Protein AF-A0A2W4I3U9-F1 (afdb_monomer)

Mean predicted aligned error: 21.36 Å

Sequence (682 aa):
MAPQFELIDPRGQNYDLQPPVSNNGLVTQVFDGRQPLWERNTRTVGYETQPQYFQFDGSSRDSRLDKPNDYRNPQTFDNPYLHLQNAHAKASKYGAESAVRDYQSAIIAADRIDQRQVARDMQNNERAIEDNVARLLRSGRMGASREQIQAIKDERDELEREKQFLDNMRMAPTYARANAAFCFISKGNDQLFRVGENLLNEALQLNPEIEGNYYFKEHRDRAYNNHNRRMAEAQRRYPPGYQPLPAQSSNPYELQGTNDSQPPQRQPVIPQRPPERQNPQNPQRRPERPNPQIPKSPPEQPDLRKTPEKPNTQTPPEQPRTQRPPEQNPPAQRPPERPPANNPETPQPVKPFNTALLAPTGDLYSPAGPPGLGESAPGETFSSEKDGKGGWDIDWRELSSKKTDAQGNTVYSYKGEIDDSNGWVLGLDGDTNFTAEEVVSASGQLVRRVMTYDGSLTYKVKTDNGPREIKDVHKITTTLDETTKKFATEIECSDGAIYKAETDLTGKVTKFTEVQTKVNSEAPGVKQANVGNFSNSGDVYHVARPIGIGGAAPGWAGGDNDVLDYRKTQMTRSSNGNVTYKYEGEVEDSSGWTLGMNGDTNFEGQEILDGNNNLVSSFIKYGSAKDMKFVGVGGQPFSISNVVEVRTGREADGNFTSTVKDSKGTVWTIKFNADGTVTEVK

Secondary structure (DSSP, 8-state):
-PPP-----TT-------PPPPP--------------------------PPP-----TT---GGGGS-B-TT-TTT---HHHHHHHHHHHHHHH-HHHHHHHHHHHHHHHHTB-HHHHHHHHHHHHHHHHHHHHHHHHHHHHT--HHHHHHHHHHHHHHHHHHHHHHHHHHHHHHHHHHHHHHHHHHS-HHHHHHHHHHHHHHHHH-GGGGG-HHHHHHHHHHHHHHHHHHHHHHHHS-TT--PPP---------------PPPPP------------------------------------------------PPPPPPP-------------PPPPPPP----PPP-PPPP-GGGTS--SSEEBTTB-TTTSSS-TT--EEHHHH---S-SEEEEEEEEEEE-TTS-EEEEEEEEE-GGGSSEES-SS-EEEEEEEEE-TTS-EEEEEEEEEEEEEEEE--TTS-EEEEEEEEEEEEEETTTTEEEEEEEETTSEEEEEEEETTS-EEEEEEEEE--BS--TT----GGGGG--BTTEE-TTS-BTTBTS-TT--EEEETTEEEEEEEEEE-TTS-EEEEEEEEE--TTS-SSS--S-EEEEEEEEE-TTS-EEEEEEEEEEEEEEEEE-GGG-EEEEEEEEEEEEEE-TTS-EEEEEEETT--EEEEEE-TTS-EEEE-

Nearest PDB structures (foldseek):
  3caz-assembly1_A  TM=3.965E-01  e=1.238E+00  Galdieria sulphuraria

Solvent-accessible surface area (backbone atoms only — not comparable to full-atom values): 40421 Å² total; per-residue (Å²): 134,82,88,73,88,68,81,82,56,74,83,64,82,86,76,92,82,81,80,91,81,80,92,77,89,83,87,90,81,90,85,81,88,87,87,85,89,87,84,89,86,92,78,92,80,90,75,94,74,79,83,74,81,88,65,89,64,93,68,82,73,56,79,81,66,77,56,69,33,45,79,88,40,77,94,69,36,58,56,29,65,60,27,41,53,52,16,33,53,34,26,64,76,68,34,32,78,68,13,48,68,31,33,48,49,9,35,54,31,24,66,33,39,53,61,71,56,43,53,50,53,45,53,51,40,53,52,52,44,53,51,41,53,53,48,52,62,47,34,74,74,70,72,54,52,71,67,59,55,48,52,47,47,56,53,39,54,50,44,53,52,50,44,54,52,39,52,46,65,64,42,32,48,31,51,35,26,38,53,44,10,35,43,17,32,32,58,30,57,80,67,39,26,54,52,11,55,52,29,37,52,49,17,41,68,73,39,60,68,53,73,74,35,68,67,54,48,51,51,48,52,52,14,52,51,42,29,54,51,51,52,53,50,51,49,69,74,43,54,96,86,62,76,77,73,81,77,77,82,88,66,98,81,77,84,91,77,91,83,91,81,87,85,84,84,90,86,84,92,82,85,90,81,84,88,81,81,89,85,88,87,86,87,84,88,87,82,88,85,84,87,87,83,89,85,85,89,86,88,79,88,87,80,90,88,82,86,85,83,88,88,83,88,83,85,87,83,88,83,84,90,82,81,86,89,84,92,86,85,86,88,85,89,82,80,89,75,77,83,76,77,84,67,79,75,72,76,73,80,62,74,56,56,67,49,76,45,24,30,53,62,78,62,36,24,26,70,80,10,44,96,86,59,11,82,54,56,92,81,61,64,50,37,30,88,78,75,43,86,72,88,61,53,43,38,32,33,43,66,71,45,78,48,68,52,98,84,54,26,41,38,31,30,36,39,34,30,29,37,26,87,78,63,47,40,42,94,54,95,59,70,39,41,33,42,36,38,40,32,26,38,78,57,46,36,71,42,36,38,38,42,37,41,81,48,58,45,22,39,32,27,54,38,56,89,45,79,41,79,46,64,34,36,26,35,38,41,27,34,50,38,82,85,78,57,26,33,42,20,40,39,38,22,67,64,17,40,30,37,37,36,36,27,39,87,76,45,50,43,75,38,62,45,79,76,50,51,51,25,56,38,77,75,87,77,75,72,82,40,65,52,77,39,43,54,54,60,88,71,32,22,22,73,73,26,36,88,90,59,30,91,54,63,90,54,60,44,56,55,74,53,87,53,29,54,33,30,48,33,45,40,43,71,49,96,84,46,30,37,38,30,38,37,42,34,29,35,45,43,84,70,71,70,50,81,86,62,90,63,67,28,45,35,45,36,36,40,32,26,38,70,85,38,38,82,43,33,26,36,38,36,43,76,49,62,40,52,42,36,27,56,27,62,88,69,44,72,46,75,48,70,33,34,30,35,37,38,24,40,52,44,96,89,54,29,35,45,29,41,40,28,26,77,87,67,53,70,37,43,36,32,26,43,74,66,49,53,33,75,44,80,85

Foldseek 3Di:
DDDDDFQQDLVQDDDDDDDDDDDDDDDDDDDDDDDDDDDDDDDDDDDDDDDDDPDPPPPPPPVVLPAAQDPVDRVRHLALVVLLSVLSVCCSVPNNVRSVVSLVSSLSSLVSHPLVVLVVLLVVLVVLLVVLVVVLVVCVVVVNDPVVNVVSVVVNVSSVVVNSVSVCSNLSNLSSLLSQLLRQLQTNDPVSVVVSVVSNVVSCVSPVCVVVPPSSVVSNVNSNVNNVVVVVVVCVVADPPDDPDPPPPPDPDDDDDDDDDDDDDDDDDDDDDDDDDDDDDDDDDDDDDDDDDDDDDDDDDDDDDDDDDDDYDDDDDDDDDDDDDDDDDDDDDDDDDDDDDDDPPPPDLDAAQDLQLQAADQLAGQLQQDQPRSHDAPPDWDACVPVHVPRGQWRTKDFPDWDADPQRKIKTKIKTWGNCVVPSWPDDPDIKIKIKMWTAHPSNYTFKIKIFIPWFIWHWYAAPVGIDIDTQFGMKIWGQDPVVQWIWMWTAGPQQWIKIWTAHSSSHTPHIDGDWRQGQDPDPDPPQFLCVLQAADQQAGQLQQFQQRHPDGPQDWAADDLFWRTKGWTWTADPQQKIKIKIWGKTDPPNCSFPDDDDIWIKIKMWIAGNRRQTAKIKMFINWFGKGWYQAAPRDIDIDGQWGMKIKGQDPVRWMWMWTAHPVRDIWIWTGHSSSHTDDID

Structure (mmCIF, N/CA/C/O backbone):
data_AF-A0A2W4I3U9-F1
#
_entry.id   AF-A0A2W4I3U9-F1
#
loop_
_atom_site.group_PDB
_atom_site.id
_atom_site.type_symbol
_atom_site.label_atom_id
_atom_site.label_alt_id
_atom_site.label_comp_id
_atom_site.label_asym_id
_atom_site.label_entity_id
_atom_site.label_seq_id
_atom_site.pdbx_PDB_ins_code
_atom_site.Cartn_x
_atom_site.Cartn_y
_atom_site.Cartn_z
_atom_site.occupancy
_atom_site.B_iso_or_equiv
_atom_site.auth_seq_id
_atom_site.auth_comp_id
_atom_site.auth_asym_id
_atom_site.auth_atom_id
_atom_site.pdbx_PDB_model_num
ATOM 1 N N . MET A 1 1 ? -7.428 -14.650 -6.816 1.00 23.78 1 MET A N 1
ATOM 2 C CA . MET A 1 1 ? -6.035 -14.676 -7.300 1.00 23.78 1 MET A CA 1
ATOM 3 C C . MET A 1 1 ? -5.176 -14.608 -6.056 1.00 23.78 1 MET A C 1
ATOM 5 O O . MET A 1 1 ? -5.366 -13.675 -5.291 1.00 23.78 1 MET A O 1
ATOM 9 N N . ALA A 1 2 ? -4.402 -15.654 -5.775 1.00 22.17 2 ALA A N 1
ATOM 10 C CA . ALA A 1 2 ? -3.528 -15.690 -4.604 1.00 22.17 2 ALA A CA 1
ATOM 11 C C . ALA A 1 2 ? -2.330 -14.751 -4.842 1.00 22.17 2 ALA A C 1
ATOM 13 O O . ALA A 1 2 ? -1.833 -14.742 -5.973 1.00 22.17 2 ALA A O 1
ATOM 14 N N . PRO A 1 3 ? -1.884 -13.964 -3.849 1.00 25.31 3 PRO A N 1
ATOM 15 C CA . PRO A 1 3 ? -0.661 -13.184 -3.978 1.00 25.31 3 PRO A CA 1
ATOM 16 C C . PRO A 1 3 ? 0.521 -14.156 -4.092 1.00 25.31 3 PRO A C 1
ATOM 18 O O . PRO A 1 3 ? 0.760 -14.973 -3.204 1.00 25.31 3 PRO A O 1
ATOM 21 N N . GLN A 1 4 ? 1.213 -14.125 -5.229 1.00 31.31 4 GLN A N 1
ATOM 22 C CA . GLN A 1 4 ? 2.510 -14.775 -5.381 1.00 31.31 4 GLN A CA 1
ATOM 23 C C . GLN A 1 4 ? 3.553 -13.836 -4.776 1.00 31.31 4 GLN A C 1
ATOM 25 O O . GLN A 1 4 ? 3.583 -12.661 -5.127 1.00 31.31 4 GLN A O 1
ATOM 30 N N . PHE A 1 5 ? 4.386 -14.338 -3.864 1.00 37.41 5 PHE A N 1
ATOM 31 C CA . PHE A 1 5 ? 5.543 -13.589 -3.383 1.00 37.41 5 PHE A CA 1
ATOM 32 C C . PHE A 1 5 ? 6.507 -13.387 -4.556 1.00 37.41 5 PHE A C 1
ATOM 34 O O . PHE A 1 5 ? 7.097 -14.348 -5.059 1.00 37.41 5 PHE A O 1
ATOM 41 N N . GLU A 1 6 ? 6.602 -12.143 -5.021 1.00 39.59 6 GLU A N 1
ATOM 42 C CA . GLU A 1 6 ? 7.545 -11.715 -6.050 1.00 39.59 6 GLU A CA 1
ATOM 43 C C . GLU A 1 6 ? 8.984 -11.784 -5.512 1.00 39.59 6 GLU A C 1
ATOM 45 O O . GLU A 1 6 ? 9.240 -11.720 -4.305 1.00 39.59 6 GLU A O 1
ATOM 50 N N . LEU A 1 7 ? 9.944 -11.944 -6.425 1.00 47.44 7 LEU A N 1
ATOM 51 C CA . LEU A 1 7 ? 11.357 -11.706 -6.137 1.00 47.44 7 LEU A CA 1
ATOM 52 C C . LEU A 1 7 ? 11.487 -10.349 -5.443 1.00 47.44 7 LEU A C 1
ATOM 54 O O . LEU A 1 7 ? 10.920 -9.368 -5.915 1.00 47.44 7 LEU A O 1
ATOM 58 N N . ILE A 1 8 ? 12.204 -10.296 -4.319 1.00 48.53 8 ILE A N 1
ATOM 59 C CA . ILE A 1 8 ? 12.321 -9.062 -3.546 1.00 48.53 8 ILE A CA 1
ATOM 60 C C . ILE A 1 8 ? 13.029 -8.033 -4.431 1.00 48.53 8 ILE A C 1
ATOM 62 O O . ILE A 1 8 ? 14.215 -8.170 -4.745 1.00 48.53 8 ILE A O 1
ATOM 66 N N . ASP A 1 9 ? 12.280 -7.016 -4.856 1.00 36.59 9 ASP A N 1
ATOM 67 C CA . ASP A 1 9 ? 12.816 -5.864 -5.568 1.00 36.59 9 ASP A CA 1
ATOM 68 C C . ASP A 1 9 ? 13.947 -5.246 -4.715 1.00 36.59 9 ASP A C 1
ATOM 70 O O . ASP A 1 9 ? 13.743 -5.002 -3.518 1.00 36.59 9 ASP A O 1
ATOM 74 N N . PRO A 1 10 ? 15.137 -4.951 -5.281 1.00 34.09 10 PRO A N 1
ATOM 75 C CA . PRO A 1 10 ? 16.215 -4.232 -4.591 1.00 34.09 10 PRO A CA 1
ATOM 76 C C . PRO A 1 10 ? 15.829 -2.861 -3.993 1.00 34.09 10 PRO A C 1
ATOM 78 O O . PRO A 1 10 ? 16.694 -2.209 -3.399 1.00 34.09 10 PRO A O 1
ATOM 81 N N . ARG A 1 11 ? 14.576 -2.409 -4.140 1.00 33.06 11 ARG A N 1
ATOM 82 C CA . ARG A 1 11 ? 13.987 -1.240 -3.466 1.00 33.06 11 ARG A CA 1
ATOM 83 C C . ARG A 1 11 ? 13.390 -1.517 -2.074 1.00 33.06 11 ARG A C 1
ATOM 85 O O . ARG A 1 11 ? 12.989 -0.561 -1.424 1.00 33.06 11 ARG A O 1
ATOM 92 N N . GLY A 1 12 ? 13.403 -2.758 -1.578 1.00 33.19 12 GLY A N 1
ATOM 93 C CA . GLY A 1 12 ? 13.158 -3.058 -0.158 1.00 33.19 12 GLY A CA 1
ATOM 94 C C . GLY A 1 12 ? 11.723 -2.812 0.321 1.00 33.19 12 GLY A C 1
ATOM 95 O O . GLY A 1 12 ? 11.508 -2.032 1.242 1.00 33.19 12 GLY A O 1
ATOM 96 N N . GLN A 1 13 ? 10.747 -3.496 -0.279 1.00 29.77 13 GLN A N 1
ATOM 97 C CA . GLN A 1 13 ? 9.389 -3.571 0.271 1.00 29.77 13 GLN A CA 1
ATOM 98 C C . GLN A 1 13 ? 9.365 -4.562 1.453 1.00 29.77 13 GLN A C 1
ATOM 100 O O . GLN A 1 13 ? 9.780 -5.715 1.307 1.00 29.77 13 GLN A O 1
ATOM 105 N N . ASN A 1 14 ? 8.926 -4.098 2.629 1.00 27.72 14 ASN A N 1
ATOM 106 C CA . ASN A 1 14 ? 8.736 -4.922 3.826 1.00 27.72 14 ASN A CA 1
ATOM 107 C C . ASN A 1 14 ? 7.490 -5.801 3.650 1.00 27.72 14 ASN A C 1
ATOM 109 O O . ASN A 1 14 ? 6.411 -5.282 3.380 1.00 27.72 14 ASN A O 1
ATOM 113 N N . TYR A 1 15 ? 7.628 -7.110 3.855 1.00 31.69 15 TYR A N 1
ATOM 114 C CA . TYR A 1 15 ? 6.495 -8.024 3.996 1.00 31.69 15 TYR A CA 1
ATOM 115 C C . TYR A 1 15 ? 6.440 -8.519 5.442 1.00 31.69 15 TYR A C 1
ATOM 117 O O . TYR A 1 15 ? 7.380 -9.172 5.899 1.00 31.69 15 TYR A O 1
ATOM 125 N N . ASP A 1 16 ? 5.344 -8.223 6.142 1.00 29.22 16 ASP A N 1
ATOM 126 C CA . ASP A 1 16 ? 5.056 -8.779 7.465 1.00 29.22 16 ASP A CA 1
ATOM 127 C C . ASP A 1 16 ? 4.812 -10.287 7.369 1.00 29.22 16 ASP A C 1
ATOM 129 O O . ASP A 1 16 ? 3.911 -10.757 6.670 1.00 29.22 16 ASP A O 1
ATOM 133 N N . LEU A 1 17 ? 5.623 -11.057 8.094 1.00 31.09 17 LEU A N 1
ATOM 134 C CA . LEU A 1 17 ? 5.475 -12.500 8.248 1.00 31.09 17 LEU A CA 1
ATOM 135 C C . LEU A 1 17 ? 5.700 -12.872 9.717 1.00 31.09 17 LEU A C 1
ATOM 137 O O . LEU A 1 17 ? 6.832 -13.138 10.123 1.00 31.09 17 LEU A O 1
ATOM 141 N N . GLN A 1 18 ? 4.621 -12.950 10.500 1.00 29.28 18 GLN A N 1
ATOM 142 C CA . GLN A 1 18 ? 4.609 -13.727 11.741 1.00 29.28 18 GLN A CA 1
ATOM 143 C C . GLN A 1 18 ? 3.738 -14.988 11.579 1.00 29.28 18 GLN A C 1
ATOM 145 O O . GLN A 1 18 ? 2.628 -14.904 11.051 1.00 29.28 18 GLN A O 1
ATOM 150 N N . PRO A 1 19 ? 4.211 -16.166 12.027 1.00 29.61 19 PRO A N 1
ATOM 151 C CA . PRO A 1 19 ? 3.382 -17.363 12.171 1.00 29.61 19 PRO A CA 1
ATOM 152 C C . PRO A 1 19 ? 2.438 -17.256 13.390 1.00 29.61 19 PRO A C 1
ATOM 154 O O . PRO A 1 19 ? 2.757 -16.554 14.352 1.00 29.61 19 PRO A O 1
ATOM 157 N N . PRO A 1 20 ? 1.301 -17.979 13.407 1.00 28.05 20 PRO A N 1
ATOM 158 C CA . PRO A 1 20 ? 0.341 -17.926 14.510 1.00 28.05 20 PRO A CA 1
ATOM 159 C C . PRO A 1 20 ? 0.940 -18.498 15.806 1.00 28.05 20 PRO A C 1
ATOM 161 O O . PRO A 1 20 ? 1.328 -19.665 15.874 1.00 28.05 20 PRO A O 1
ATOM 164 N N . VAL A 1 21 ? 0.993 -17.684 16.866 1.00 30.98 21 VAL A N 1
ATOM 165 C CA . VAL A 1 21 ? 1.422 -18.117 18.204 1.00 30.98 21 VAL A CA 1
ATOM 166 C C . VAL A 1 21 ? 0.213 -18.617 18.996 1.00 30.98 21 VAL A C 1
ATOM 168 O O . VAL A 1 21 ? -0.710 -17.863 19.299 1.00 30.98 21 VAL A O 1
ATOM 171 N N . SER A 1 22 ? 0.224 -19.893 19.390 1.00 29.22 22 SER A N 1
ATOM 172 C CA . SER A 1 22 ? -0.689 -20.417 20.409 1.00 29.22 22 SER A CA 1
ATOM 173 C C . SER A 1 22 ? -0.161 -20.085 21.809 1.00 29.22 22 SER A C 1
ATOM 175 O O . SER A 1 22 ? 0.933 -20.516 22.177 1.00 29.22 22 SER A O 1
ATOM 177 N N . ASN A 1 23 ? -0.952 -19.356 22.598 1.00 28.12 23 ASN A N 1
ATOM 178 C CA . ASN A 1 23 ? -0.656 -18.995 23.986 1.00 28.12 23 ASN A CA 1
ATOM 179 C C . ASN A 1 23 ? -0.396 -20.222 24.878 1.00 28.12 23 ASN A C 1
ATOM 181 O O . ASN A 1 23 ? -1.313 -20.995 25.137 1.00 28.12 23 ASN A O 1
ATOM 185 N N . ASN A 1 24 ? 0.820 -20.340 25.421 1.00 27.64 24 ASN A N 1
ATOM 186 C CA . ASN A 1 24 ? 1.103 -21.016 26.692 1.00 27.64 24 ASN A CA 1
ATOM 187 C C . ASN A 1 24 ? 2.351 -20.382 27.327 1.00 27.64 24 ASN A C 1
ATOM 189 O O . ASN A 1 24 ? 3.422 -20.359 26.727 1.00 27.64 24 ASN A O 1
ATOM 193 N N . GLY A 1 25 ? 2.183 -19.813 28.523 1.00 28.67 25 GLY A N 1
ATOM 194 C CA . GLY A 1 25 ? 3.193 -18.987 29.189 1.00 28.67 25 GLY A CA 1
ATOM 195 C C . GLY A 1 25 ? 4.294 -19.755 29.921 1.00 28.67 25 GLY A C 1
ATOM 196 O O . GLY A 1 25 ? 4.135 -20.933 30.222 1.00 28.67 25 GLY A O 1
ATOM 197 N N . LEU A 1 26 ? 5.383 -19.044 30.247 1.00 24.14 26 LEU A N 1
ATOM 198 C CA . LEU A 1 26 ? 6.273 -19.228 31.413 1.00 24.14 26 LEU A CA 1
ATOM 199 C C . LEU A 1 26 ? 7.343 -18.108 31.406 1.00 24.14 26 LEU A C 1
ATOM 201 O O . LEU A 1 26 ? 7.967 -17.853 30.386 1.00 24.14 26 LEU A O 1
ATOM 205 N N . VAL A 1 27 ? 7.391 -17.294 32.467 1.00 23.45 27 VAL A N 1
ATOM 206 C CA . VAL A 1 27 ? 8.408 -17.254 33.549 1.00 23.45 27 VAL A CA 1
ATOM 207 C C . VAL A 1 27 ? 9.742 -16.595 33.177 1.00 23.45 27 VAL A C 1
ATOM 209 O O . VAL A 1 27 ? 10.597 -17.161 32.506 1.00 23.45 27 VAL A O 1
ATOM 212 N N . THR A 1 28 ? 9.920 -15.395 33.728 1.00 24.17 28 THR A N 1
ATOM 213 C CA . THR A 1 28 ? 11.101 -14.532 33.657 1.00 24.17 28 THR A CA 1
ATOM 214 C C . THR A 1 28 ? 12.179 -14.987 34.648 1.00 24.17 28 THR A C 1
ATOM 216 O O . THR A 1 28 ? 11.906 -15.128 35.842 1.00 24.17 28 THR A O 1
ATOM 219 N N . GLN A 1 29 ? 13.421 -15.155 34.185 1.00 23.83 29 GLN A N 1
ATOM 220 C CA . GLN A 1 29 ? 14.613 -15.162 35.042 1.00 23.83 29 GLN A CA 1
ATOM 221 C C . GLN A 1 29 ? 15.504 -13.968 34.695 1.00 23.83 29 GLN A C 1
ATOM 223 O O . GLN A 1 29 ? 15.853 -13.740 33.541 1.00 23.83 29 GLN A O 1
ATOM 228 N N . VAL A 1 30 ? 15.837 -13.211 35.737 1.00 24.05 30 VAL A N 1
ATOM 229 C CA . VAL A 1 30 ? 16.679 -12.013 35.744 1.00 24.05 30 VAL A CA 1
ATOM 230 C C . VAL A 1 30 ? 18.149 -12.433 35.785 1.00 24.05 30 VAL A C 1
ATOM 232 O O . VAL A 1 30 ? 18.510 -13.257 36.624 1.00 24.05 30 VAL A O 1
ATOM 235 N N . PHE A 1 31 ? 19.002 -11.832 34.950 1.00 22.77 31 PHE A N 1
ATOM 236 C CA . PHE A 1 31 ? 20.448 -11.815 35.181 1.00 22.77 31 PHE A CA 1
ATOM 237 C C . PHE A 1 31 ? 21.025 -10.414 34.984 1.00 22.77 31 PHE A C 1
ATOM 239 O O . PHE A 1 31 ? 20.658 -9.675 34.075 1.00 22.77 31 PHE A O 1
ATOM 246 N N . ASP A 1 32 ? 21.909 -10.085 35.915 1.00 23.88 32 ASP A N 1
ATOM 247 C CA . ASP A 1 32 ? 22.361 -8.763 36.310 1.00 23.88 32 ASP A CA 1
ATOM 248 C C . ASP A 1 32 ? 23.816 -8.542 35.853 1.00 23.88 32 ASP A C 1
ATOM 250 O O . ASP A 1 32 ? 24.658 -9.425 36.004 1.00 23.88 32 ASP A O 1
ATOM 254 N N . GLY A 1 33 ? 24.097 -7.349 35.325 1.00 24.08 33 GLY A N 1
ATOM 255 C CA . GLY A 1 33 ? 25.297 -6.570 35.641 1.00 24.08 33 GLY A CA 1
ATOM 256 C C . GLY A 1 33 ? 26.705 -6.982 35.158 1.00 24.08 33 GLY A C 1
ATOM 257 O O . GLY A 1 33 ? 27.325 -7.898 35.685 1.00 24.08 33 GLY A O 1
ATOM 258 N N . ARG A 1 34 ? 27.294 -6.031 34.406 1.00 25.09 34 ARG A N 1
ATOM 259 C CA . ARG A 1 34 ? 28.664 -5.451 34.528 1.00 25.09 34 ARG A CA 1
ATOM 260 C C . ARG A 1 34 ? 29.738 -5.850 33.498 1.00 25.09 34 ARG A C 1
ATOM 262 O O . ARG A 1 34 ? 30.209 -6.978 33.437 1.00 25.09 34 ARG A O 1
ATOM 269 N N . GLN A 1 35 ? 30.217 -4.822 32.787 1.00 29.19 35 GLN A N 1
ATOM 270 C CA . GLN A 1 35 ? 31.480 -4.770 32.033 1.00 29.19 35 GLN A CA 1
ATOM 271 C C . GLN A 1 35 ? 32.678 -4.386 32.926 1.00 29.19 35 GLN A C 1
ATOM 273 O O . GLN A 1 35 ? 32.485 -3.765 33.977 1.00 29.19 35 GLN A O 1
ATOM 278 N N . PRO A 1 36 ? 33.917 -4.619 32.445 1.00 29.66 36 PRO A N 1
ATOM 279 C CA . PRO A 1 36 ? 34.946 -3.583 32.569 1.00 29.66 36 PRO A CA 1
ATOM 280 C C . PRO A 1 36 ? 35.821 -3.353 31.314 1.00 29.66 36 PRO A C 1
ATOM 282 O O . PRO A 1 36 ? 36.154 -4.269 30.565 1.00 29.66 36 PRO A O 1
ATOM 285 N N . LEU A 1 37 ? 36.219 -2.082 31.169 1.00 27.95 37 LEU A N 1
ATOM 286 C CA . LEU A 1 37 ? 37.196 -1.476 30.250 1.00 27.95 37 LEU A CA 1
ATOM 287 C C . LEU A 1 37 ? 38.620 -2.034 30.385 1.00 27.95 37 LEU A C 1
ATOM 289 O O . LEU A 1 37 ? 39.071 -2.162 31.518 1.00 27.95 37 LEU A O 1
ATOM 293 N N . TRP A 1 38 ? 39.367 -2.152 29.273 1.00 24.36 38 TRP A N 1
ATOM 294 C CA . TRP A 1 38 ? 40.841 -2.050 29.254 1.00 24.36 38 TRP A CA 1
ATOM 295 C C . TRP A 1 38 ? 41.388 -1.365 27.983 1.00 24.36 38 TRP A C 1
ATOM 297 O O . TRP A 1 38 ? 40.842 -1.491 26.890 1.00 24.36 38 TRP A O 1
ATOM 307 N N . GLU A 1 39 ? 42.476 -0.616 28.185 1.00 25.14 39 GLU A N 1
ATOM 308 C CA . GLU A 1 39 ? 43.169 0.309 27.278 1.00 25.14 39 GLU A CA 1
ATOM 309 C C . GLU A 1 39 ? 44.317 -0.313 26.435 1.00 25.14 39 GLU A C 1
ATOM 311 O O . GLU A 1 39 ? 45.010 -1.216 26.894 1.00 25.14 39 GLU A O 1
ATOM 316 N N . ARG A 1 40 ? 44.594 0.342 25.283 1.00 26.89 40 ARG A N 1
ATOM 317 C CA . ARG A 1 40 ? 45.875 0.538 24.532 1.00 26.89 40 ARG A CA 1
ATOM 318 C C . ARG A 1 40 ? 46.635 -0.660 23.921 1.00 26.89 40 ARG A C 1
ATOM 320 O O . ARG A 1 40 ? 47.227 -1.455 24.637 1.00 26.89 40 ARG A O 1
ATOM 327 N N . ASN A 1 41 ? 46.898 -0.603 22.603 1.00 24.56 41 ASN A N 1
ATOM 328 C CA . ASN A 1 41 ? 48.192 -0.145 22.038 1.00 24.56 41 ASN A CA 1
ATOM 329 C C . ASN A 1 41 ? 48.238 -0.217 20.497 1.00 24.56 41 ASN A C 1
ATOM 331 O O . ASN A 1 41 ? 47.854 -1.209 19.887 1.00 24.56 41 ASN A O 1
ATOM 335 N N . THR A 1 42 ? 48.787 0.826 19.876 1.00 31.30 42 THR A N 1
ATOM 336 C CA . THR A 1 42 ? 49.036 0.956 18.433 1.00 31.30 42 THR A CA 1
ATOM 337 C C . THR A 1 42 ? 50.362 0.311 18.024 1.00 31.30 42 THR A C 1
ATOM 339 O O . THR A 1 42 ? 51.414 0.681 18.552 1.00 31.30 42 THR A O 1
ATOM 342 N N . ARG A 1 43 ? 50.345 -0.572 17.017 1.00 25.11 43 ARG A N 1
ATOM 343 C CA . ARG A 1 43 ? 51.546 -0.935 16.249 1.00 25.11 43 ARG A CA 1
ATOM 344 C C . ARG A 1 43 ? 51.197 -1.201 14.785 1.00 25.11 43 ARG A C 1
ATOM 346 O O . ARG A 1 43 ? 50.437 -2.108 14.473 1.00 25.11 43 ARG A O 1
ATOM 353 N N . THR A 1 44 ? 51.769 -0.385 13.910 1.00 33.19 44 THR A N 1
ATOM 354 C CA . THR A 1 44 ? 51.655 -0.455 12.451 1.00 33.19 44 THR A CA 1
ATOM 355 C C . THR A 1 44 ? 52.544 -1.570 11.908 1.00 33.19 44 THR A C 1
ATOM 357 O O . THR A 1 44 ? 53.751 -1.550 12.149 1.00 33.19 44 THR A O 1
ATOM 360 N N . VAL A 1 45 ? 51.979 -2.505 11.141 1.00 27.84 45 VAL A N 1
ATOM 361 C CA . VAL A 1 45 ? 52.736 -3.387 10.238 1.00 27.84 45 VAL A CA 1
ATOM 362 C C . VAL A 1 45 ? 51.923 -3.542 8.954 1.00 27.84 45 VAL A C 1
ATOM 364 O O . VAL A 1 45 ? 50.774 -3.968 9.000 1.00 27.84 45 VAL A O 1
ATOM 367 N N . GLY A 1 46 ? 52.498 -3.126 7.826 1.00 35.53 46 GLY A N 1
ATOM 368 C CA . GLY A 1 46 ? 51.884 -3.257 6.508 1.00 35.53 46 GLY A CA 1
ATOM 369 C C . GLY A 1 46 ? 52.100 -4.649 5.926 1.00 35.53 46 GLY A C 1
ATOM 370 O O . GLY A 1 46 ? 53.201 -5.184 6.033 1.00 35.53 46 GLY A O 1
ATOM 371 N N . TYR A 1 47 ? 51.065 -5.192 5.284 1.00 28.50 47 TYR A N 1
ATOM 372 C CA . TYR A 1 47 ? 51.167 -6.339 4.387 1.00 28.50 47 TYR A CA 1
ATOM 373 C C . TYR A 1 47 ? 50.172 -6.203 3.232 1.00 28.50 47 TYR A C 1
ATOM 375 O O . TYR A 1 47 ? 48.976 -6.007 3.443 1.00 28.50 47 TYR A O 1
ATOM 383 N N . GLU A 1 48 ? 50.693 -6.337 2.013 1.00 32.78 48 GLU A N 1
ATOM 384 C CA . GLU A 1 48 ? 49.929 -6.674 0.814 1.00 32.78 48 GLU A CA 1
ATOM 385 C C . GLU A 1 48 ? 49.280 -8.048 1.020 1.00 32.78 48 GLU A C 1
ATOM 387 O O . GLU A 1 48 ? 49.966 -9.066 1.124 1.00 32.78 48 GLU A O 1
ATOM 392 N N . THR A 1 49 ? 47.952 -8.086 1.086 1.00 33.22 49 THR A N 1
ATOM 393 C CA . THR A 1 49 ? 47.178 -9.327 1.044 1.00 33.22 49 THR A CA 1
ATOM 394 C C . THR A 1 49 ? 46.569 -9.470 -0.345 1.00 33.22 49 THR A C 1
ATOM 396 O O . THR A 1 49 ? 45.738 -8.675 -0.773 1.00 33.22 49 THR A O 1
ATOM 399 N N . GLN A 1 50 ? 47.002 -10.497 -1.080 1.00 27.80 50 GLN A N 1
ATOM 400 C CA . GLN A 1 50 ? 46.213 -11.016 -2.194 1.00 27.80 50 GLN A CA 1
ATOM 401 C C . GLN A 1 50 ? 44.902 -11.576 -1.617 1.00 27.80 50 GLN A C 1
ATOM 403 O O . GLN A 1 50 ? 44.970 -12.315 -0.629 1.00 27.80 50 GLN A O 1
ATOM 408 N N . PRO A 1 51 ? 43.725 -11.258 -2.185 1.00 35.81 51 PRO A N 1
ATOM 409 C CA . PRO A 1 51 ? 42.468 -11.773 -1.664 1.00 35.81 51 PRO A CA 1
ATOM 410 C C . PRO A 1 51 ? 42.463 -13.298 -1.783 1.00 35.81 51 PRO A C 1
ATOM 412 O O . PRO A 1 51 ? 42.629 -13.858 -2.870 1.00 35.81 51 PRO A O 1
ATOM 415 N N . GLN A 1 52 ? 42.313 -13.972 -0.640 1.00 34.94 52 GLN A N 1
ATOM 416 C CA . GLN A 1 52 ? 42.089 -15.409 -0.601 1.00 34.94 52 GLN A CA 1
ATOM 417 C C . GLN A 1 52 ? 40.832 -15.738 -1.410 1.00 34.94 52 GLN A C 1
ATOM 419 O O . GLN A 1 52 ? 39.829 -15.028 -1.357 1.00 34.94 52 GLN A O 1
ATOM 424 N 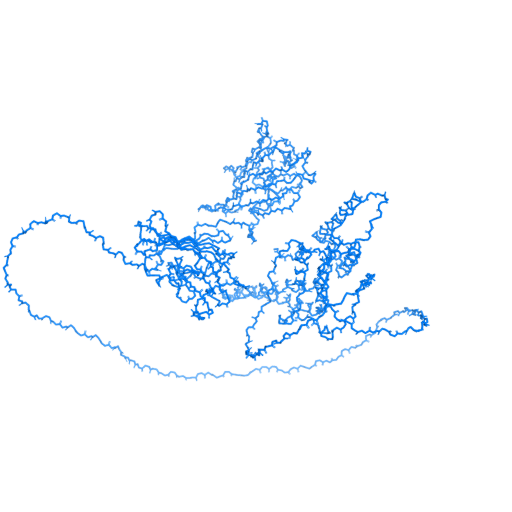N . TYR A 1 53 ? 40.921 -16.812 -2.190 1.00 34.62 53 TYR A N 1
ATOM 425 C CA . TYR A 1 53 ? 39.828 -17.364 -2.976 1.00 34.62 53 TYR A CA 1
ATOM 426 C C . TYR A 1 53 ? 38.537 -17.423 -2.142 1.00 34.62 53 TYR A C 1
ATOM 428 O O . TYR A 1 53 ? 38.489 -18.133 -1.141 1.00 34.62 53 TYR A O 1
ATOM 436 N N . PHE A 1 54 ? 37.486 -16.722 -2.581 1.00 48.12 54 PHE A N 1
ATOM 437 C CA . PHE A 1 54 ? 36.115 -16.945 -2.115 1.00 48.12 54 PHE A CA 1
ATOM 438 C C . PHE A 1 54 ? 35.675 -18.332 -2.592 1.00 48.12 54 PHE A C 1
ATOM 440 O O . PHE A 1 54 ? 35.035 -18.480 -3.633 1.00 48.12 54 PHE A O 1
ATOM 447 N N . GLN A 1 55 ? 36.079 -19.372 -1.874 1.00 47.00 55 GLN A N 1
ATOM 448 C CA . GLN A 1 55 ? 35.416 -20.658 -1.966 1.00 47.00 55 GLN A CA 1
ATOM 449 C C . GLN A 1 55 ? 34.194 -20.581 -1.057 1.00 47.00 55 GLN A C 1
ATOM 451 O O . GLN A 1 55 ? 34.314 -20.259 0.123 1.00 47.00 55 GLN A O 1
ATOM 456 N N . PHE A 1 56 ? 33.017 -20.874 -1.615 1.00 50.22 56 PHE A N 1
ATOM 457 C CA . PHE A 1 56 ? 31.879 -21.364 -0.841 1.00 50.22 56 PHE A CA 1
ATOM 458 C C . PHE A 1 56 ? 32.299 -22.713 -0.249 1.00 50.22 56 PHE A C 1
ATOM 460 O O . PHE A 1 56 ? 31.935 -23.779 -0.741 1.00 50.22 56 PHE A O 1
ATOM 467 N N . ASP A 1 57 ? 33.170 -22.681 0.755 1.00 44.50 57 ASP A N 1
ATOM 468 C CA . ASP A 1 57 ? 33.414 -23.850 1.564 1.00 44.50 57 ASP A CA 1
ATOM 469 C C . ASP A 1 57 ? 32.165 -23.981 2.442 1.00 44.50 57 ASP A C 1
ATOM 471 O O . ASP A 1 57 ? 31.873 -23.172 3.318 1.00 44.50 57 ASP A O 1
ATOM 475 N N . GLY A 1 58 ? 31.335 -24.976 2.141 1.00 47.22 58 GLY A N 1
ATOM 476 C CA . GLY A 1 58 ? 30.278 -25.418 3.049 1.00 47.22 58 GLY A CA 1
ATOM 477 C C . GLY A 1 58 ? 30.855 -26.148 4.270 1.00 47.22 58 GLY A C 1
ATOM 478 O O . GLY A 1 58 ? 30.225 -27.071 4.776 1.00 47.22 58 GLY A O 1
ATOM 479 N N . SER A 1 59 ? 32.088 -25.834 4.688 1.00 40.88 59 SER A N 1
ATOM 480 C CA . SER A 1 59 ? 32.875 -26.586 5.668 1.00 40.88 59 SER A CA 1
ATOM 481 C C . SER A 1 59 ? 33.194 -25.815 6.951 1.00 40.88 59 SER A C 1
ATOM 483 O O . SER A 1 59 ? 33.722 -26.419 7.887 1.00 40.88 59 SER A O 1
ATOM 485 N N . SER A 1 60 ? 32.754 -24.556 7.079 1.00 42.69 60 SER A N 1
ATOM 486 C CA . SER A 1 60 ? 32.574 -23.882 8.374 1.00 42.69 60 SER A CA 1
ATOM 487 C C . SER A 1 60 ? 31.457 -24.567 9.183 1.00 42.69 60 SER A C 1
ATOM 489 O O . SER A 1 60 ? 30.340 -24.066 9.323 1.00 42.69 60 SER A O 1
ATOM 491 N N . ARG A 1 61 ? 31.763 -25.755 9.711 1.00 43.12 61 ARG A N 1
ATOM 492 C CA . ARG A 1 61 ? 30.939 -26.519 10.650 1.00 43.12 61 ARG A CA 1
ATOM 493 C C . ARG A 1 61 ? 30.946 -25.836 12.016 1.00 43.12 61 ARG A C 1
ATOM 495 O O . ARG A 1 61 ? 31.655 -26.260 12.927 1.00 43.12 61 ARG A O 1
ATOM 502 N N . ASP A 1 62 ? 30.133 -24.800 12.177 1.00 53.50 62 ASP A N 1
ATOM 503 C CA . ASP A 1 62 ? 29.588 -24.514 13.501 1.00 53.50 62 ASP A CA 1
ATOM 504 C C . ASP A 1 62 ? 28.631 -25.669 13.831 1.00 53.50 62 ASP A C 1
ATOM 506 O O . ASP A 1 62 ? 27.618 -25.856 13.162 1.00 53.50 62 ASP A O 1
ATOM 510 N N . SER A 1 63 ? 28.964 -26.497 14.823 1.00 51.31 63 SER A N 1
ATOM 511 C CA . SER A 1 63 ? 28.183 -27.685 15.208 1.00 51.31 63 SER A CA 1
ATOM 512 C C . SER A 1 63 ? 26.760 -27.354 15.683 1.00 51.31 63 SER A C 1
ATOM 514 O O . SER A 1 63 ? 25.920 -28.241 15.833 1.00 51.31 63 SER A O 1
ATOM 516 N N . ARG A 1 64 ? 26.450 -26.066 15.890 1.00 54.88 64 ARG A N 1
ATOM 517 C CA . ARG A 1 64 ? 25.084 -25.570 16.113 1.00 54.88 64 ARG A CA 1
ATOM 518 C C . ARG A 1 64 ? 24.231 -25.550 14.836 1.00 54.88 64 ARG A C 1
ATOM 520 O O . ARG A 1 64 ? 23.005 -25.554 14.945 1.00 54.88 64 ARG A O 1
ATOM 527 N N . LEU A 1 65 ? 24.847 -25.573 13.651 1.00 58.88 65 LEU A N 1
ATOM 528 C CA . LEU A 1 65 ? 24.176 -25.583 12.343 1.00 58.88 65 LEU A CA 1
ATOM 529 C C . LEU A 1 65 ? 23.692 -26.978 11.909 1.00 58.88 65 LEU A C 1
ATOM 531 O O . LEU A 1 65 ? 22.924 -27.075 10.956 1.00 58.88 65 LEU A O 1
ATOM 535 N N . ASP A 1 66 ? 24.060 -28.046 12.625 1.00 67.81 66 ASP A N 1
ATOM 536 C CA . ASP A 1 66 ? 23.690 -29.428 12.269 1.00 67.81 66 ASP A CA 1
ATOM 537 C C . ASP A 1 66 ? 22.197 -29.749 12.489 1.00 67.81 66 ASP A C 1
ATOM 539 O O . ASP A 1 66 ? 21.705 -30.791 12.050 1.00 67.81 66 ASP A O 1
ATOM 543 N N . LYS A 1 67 ? 21.445 -28.875 13.173 1.00 79.00 67 LYS A N 1
ATOM 544 C CA . LYS A 1 67 ? 19.998 -29.057 13.356 1.00 79.00 67 LYS A CA 1
ATOM 545 C C . LYS A 1 67 ? 19.223 -28.527 12.141 1.00 79.00 67 LYS A C 1
ATOM 547 O O . LYS A 1 67 ? 19.555 -27.435 11.672 1.00 79.00 67 LYS A O 1
ATOM 552 N N . PRO A 1 68 ? 18.174 -29.230 11.670 1.00 86.06 68 PRO A N 1
ATOM 553 C CA . PRO A 1 68 ? 17.254 -28.688 10.673 1.00 86.06 68 PRO A CA 1
ATOM 554 C C . PRO A 1 68 ? 16.673 -27.349 11.134 1.00 86.06 68 PRO A C 1
ATOM 556 O O . PRO A 1 68 ? 16.417 -27.158 12.325 1.00 86.06 68 PRO A O 1
ATOM 559 N N . ASN A 1 69 ? 16.470 -26.436 10.191 1.00 91.25 69 ASN A N 1
ATOM 560 C CA . ASN A 1 69 ? 15.790 -25.172 10.428 1.00 91.25 69 ASN A CA 1
ATOM 561 C C . ASN A 1 69 ? 14.274 -25.430 10.488 1.00 91.25 69 ASN A C 1
ATOM 563 O O . ASN A 1 69 ? 13.628 -25.606 9.453 1.00 91.25 69 ASN A O 1
ATOM 567 N N . ASP A 1 70 ? 13.725 -25.550 11.700 1.00 91.31 70 ASP A N 1
ATOM 568 C CA . ASP A 1 70 ? 12.316 -25.902 11.912 1.00 91.31 70 ASP A CA 1
ATOM 569 C C . ASP A 1 70 ? 11.418 -24.665 11.805 1.00 91.31 70 ASP A C 1
ATOM 571 O O . ASP A 1 70 ? 11.228 -23.930 12.775 1.00 91.31 70 ASP A O 1
ATOM 575 N N . TYR A 1 71 ? 10.833 -24.465 10.623 1.00 91.81 71 TYR A N 1
ATOM 576 C CA . TYR A 1 71 ? 9.898 -23.372 10.336 1.00 91.81 71 TYR A CA 1
ATOM 577 C C . TYR A 1 71 ? 8.618 -23.397 11.178 1.00 91.81 71 TYR A C 1
ATOM 579 O O . TYR A 1 71 ? 7.891 -22.409 11.207 1.00 91.81 71 TYR A O 1
ATOM 587 N N . ARG A 1 72 ? 8.328 -24.503 11.873 1.00 90.94 72 ARG A N 1
ATOM 588 C CA . ARG A 1 72 ? 7.147 -24.622 12.741 1.00 90.94 72 ARG A CA 1
ATOM 589 C C . ARG A 1 72 ? 7.390 -24.076 14.141 1.00 90.94 72 ARG A C 1
ATOM 591 O O . ARG A 1 72 ? 6.436 -23.944 14.900 1.00 90.94 72 ARG A O 1
ATOM 598 N N . ASN A 1 73 ? 8.643 -23.800 14.510 1.00 91.00 73 ASN A N 1
ATOM 599 C CA . ASN A 1 73 ? 8.977 -23.218 15.803 1.00 91.00 73 ASN A CA 1
ATOM 600 C C . ASN A 1 73 ? 9.496 -21.783 15.623 1.00 91.00 73 ASN A C 1
ATOM 602 O O . ASN A 1 73 ? 10.692 -21.601 15.378 1.00 91.00 73 ASN A O 1
ATOM 606 N N . PRO A 1 74 ? 8.640 -20.763 15.817 1.00 81.56 74 PRO A N 1
ATOM 607 C CA . PRO A 1 74 ? 9.001 -19.365 15.582 1.00 81.56 74 PRO A CA 1
ATOM 608 C C . PRO A 1 74 ? 10.200 -18.901 16.417 1.00 81.56 74 PRO A C 1
ATOM 610 O O . PRO A 1 74 ? 10.975 -18.066 15.972 1.00 81.56 74 PRO A O 1
ATOM 613 N N . GLN A 1 75 ? 10.396 -19.474 17.610 1.00 78.19 75 GLN A N 1
ATOM 614 C CA . GLN A 1 75 ? 11.477 -19.087 18.524 1.00 78.19 75 GLN A CA 1
ATOM 615 C C . GLN A 1 75 ? 12.863 -19.533 18.049 1.00 78.19 75 GLN A C 1
ATOM 617 O O . GLN A 1 75 ? 13.876 -18.997 18.493 1.00 78.19 75 GLN A O 1
ATOM 622 N N . THR A 1 76 ? 12.919 -20.554 17.195 1.00 87.31 76 THR A N 1
ATOM 623 C CA . THR A 1 76 ? 14.177 -21.140 16.713 1.00 87.31 76 THR A CA 1
ATOM 624 C C . THR A 1 76 ? 14.309 -21.092 15.198 1.00 87.31 76 THR A C 1
ATOM 626 O O . THR A 1 76 ? 15.297 -21.602 14.670 1.00 87.31 76 THR A O 1
ATOM 629 N N . PHE A 1 77 ? 13.313 -20.540 14.505 1.00 91.81 77 PHE A N 1
ATOM 630 C CA . PHE A 1 77 ? 13.296 -20.469 13.056 1.00 91.81 77 PHE A CA 1
ATOM 631 C C . PHE A 1 77 ? 14.252 -19.382 12.570 1.00 91.81 77 PHE A C 1
ATOM 633 O O . PHE A 1 77 ? 14.072 -18.193 12.827 1.00 91.81 77 PHE A O 1
ATOM 640 N N . ASP A 1 78 ? 15.276 -19.809 11.843 1.00 93.06 78 ASP A N 1
ATOM 641 C CA . ASP A 1 78 ? 16.219 -18.928 11.176 1.00 93.06 78 ASP A CA 1
ATOM 642 C C . ASP A 1 78 ? 15.607 -18.501 9.834 1.00 93.06 78 ASP A C 1
ATOM 644 O O . ASP A 1 78 ? 15.697 -19.224 8.844 1.00 93.06 78 ASP A O 1
ATOM 648 N N . ASN A 1 79 ? 14.871 -17.388 9.811 1.00 91.31 79 ASN A N 1
ATOM 649 C CA . ASN A 1 79 ? 14.047 -17.023 8.657 1.00 91.31 79 ASN A CA 1
ATOM 650 C C . ASN A 1 79 ? 14.909 -16.559 7.456 1.00 91.31 79 ASN A C 1
ATOM 652 O O . ASN A 1 79 ? 15.498 -15.474 7.518 1.00 91.31 79 ASN A O 1
ATOM 656 N N . PRO A 1 80 ? 14.946 -17.297 6.323 1.00 94.12 80 PRO A N 1
ATOM 657 C CA . PRO A 1 80 ? 15.757 -16.912 5.167 1.00 94.12 80 PRO A CA 1
ATOM 658 C C . PRO A 1 80 ? 15.316 -15.585 4.534 1.00 94.12 80 PRO A C 1
ATOM 660 O O . PRO A 1 80 ? 16.151 -14.866 3.989 1.00 94.12 80 PRO A O 1
ATOM 663 N N . TYR A 1 81 ? 14.034 -15.221 4.626 1.00 90.94 81 TYR A N 1
ATOM 664 C CA . TYR A 1 81 ? 13.510 -13.987 4.033 1.00 90.94 81 TYR A CA 1
ATOM 665 C C . TYR A 1 81 ? 13.947 -12.737 4.798 1.00 90.94 81 TYR A C 1
ATOM 667 O O . TYR A 1 81 ? 14.258 -11.725 4.173 1.00 90.94 81 TYR A O 1
ATOM 675 N N . LEU A 1 82 ? 14.070 -12.829 6.125 1.00 88.25 82 LEU A N 1
ATOM 676 C CA . LEU A 1 82 ? 14.618 -11.746 6.944 1.00 88.25 82 LEU A CA 1
ATOM 677 C C . LEU A 1 82 ? 16.085 -11.469 6.575 1.00 88.25 82 LEU A C 1
ATOM 679 O O . LEU A 1 82 ? 16.495 -10.317 6.428 1.00 88.25 82 LEU A O 1
ATOM 683 N N . HIS A 1 83 ? 16.876 -12.524 6.351 1.00 92.19 83 HIS A N 1
ATOM 684 C CA . HIS A 1 83 ? 18.253 -12.379 5.863 1.00 92.19 83 HIS A CA 1
ATOM 685 C C . HIS A 1 83 ? 18.314 -11.749 4.471 1.00 92.19 83 HIS A C 1
ATOM 687 O O . HIS A 1 83 ? 19.161 -10.890 4.242 1.00 92.19 83 HIS A O 1
ATOM 693 N N . LEU A 1 84 ? 17.406 -12.113 3.556 1.00 92.31 84 LEU A N 1
ATOM 694 C CA . LEU A 1 84 ? 17.332 -11.486 2.230 1.00 92.31 84 LEU A CA 1
ATOM 695 C C . LEU A 1 84 ? 16.985 -9.999 2.304 1.00 92.31 84 LEU A C 1
ATOM 697 O O . LEU A 1 84 ? 17.610 -9.196 1.616 1.00 92.31 84 LEU A O 1
ATOM 701 N N . GLN A 1 85 ? 16.025 -9.618 3.142 1.00 88.31 85 GLN A N 1
ATOM 702 C CA . GLN A 1 85 ? 15.646 -8.221 3.350 1.00 88.31 85 GLN A CA 1
ATOM 703 C C . GLN A 1 85 ? 16.831 -7.398 3.879 1.00 88.31 85 GLN A C 1
ATOM 705 O O . GLN A 1 85 ? 17.155 -6.343 3.327 1.00 88.31 85 GLN A O 1
ATOM 710 N N . ASN A 1 86 ? 17.547 -7.925 4.879 1.00 86.06 86 ASN A N 1
ATOM 711 C CA . ASN A 1 86 ? 18.772 -7.317 5.402 1.00 86.06 86 ASN A CA 1
ATOM 712 C C . ASN A 1 86 ? 19.863 -7.204 4.324 1.00 86.06 86 ASN A C 1
ATOM 714 O O . ASN A 1 86 ? 20.496 -6.151 4.189 1.00 86.06 86 ASN A O 1
ATOM 718 N N . ALA A 1 87 ? 20.041 -8.253 3.512 1.00 92.69 87 ALA A N 1
ATOM 719 C CA . ALA A 1 87 ? 20.994 -8.267 2.409 1.00 92.69 87 ALA A CA 1
ATOM 720 C C . ALA A 1 87 ? 20.667 -7.192 1.363 1.00 92.69 87 ALA A C 1
ATOM 722 O O . ALA A 1 87 ? 21.556 -6.450 0.944 1.00 92.69 87 ALA A O 1
ATOM 723 N N . HIS A 1 88 ? 19.398 -7.047 0.979 1.00 88.31 88 HIS A N 1
ATOM 724 C CA . HIS A 1 88 ? 18.946 -6.014 0.044 1.00 88.31 88 HIS A CA 1
ATOM 725 C C . HIS A 1 88 ? 19.155 -4.606 0.598 1.00 88.31 88 HIS A C 1
ATOM 727 O O . HIS A 1 88 ? 19.713 -3.753 -0.099 1.00 88.31 88 HIS A O 1
ATOM 733 N N . ALA A 1 89 ? 18.801 -4.374 1.865 1.00 84.75 89 ALA A N 1
ATOM 734 C CA . ALA A 1 89 ? 19.021 -3.093 2.533 1.00 84.75 89 ALA A CA 1
ATOM 735 C C . ALA A 1 89 ? 20.513 -2.711 2.551 1.00 84.75 89 ALA A C 1
ATOM 737 O O . ALA A 1 89 ? 20.878 -1.589 2.181 1.00 84.75 89 ALA A O 1
ATOM 738 N N . LYS A 1 90 ? 21.402 -3.656 2.894 1.00 88.44 90 LYS A N 1
ATOM 739 C CA . LYS A 1 90 ? 22.857 -3.429 2.855 1.00 88.44 90 LYS A CA 1
ATOM 740 C C . LYS A 1 90 ? 23.373 -3.232 1.435 1.00 88.44 90 LYS A C 1
ATOM 742 O O . LYS A 1 90 ? 24.126 -2.290 1.200 1.00 88.44 90 LYS A O 1
ATOM 747 N N . ALA A 1 91 ? 22.929 -4.043 0.477 1.00 91.44 91 ALA A N 1
ATOM 748 C CA . ALA A 1 91 ? 23.345 -3.939 -0.920 1.00 91.44 91 ALA A CA 1
ATOM 749 C C . ALA A 1 91 ? 22.952 -2.596 -1.542 1.00 91.44 91 ALA A C 1
ATOM 751 O O . ALA A 1 91 ? 23.692 -2.044 -2.358 1.00 91.44 91 ALA A O 1
ATOM 752 N N . SER A 1 92 ? 21.781 -2.075 -1.172 1.00 84.94 92 SER A N 1
ATOM 753 C CA . SER A 1 92 ? 21.309 -0.758 -1.593 1.00 84.94 92 SER A CA 1
ATOM 754 C C . SER A 1 92 ? 22.161 0.362 -0.992 1.00 84.94 92 SER A C 1
ATOM 756 O O . SER A 1 92 ? 22.602 1.255 -1.711 1.00 84.94 92 SER A O 1
ATOM 758 N N . LYS A 1 93 ? 22.466 0.277 0.309 1.00 88.31 93 LYS A N 1
ATOM 759 C CA . LYS A 1 93 ? 23.155 1.343 1.047 1.00 88.31 93 LYS A CA 1
ATOM 760 C C . LYS A 1 93 ? 24.674 1.373 0.850 1.00 88.31 93 LYS A C 1
ATOM 762 O O . LYS A 1 93 ? 25.263 2.449 0.826 1.00 88.31 93 LYS A O 1
ATOM 767 N N . TYR A 1 94 ? 25.309 0.210 0.739 1.00 88.31 94 TYR A N 1
ATOM 768 C CA . TYR A 1 94 ? 26.767 0.067 0.804 1.00 88.31 94 TYR A CA 1
ATOM 769 C C . TYR A 1 94 ? 27.361 -0.758 -0.351 1.00 88.31 94 TYR A C 1
ATOM 771 O O . TYR A 1 94 ? 28.566 -1.001 -0.370 1.00 88.31 94 TYR A O 1
ATOM 779 N N . GLY A 1 95 ? 26.546 -1.180 -1.323 1.00 90.62 95 GLY A N 1
ATOM 780 C CA . GLY A 1 95 ? 26.986 -1.991 -2.461 1.00 90.62 95 GLY A CA 1
ATOM 781 C C . GLY A 1 95 ? 26.940 -3.499 -2.198 1.00 90.62 95 GLY A C 1
ATOM 782 O O . GLY A 1 95 ? 26.805 -3.954 -1.060 1.00 90.62 95 GLY A O 1
ATOM 783 N N . ALA A 1 96 ? 27.027 -4.290 -3.269 1.00 93.12 96 ALA A N 1
ATOM 784 C CA . ALA A 1 96 ? 26.806 -5.738 -3.231 1.00 93.12 96 ALA A CA 1
ATOM 785 C C . ALA A 1 96 ? 27.797 -6.484 -2.324 1.00 93.12 96 ALA A C 1
ATOM 787 O O . ALA A 1 96 ? 27.411 -7.434 -1.648 1.00 93.12 96 ALA A O 1
ATOM 788 N N . GLU A 1 97 ? 29.050 -6.030 -2.270 1.00 94.19 97 GLU A N 1
ATOM 789 C CA . GLU A 1 97 ? 30.121 -6.599 -1.451 1.00 94.19 97 GLU A CA 1
ATOM 790 C C . GLU A 1 97 ? 29.753 -6.620 0.039 1.00 94.19 97 GLU A C 1
ATOM 792 O O . GLU A 1 97 ? 30.010 -7.600 0.735 1.00 94.19 97 GLU A O 1
ATOM 797 N N . SER A 1 98 ? 29.084 -5.568 0.520 1.00 93.38 98 SER A N 1
ATOM 798 C CA . SER A 1 98 ? 28.663 -5.450 1.922 1.00 93.38 98 SER A CA 1
ATOM 799 C C . SER A 1 98 ? 27.550 -6.430 2.320 1.00 93.38 98 SER A C 1
ATOM 801 O O . SER A 1 98 ? 27.388 -6.743 3.500 1.00 93.38 98 SER A O 1
ATOM 803 N N . ALA A 1 99 ? 26.784 -6.916 1.340 1.00 94.69 99 ALA A N 1
ATOM 804 C CA . ALA A 1 99 ? 25.615 -7.766 1.539 1.00 94.69 99 ALA A CA 1
ATOM 805 C C . ALA A 1 99 ? 25.925 -9.263 1.421 1.00 94.69 99 ALA A C 1
ATOM 807 O O . ALA A 1 99 ? 25.061 -10.090 1.707 1.00 94.69 99 ALA A O 1
ATOM 808 N N . VAL A 1 100 ? 27.149 -9.630 1.015 1.00 95.94 100 VAL A N 1
ATOM 809 C CA . VAL A 1 100 ? 27.543 -11.026 0.748 1.00 95.94 100 VAL A CA 1
ATOM 810 C C . VAL A 1 100 ? 27.236 -11.939 1.933 1.00 95.94 100 VAL A C 1
ATOM 812 O O . VAL A 1 100 ? 26.657 -13.006 1.746 1.00 95.94 100 VAL A O 1
ATOM 815 N N . ARG A 1 101 ? 27.572 -11.503 3.153 1.00 94.62 101 ARG A N 1
ATOM 816 C CA . ARG A 1 101 ? 27.364 -12.304 4.365 1.00 94.62 101 ARG A CA 1
ATOM 817 C C . ARG A 1 101 ? 25.884 -12.575 4.640 1.00 94.62 101 ARG A C 1
ATOM 819 O O . ARG A 1 101 ? 25.548 -13.683 5.035 1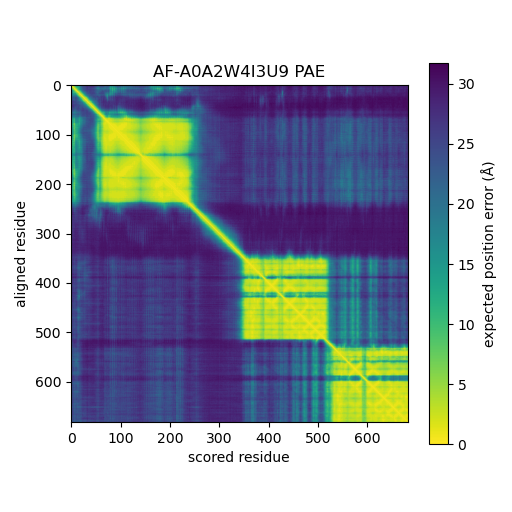.00 94.62 101 ARG A O 1
ATOM 826 N N . ASP A 1 102 ? 25.007 -11.603 4.411 1.00 94.31 102 ASP A N 1
ATOM 827 C CA . ASP A 1 102 ? 23.572 -11.778 4.661 1.00 94.31 102 ASP A CA 1
ATOM 828 C C . ASP A 1 102 ? 22.923 -12.656 3.583 1.00 94.31 102 ASP A C 1
ATOM 830 O O . ASP A 1 102 ? 22.111 -13.519 3.908 1.00 94.31 102 ASP A O 1
ATOM 834 N N . TYR A 1 103 ? 23.338 -12.530 2.315 1.00 97.50 103 TYR A N 1
ATOM 835 C CA . TYR A 1 103 ? 22.919 -13.468 1.267 1.00 97.50 103 TYR A CA 1
ATOM 836 C C . TYR A 1 103 ? 23.376 -14.902 1.562 1.00 97.50 103 TYR A C 1
ATOM 838 O O . TYR A 1 103 ? 22.620 -15.846 1.341 1.00 97.50 103 TYR A O 1
ATOM 846 N N . GLN A 1 104 ? 24.586 -15.083 2.097 1.00 96.50 104 GLN A N 1
ATOM 847 C CA . GLN A 1 104 ? 25.063 -16.395 2.540 1.00 96.50 104 GLN A CA 1
ATOM 848 C C . GLN A 1 104 ? 24.224 -16.938 3.700 1.00 96.50 104 GLN A C 1
ATOM 850 O O . GLN A 1 104 ? 23.816 -18.097 3.648 1.00 96.50 104 GLN A O 1
ATOM 855 N N . SER A 1 105 ? 23.910 -16.111 4.702 1.00 94.31 105 SER A N 1
ATOM 856 C CA . SER A 1 105 ? 23.007 -16.492 5.794 1.00 94.31 105 SER A CA 1
ATOM 857 C C . SER A 1 105 ? 21.632 -16.907 5.270 1.00 94.31 105 SER A C 1
ATOM 859 O O . SER A 1 105 ? 21.123 -17.943 5.682 1.00 94.31 105 SER A O 1
ATOM 861 N N . ALA A 1 106 ? 21.066 -16.172 4.306 1.00 96.25 106 ALA A N 1
ATOM 862 C CA . ALA A 1 106 ? 19.792 -16.519 3.679 1.00 96.25 106 ALA A CA 1
ATOM 863 C C . ALA A 1 106 ? 19.831 -17.888 2.983 1.00 96.25 106 ALA A C 1
ATOM 865 O O . ALA A 1 106 ? 18.915 -18.691 3.155 1.00 96.25 106 ALA A O 1
ATOM 866 N N . ILE A 1 107 ? 20.893 -18.172 2.220 1.00 97.44 107 ILE A N 1
ATOM 867 C CA . ILE A 1 107 ? 21.067 -19.460 1.532 1.00 97.44 107 ILE A CA 1
ATOM 868 C C . ILE A 1 107 ? 21.218 -20.598 2.550 1.00 97.44 107 ILE A C 1
ATOM 870 O O . ILE A 1 107 ? 20.533 -21.610 2.429 1.00 97.44 107 ILE A O 1
ATOM 874 N N . ILE A 1 108 ? 22.046 -20.424 3.587 1.00 95.50 108 ILE A N 1
ATOM 875 C CA . ILE A 1 108 ? 22.248 -21.431 4.644 1.00 95.50 108 ILE A CA 1
ATOM 876 C C . ILE A 1 108 ? 20.940 -21.702 5.398 1.00 95.50 108 ILE A C 1
ATOM 878 O O . ILE A 1 108 ? 20.581 -22.858 5.622 1.00 95.50 108 ILE A O 1
ATOM 882 N N . ALA A 1 109 ? 20.217 -20.647 5.777 1.00 94.38 109 ALA A N 1
ATOM 883 C CA . ALA A 1 109 ? 18.929 -20.746 6.448 1.00 94.38 109 ALA A CA 1
ATOM 884 C C . ALA A 1 109 ? 17.900 -21.494 5.586 1.00 94.38 109 ALA A C 1
ATOM 886 O O . ALA A 1 109 ? 17.205 -22.380 6.090 1.00 94.38 109 ALA A O 1
ATOM 887 N N . ALA A 1 110 ? 17.843 -21.189 4.285 1.00 96.88 110 ALA A N 1
ATOM 888 C CA . ALA A 1 110 ? 16.937 -21.831 3.340 1.00 96.88 110 ALA A CA 1
ATOM 889 C C . ALA A 1 110 ? 17.283 -23.310 3.099 1.00 96.88 110 ALA A C 1
ATOM 891 O O . ALA A 1 110 ? 16.394 -24.159 3.119 1.00 96.88 110 ALA A O 1
ATOM 892 N N . ASP A 1 111 ? 18.565 -23.641 2.929 1.00 96.12 111 ASP A N 1
ATOM 893 C CA . ASP A 1 111 ? 19.029 -25.015 2.684 1.00 96.12 111 ASP A CA 1
ATOM 894 C C . ASP A 1 111 ? 18.816 -25.942 3.887 1.00 96.12 111 ASP A C 1
ATOM 896 O O . ASP A 1 111 ? 18.684 -27.157 3.730 1.00 96.12 111 ASP A O 1
ATOM 900 N N . ARG A 1 112 ? 18.761 -25.380 5.099 1.00 95.50 112 ARG A N 1
ATOM 901 C CA . ARG A 1 112 ? 18.494 -26.133 6.331 1.00 95.50 112 ARG A CA 1
ATOM 902 C C . ARG A 1 112 ? 17.011 -26.450 6.545 1.00 95.50 112 ARG A C 1
ATOM 904 O O . ARG A 1 112 ? 16.707 -27.215 7.462 1.00 95.50 112 ARG A O 1
ATOM 911 N N . ILE A 1 113 ? 16.096 -25.893 5.747 1.00 95.56 113 ILE A N 1
ATOM 912 C CA . ILE A 1 113 ? 14.665 -26.221 5.818 1.00 95.56 113 ILE A CA 1
ATOM 913 C C . ILE A 1 113 ? 14.460 -27.670 5.356 1.00 95.56 113 ILE A C 1
ATOM 915 O O . ILE A 1 113 ? 14.856 -28.046 4.252 1.00 95.56 113 ILE A O 1
ATOM 919 N N . ASP A 1 114 ? 13.797 -28.494 6.176 1.00 96.00 114 ASP A N 1
ATOM 920 C CA . ASP A 1 114 ? 13.453 -29.869 5.794 1.00 96.00 114 ASP A CA 1
ATOM 921 C C . ASP A 1 114 ? 12.336 -29.875 4.736 1.00 96.00 114 ASP A C 1
ATOM 923 O O . ASP A 1 114 ? 11.143 -29.902 5.041 1.00 96.00 114 ASP A O 1
ATOM 927 N N . GLN A 1 115 ? 12.740 -29.901 3.467 1.00 95.94 115 GLN A N 1
ATOM 928 C CA . GLN A 1 115 ? 11.835 -29.905 2.314 1.00 95.94 115 GLN A CA 1
ATOM 929 C C . GLN A 1 115 ? 10.890 -31.117 2.283 1.00 95.94 115 GLN A C 1
ATOM 931 O O . GLN A 1 115 ? 9.796 -31.041 1.721 1.00 95.94 115 GLN A O 1
ATOM 936 N N . ARG A 1 116 ? 11.257 -32.243 2.916 1.00 96.06 116 ARG A N 1
ATOM 937 C CA . ARG A 1 116 ? 10.348 -33.396 3.036 1.00 96.06 116 ARG A CA 1
ATOM 938 C C . ARG A 1 116 ? 9.258 -33.123 4.059 1.00 96.06 116 ARG A C 1
ATOM 940 O O . ARG A 1 116 ? 8.132 -33.582 3.876 1.00 96.06 116 ARG A O 1
ATOM 947 N N . GLN A 1 117 ? 9.585 -32.409 5.133 1.00 96.00 117 GLN A N 1
ATOM 948 C CA . GLN A 1 117 ? 8.597 -31.973 6.111 1.00 96.00 117 GLN A CA 1
ATOM 949 C C . GLN A 1 117 ? 7.640 -30.943 5.501 1.00 96.00 117 GLN A C 1
ATOM 951 O O . GLN A 1 117 ? 6.435 -31.166 5.583 1.00 96.00 117 GLN A O 1
ATOM 956 N N . VAL A 1 118 ? 8.158 -29.934 4.787 1.00 96.00 118 VAL A N 1
ATOM 957 C CA . VAL A 1 118 ? 7.336 -28.945 4.057 1.00 96.00 118 VAL A CA 1
ATOM 958 C C . VAL A 1 118 ? 6.348 -29.641 3.121 1.00 96.00 118 VAL A C 1
ATOM 960 O O . VAL A 1 118 ? 5.148 -29.397 3.194 1.00 96.00 118 VAL A O 1
ATOM 963 N N . ALA A 1 119 ? 6.819 -30.580 2.293 1.00 94.88 119 ALA A N 1
ATOM 964 C CA . ALA A 1 119 ? 5.955 -31.308 1.364 1.00 94.88 119 ALA A CA 1
ATOM 965 C C . ALA A 1 119 ? 4.857 -32.133 2.068 1.00 94.88 119 ALA A C 1
ATOM 967 O O . ALA A 1 119 ? 3.734 -32.223 1.568 1.00 94.88 119 ALA A O 1
ATOM 968 N N . ARG A 1 120 ? 5.160 -32.733 3.230 1.00 97.06 120 ARG A N 1
ATOM 969 C CA . ARG A 1 120 ? 4.159 -33.458 4.033 1.00 97.06 120 ARG A CA 1
ATOM 970 C C . ARG A 1 120 ? 3.111 -32.514 4.608 1.00 97.06 120 ARG A C 1
ATOM 972 O O . ARG A 1 120 ? 1.927 -32.827 4.528 1.00 97.06 120 ARG A O 1
ATOM 979 N N . ASP A 1 121 ? 3.536 -31.380 5.151 1.00 95.06 121 ASP A N 1
ATOM 980 C CA . ASP A 1 121 ? 2.624 -30.406 5.750 1.00 95.06 121 ASP A CA 1
ATOM 981 C C . ASP A 1 121 ? 1.736 -29.759 4.680 1.00 95.06 121 ASP A C 1
ATOM 983 O O . ASP A 1 121 ? 0.528 -29.658 4.875 1.00 95.06 121 ASP A O 1
ATOM 987 N N . MET A 1 122 ? 2.274 -29.481 3.487 1.00 95.44 122 MET A N 1
ATOM 988 C CA . MET A 1 122 ? 1.475 -29.033 2.340 1.00 95.44 122 MET A CA 1
ATOM 989 C C . MET A 1 122 ? 0.396 -30.047 1.951 1.00 95.44 122 MET A C 1
ATOM 991 O O . MET A 1 122 ? -0.755 -29.673 1.733 1.00 95.44 122 MET A O 1
ATOM 995 N N . GLN A 1 123 ? 0.747 -31.337 1.883 1.00 96.69 123 GLN A N 1
ATOM 996 C CA . GLN A 1 123 ? -0.215 -32.392 1.560 1.00 96.69 123 GLN A CA 1
ATOM 997 C C . GLN A 1 123 ? -1.297 -32.529 2.641 1.00 96.69 123 GLN A C 1
ATOM 999 O O . GLN A 1 123 ? -2.459 -32.791 2.323 1.00 96.69 123 GLN A O 1
ATOM 1004 N N . ASN A 1 124 ? -0.929 -32.367 3.913 1.00 96.12 124 ASN A N 1
ATOM 1005 C CA . ASN A 1 124 ? -1.883 -32.378 5.018 1.00 96.12 124 ASN A CA 1
ATOM 1006 C C . ASN A 1 124 ? -2.839 -31.181 4.931 1.00 96.12 124 ASN A C 1
ATOM 1008 O O . ASN A 1 124 ? -4.048 -31.380 5.056 1.00 96.12 124 ASN A O 1
ATOM 1012 N N . ASN A 1 125 ? -2.328 -29.983 4.628 1.00 93.62 125 ASN A N 1
ATOM 1013 C CA . ASN A 1 125 ? -3.156 -28.792 4.441 1.00 93.62 125 ASN A CA 1
ATOM 1014 C C . ASN A 1 125 ? -4.102 -28.907 3.256 1.00 93.62 125 ASN A C 1
ATOM 1016 O O . ASN A 1 125 ? -5.269 -28.549 3.368 1.00 93.62 125 ASN A O 1
ATOM 1020 N N . GLU A 1 126 ? -3.645 -29.457 2.134 1.00 93.56 126 GLU A N 1
ATOM 1021 C CA . GLU A 1 126 ? -4.510 -29.667 0.975 1.00 93.56 126 GLU A CA 1
ATOM 1022 C C . GLU A 1 126 ? -5.683 -30.603 1.299 1.00 93.56 126 GLU A C 1
ATOM 1024 O O . GLU A 1 126 ? -6.831 -30.271 1.005 1.00 93.56 126 GLU A O 1
ATOM 1029 N N . ARG A 1 127 ? -5.425 -31.707 2.012 1.00 96.62 127 ARG A N 1
ATOM 1030 C CA . ARG A 1 127 ? -6.490 -32.609 2.485 1.00 96.62 127 ARG A CA 1
ATOM 1031 C C . ARG A 1 127 ? -7.439 -31.922 3.469 1.00 96.62 127 ARG A C 1
ATOM 1033 O O . ARG A 1 127 ? -8.648 -32.105 3.367 1.00 96.62 127 ARG A O 1
ATOM 1040 N N . ALA A 1 128 ? -6.917 -31.118 4.396 1.00 94.31 128 ALA A N 1
ATOM 1041 C CA . ALA A 1 128 ? -7.738 -30.383 5.359 1.00 94.31 128 ALA A CA 1
ATOM 1042 C C . ALA A 1 128 ? -8.647 -29.347 4.671 1.00 94.31 128 ALA A C 1
ATOM 1044 O O . ALA A 1 128 ? -9.823 -29.217 5.020 1.00 94.31 128 ALA A O 1
ATOM 1045 N N . ILE A 1 129 ? -8.142 -28.656 3.643 1.00 91.00 129 ILE A N 1
ATOM 1046 C CA . ILE A 1 129 ? -8.931 -27.728 2.821 1.00 91.00 129 ILE A CA 1
ATOM 1047 C C . ILE A 1 129 ? -10.050 -28.482 2.089 1.00 91.00 129 ILE A C 1
ATOM 1049 O O . ILE A 1 129 ? -11.205 -28.049 2.132 1.00 91.00 129 ILE A O 1
ATOM 1053 N N . GLU A 1 130 ? -9.747 -29.619 1.454 1.00 93.69 130 GLU A N 1
ATOM 1054 C CA . GLU A 1 130 ? -10.748 -30.463 0.783 1.00 93.69 130 GLU A CA 1
ATOM 1055 C C . GLU A 1 130 ? -11.839 -30.945 1.752 1.00 93.69 130 GLU A C 1
ATOM 1057 O O . GLU A 1 130 ? -13.037 -30.859 1.449 1.00 93.69 130 GLU A O 1
ATOM 1062 N N . ASP A 1 131 ? -11.445 -31.381 2.950 1.00 95.25 131 ASP A N 1
ATOM 1063 C CA . ASP A 1 131 ? -12.367 -31.801 4.002 1.00 95.25 131 ASP A CA 1
ATOM 1064 C C . ASP A 1 131 ? -13.256 -30.643 4.482 1.00 95.25 131 ASP A C 1
ATOM 1066 O O . ASP A 1 131 ? -14.465 -30.834 4.674 1.00 95.25 131 ASP A O 1
ATOM 1070 N N . ASN A 1 132 ? -12.713 -29.428 4.607 1.00 91.12 132 ASN A N 1
ATOM 1071 C CA . ASN A 1 132 ? -13.476 -28.233 4.973 1.00 91.12 132 ASN A CA 1
ATOM 1072 C C . ASN A 1 132 ? -14.462 -27.809 3.883 1.00 91.12 132 ASN A C 1
ATOM 1074 O O . ASN A 1 132 ? -15.616 -27.497 4.192 1.00 91.12 132 ASN A O 1
ATOM 1078 N N . VAL A 1 133 ? -14.087 -27.910 2.606 1.00 89.12 133 VAL A N 1
ATOM 1079 C CA . VAL A 1 133 ? -15.021 -27.722 1.484 1.00 89.12 133 VAL A CA 1
ATOM 1080 C C . VAL A 1 133 ? -16.142 -28.764 1.538 1.00 89.12 133 VAL A C 1
ATOM 1082 O O . VAL A 1 133 ? -17.323 -28.417 1.434 1.00 89.12 133 VAL A O 1
ATOM 1085 N N . ALA A 1 134 ? -15.816 -30.036 1.783 1.00 92.12 134 ALA A N 1
ATOM 1086 C CA . ALA A 1 134 ? -16.817 -31.090 1.918 1.00 92.12 134 ALA A CA 1
ATOM 1087 C C . ALA A 1 134 ? -17.749 -30.863 3.127 1.00 92.12 134 ALA A C 1
ATOM 1089 O O . ALA A 1 134 ? -18.960 -31.091 3.029 1.00 92.12 134 ALA A O 1
ATOM 1090 N N . ARG A 1 135 ? -17.220 -30.382 4.263 1.00 89.44 135 ARG A N 1
ATOM 1091 C CA . ARG A 1 135 ? -18.010 -29.980 5.442 1.00 89.44 135 ARG A CA 1
ATOM 1092 C C . ARG A 1 135 ? -18.943 -28.821 5.115 1.00 89.44 135 ARG A C 1
ATOM 1094 O O . ARG A 1 135 ? -20.115 -28.906 5.471 1.00 89.44 135 ARG A O 1
ATOM 1101 N N . LEU A 1 136 ? -18.472 -27.802 4.399 1.00 86.75 136 LEU A N 1
ATOM 1102 C CA . LEU A 1 136 ? -19.274 -26.646 3.990 1.00 86.75 136 LEU A CA 1
ATOM 1103 C C . LEU A 1 136 ? -20.432 -27.049 3.055 1.00 86.75 136 LEU A C 1
ATOM 1105 O O . LEU A 1 136 ? -21.564 -26.590 3.202 1.00 86.75 136 LEU A O 1
ATOM 1109 N N . LEU A 1 137 ? -20.181 -27.971 2.123 1.00 88.69 137 LEU A N 1
ATOM 1110 C CA . LEU A 1 137 ? -21.218 -28.503 1.233 1.00 88.69 137 LEU A CA 1
ATOM 1111 C C . LEU A 1 137 ? -22.268 -29.334 1.990 1.00 88.69 137 LEU A C 1
ATOM 1113 O O . LEU A 1 137 ? -23.456 -29.286 1.661 1.00 88.69 137 LEU A O 1
ATOM 1117 N N . ARG A 1 138 ? -21.854 -30.091 3.016 1.00 90.81 138 ARG A N 1
ATOM 1118 C CA . ARG A 1 138 ? -22.772 -30.846 3.886 1.00 90.81 138 ARG A CA 1
ATOM 1119 C C . ARG A 1 138 ? -23.550 -29.936 4.838 1.00 90.81 138 ARG A C 1
ATOM 1121 O O . ARG A 1 138 ? -24.737 -30.170 5.050 1.00 90.81 138 ARG A O 1
ATOM 1128 N N . SER A 1 139 ? -22.917 -28.898 5.381 1.00 85.44 139 SER A N 1
ATOM 1129 C CA . SER A 1 139 ? -23.516 -27.981 6.358 1.00 85.44 139 SER A CA 1
ATOM 1130 C C . SER A 1 139 ? -24.685 -27.192 5.756 1.00 85.44 139 SER A C 1
ATOM 1132 O O . SER A 1 139 ? -25.733 -27.073 6.392 1.00 85.44 139 SER A O 1
ATOM 1134 N N . GLY A 1 140 ? -24.577 -26.795 4.481 1.00 78.62 140 GLY A N 1
ATOM 1135 C CA . GLY A 1 140 ? -25.680 -26.200 3.719 1.00 78.62 140 GLY A CA 1
ATOM 1136 C C . GLY A 1 140 ? -26.874 -27.139 3.489 1.00 78.62 140 GLY A C 1
ATOM 1137 O O . GLY A 1 140 ? -27.996 -26.669 3.328 1.00 78.62 140 GLY A O 1
ATOM 1138 N N . ARG A 1 141 ? -26.666 -28.465 3.517 1.00 77.75 141 ARG A N 1
ATOM 1139 C CA . ARG A 1 141 ? -27.740 -29.471 3.385 1.00 77.75 141 ARG A CA 1
ATOM 1140 C C . ARG A 1 141 ? -28.373 -29.867 4.719 1.00 77.75 141 ARG A C 1
ATOM 1142 O O . ARG A 1 141 ? -29.525 -30.283 4.728 1.00 77.75 141 ARG A O 1
ATOM 1149 N N . MET A 1 142 ? -27.633 -29.763 5.824 1.00 76.81 142 MET A N 1
ATOM 1150 C CA . MET A 1 142 ? -28.074 -30.213 7.154 1.00 76.81 142 MET A CA 1
ATOM 1151 C C . MET A 1 142 ? -28.577 -29.086 8.067 1.00 76.81 142 MET A C 1
ATOM 1153 O O . MET A 1 142 ? -28.848 -29.335 9.236 1.00 76.81 142 MET A O 1
ATOM 1157 N N . GLY A 1 143 ? -28.715 -27.859 7.556 1.00 85.56 143 GLY A N 1
ATOM 1158 C CA . GLY A 1 143 ? -29.216 -26.728 8.343 1.00 85.56 143 GLY A CA 1
ATOM 1159 C C . GLY A 1 143 ? -28.247 -26.273 9.437 1.00 85.56 143 GLY A C 1
ATOM 1160 O O . GLY A 1 143 ? -28.688 -25.901 10.521 1.00 85.56 143 GLY A O 1
ATOM 1161 N N . ALA A 1 144 ? -26.937 -26.326 9.172 1.00 89.62 144 ALA A N 1
ATOM 1162 C CA . ALA A 1 144 ? -25.933 -25.817 10.104 1.00 89.62 144 ALA A CA 1
ATOM 1163 C C . ALA A 1 144 ? -26.166 -24.334 10.431 1.00 89.62 144 ALA A C 1
ATOM 1165 O O . ALA A 1 144 ? -26.638 -23.567 9.583 1.00 89.62 144 ALA A O 1
ATOM 1166 N N . SER A 1 145 ? -25.820 -23.926 11.655 1.00 91.00 145 SER A N 1
ATOM 1167 C CA . SER A 1 145 ? -25.977 -22.528 12.065 1.00 91.00 145 SER A CA 1
ATOM 1168 C C . SER A 1 145 ? -25.058 -21.612 11.252 1.00 91.00 145 SER A C 1
ATOM 1170 O O . SER A 1 145 ? -24.041 -22.037 10.693 1.00 91.00 145 SER A O 1
ATOM 1172 N N . ARG A 1 146 ? -25.399 -20.319 11.193 1.00 88.06 146 ARG A N 1
ATOM 1173 C CA . ARG A 1 146 ? -24.533 -19.321 10.550 1.00 88.06 146 ARG A CA 1
ATOM 1174 C C . ARG A 1 146 ? -23.157 -19.261 11.212 1.00 88.06 146 ARG A C 1
ATOM 1176 O O . ARG A 1 146 ? -22.178 -19.139 10.483 1.00 88.06 146 ARG A O 1
ATOM 1183 N N . GLU A 1 147 ? -23.074 -19.404 12.539 1.00 90.44 147 GLU A N 1
ATOM 1184 C CA . GLU A 1 147 ? -21.777 -19.425 13.227 1.00 90.44 147 GLU A CA 1
ATOM 1185 C C . GLU A 1 147 ? -20.942 -20.640 12.811 1.00 90.44 147 GLU A C 1
ATOM 1187 O O . GLU A 1 147 ? -19.754 -20.501 12.549 1.00 90.44 147 GLU A O 1
ATOM 1192 N N . GLN A 1 148 ? -21.557 -21.819 12.666 1.00 89.38 148 GLN A N 1
ATOM 1193 C CA . GLN A 1 148 ? -20.851 -23.025 12.218 1.00 89.38 148 GLN A CA 1
ATOM 1194 C C . GLN A 1 148 ? -20.327 -22.891 10.786 1.00 89.38 148 GLN A C 1
ATOM 1196 O O . GLN A 1 148 ? -19.222 -23.337 10.486 1.00 89.38 148 GLN A O 1
ATOM 1201 N N . ILE A 1 149 ? -21.111 -22.283 9.891 1.00 88.12 149 ILE A N 1
ATOM 1202 C CA . ILE A 1 149 ? -20.676 -22.026 8.514 1.00 88.12 149 ILE A CA 1
ATOM 1203 C C . ILE A 1 149 ? -19.526 -21.016 8.495 1.00 88.12 149 ILE A C 1
ATOM 1205 O O . ILE A 1 149 ? -18.588 -21.206 7.724 1.00 88.12 149 ILE A O 1
ATOM 1209 N N . GLN A 1 150 ? -19.588 -19.966 9.319 1.00 89.81 150 GLN A N 1
ATOM 1210 C CA . GLN A 1 150 ? -18.525 -18.967 9.394 1.00 89.81 150 GLN A CA 1
ATOM 1211 C C . GLN A 1 150 ? -17.232 -19.568 9.952 1.00 89.81 150 GLN A C 1
ATOM 1213 O O . GLN A 1 150 ? -16.202 -19.433 9.310 1.00 89.81 150 GLN A O 1
ATOM 1218 N N . ALA A 1 151 ? -17.302 -20.351 11.032 1.00 90.69 151 ALA A N 1
ATOM 1219 C CA . ALA A 1 151 ? -16.132 -21.0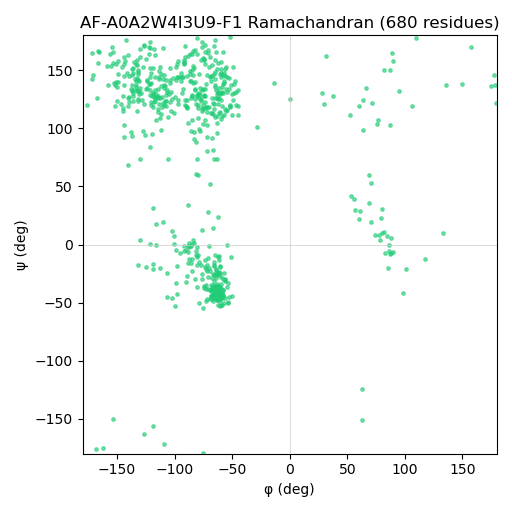20 11.599 1.00 90.69 151 ALA A CA 1
ATOM 1220 C C . ALA A 1 151 ? -15.421 -21.941 10.587 1.00 90.69 151 ALA A C 1
ATOM 1222 O O . ALA A 1 151 ? -14.198 -21.959 10.533 1.00 90.69 151 ALA A O 1
ATOM 1223 N N . ILE A 1 152 ? -16.168 -22.669 9.742 1.00 90.25 152 ILE A N 1
ATOM 1224 C CA . ILE A 1 152 ? -15.577 -23.505 8.675 1.00 90.25 152 ILE A CA 1
ATOM 1225 C C . ILE A 1 152 ? -14.886 -22.646 7.603 1.00 90.25 152 ILE A C 1
ATOM 1227 O O . ILE A 1 152 ? -13.890 -23.075 7.023 1.00 90.25 152 ILE A O 1
ATOM 1231 N N . LYS A 1 153 ? -15.418 -21.454 7.302 1.00 87.75 153 LYS A N 1
ATOM 1232 C CA . LYS A 1 153 ? -14.778 -20.524 6.361 1.00 87.75 153 LYS A CA 1
ATOM 1233 C C . LYS A 1 153 ? -13.497 -19.949 6.947 1.00 87.75 153 LYS A C 1
ATOM 1235 O O . LYS A 1 153 ? -12.485 -20.007 6.269 1.00 87.75 153 LYS A O 1
ATOM 1240 N N . ASP A 1 154 ? -13.539 -19.493 8.194 1.00 87.44 154 ASP A N 1
ATOM 1241 C CA . ASP A 1 154 ? -12.370 -18.943 8.882 1.00 87.44 154 ASP A CA 1
ATOM 1242 C C . ASP A 1 154 ? -11.254 -20.002 8.983 1.00 87.44 154 ASP A C 1
ATOM 1244 O O . ASP A 1 154 ? -10.093 -19.714 8.707 1.00 87.44 154 ASP A O 1
ATOM 1248 N N . GLU A 1 155 ? -11.612 -21.259 9.282 1.00 92.81 155 GLU A N 1
ATOM 1249 C CA . GLU A 1 155 ? -10.685 -22.401 9.297 1.00 92.81 155 GLU A CA 1
ATOM 1250 C C . GLU A 1 155 ? -10.067 -22.664 7.911 1.00 92.81 155 GLU A C 1
ATOM 1252 O O . GLU A 1 155 ? -8.872 -22.925 7.794 1.00 92.81 155 GLU A O 1
ATOM 1257 N N . ARG A 1 156 ? -10.862 -22.579 6.837 1.00 90.06 156 ARG A N 1
ATOM 1258 C CA . ARG A 1 156 ? -10.351 -22.706 5.465 1.00 90.06 156 ARG A CA 1
ATOM 1259 C C . ARG A 1 156 ? -9.407 -21.560 5.107 1.00 90.06 156 ARG A C 1
ATOM 1261 O O . ARG A 1 156 ? -8.369 -21.823 4.507 1.00 90.06 156 ARG A O 1
ATOM 1268 N N . ASP A 1 157 ? -9.776 -20.326 5.427 1.00 84.12 157 ASP A N 1
ATOM 1269 C CA . ASP A 1 157 ? -8.974 -19.147 5.105 1.00 84.12 157 ASP A CA 1
ATOM 1270 C C . ASP A 1 157 ? -7.613 -19.217 5.826 1.00 84.12 157 ASP A C 1
ATOM 1272 O O . ASP A 1 157 ? -6.584 -18.902 5.229 1.00 84.12 157 ASP A O 1
ATOM 1276 N N . GLU A 1 158 ? -7.577 -19.736 7.059 1.00 87.38 158 GLU A N 1
ATOM 1277 C CA . GLU A 1 158 ? -6.328 -20.015 7.781 1.00 87.38 158 GLU A CA 1
ATOM 1278 C C . GLU A 1 158 ? -5.462 -21.073 7.084 1.00 87.38 158 GLU A C 1
ATOM 1280 O O . GLU A 1 158 ? -4.276 -20.841 6.847 1.00 87.38 158 GLU A O 1
ATOM 1285 N N . LEU A 1 159 ? -6.049 -22.200 6.671 1.00 90.88 159 LEU A N 1
ATOM 1286 C CA . LEU A 1 159 ? -5.323 -23.247 5.942 1.00 90.88 159 LEU A CA 1
ATOM 1287 C C . LEU A 1 159 ? -4.802 -22.760 4.580 1.00 90.88 159 LEU A C 1
ATOM 1289 O O . LEU A 1 159 ? -3.740 -23.190 4.128 1.00 90.88 159 LEU A O 1
ATOM 1293 N N . GLU A 1 160 ? -5.529 -21.864 3.905 1.00 86.75 160 GLU A N 1
ATOM 1294 C CA . GLU A 1 160 ? -5.074 -21.238 2.659 1.00 86.75 160 GLU A CA 1
ATOM 1295 C C . GLU A 1 160 ? -3.886 -20.293 2.894 1.00 86.75 160 GLU A C 1
ATOM 1297 O O . GLU A 1 160 ? -2.947 -20.302 2.091 1.00 86.75 160 GLU A O 1
ATOM 1302 N N . ARG A 1 161 ? -3.880 -19.533 3.999 1.00 83.44 161 ARG A N 1
ATOM 1303 C CA . ARG A 1 161 ? -2.719 -18.726 4.416 1.00 83.44 161 ARG A CA 1
ATOM 1304 C C . ARG A 1 161 ? -1.511 -19.604 4.727 1.00 83.44 161 ARG A C 1
ATOM 1306 O O . ARG A 1 161 ? -0.418 -19.349 4.221 1.00 83.44 161 ARG A O 1
ATOM 1313 N N . GLU A 1 162 ? -1.704 -20.676 5.487 1.00 90.19 162 GLU A N 1
ATOM 1314 C CA . GLU A 1 162 ? -0.623 -21.606 5.814 1.00 90.19 162 GLU A CA 1
ATOM 1315 C C . GLU A 1 162 ? -0.104 -22.338 4.563 1.00 90.19 162 GLU A C 1
ATOM 1317 O O . GLU A 1 162 ? 1.104 -22.504 4.406 1.00 90.19 162 GLU A O 1
ATOM 1322 N N . LYS A 1 163 ? -0.973 -22.701 3.605 1.00 91.06 163 LYS A N 1
ATOM 1323 C CA . LYS A 1 163 ? -0.545 -23.259 2.308 1.00 91.06 163 LYS A CA 1
ATOM 1324 C C . LYS A 1 163 ? 0.385 -22.301 1.556 1.00 91.06 163 LYS A C 1
ATOM 1326 O O . LYS A 1 163 ? 1.411 -22.749 1.050 1.00 91.06 163 LYS A O 1
ATOM 1331 N N . GLN A 1 164 ? 0.068 -21.004 1.513 1.00 86.06 164 GLN A N 1
ATOM 1332 C CA . GLN A 1 164 ? 0.938 -19.994 0.891 1.00 86.06 164 GLN A CA 1
ATOM 1333 C C . GLN A 1 164 ? 2.291 -19.890 1.607 1.00 86.06 164 GLN A C 1
ATOM 1335 O O . GLN A 1 164 ? 3.336 -19.865 0.957 1.00 86.06 164 GLN A O 1
ATOM 1340 N N . PHE A 1 165 ? 2.288 -19.893 2.942 1.00 88.31 165 PHE A N 1
ATOM 1341 C CA . PHE A 1 165 ? 3.517 -19.901 3.734 1.00 88.31 165 PHE A CA 1
ATOM 1342 C C . PHE A 1 165 ? 4.383 -21.143 3.456 1.00 88.31 165 PHE A C 1
ATOM 1344 O O . PHE A 1 165 ? 5.593 -21.026 3.260 1.00 88.31 165 PHE A O 1
ATOM 1351 N N . LEU A 1 166 ? 3.781 -22.331 3.372 1.00 93.44 166 LEU A N 1
ATOM 1352 C CA . LEU A 1 166 ? 4.502 -23.568 3.064 1.00 93.44 166 LEU A CA 1
ATOM 1353 C C . LEU A 1 166 ? 5.052 -23.584 1.631 1.00 93.44 166 LEU A C 1
ATOM 1355 O O . LEU A 1 166 ? 6.171 -24.049 1.415 1.00 93.44 166 LEU A O 1
ATOM 1359 N N . ASP A 1 167 ? 4.319 -23.033 0.661 1.00 91.31 167 ASP A N 1
ATOM 1360 C CA . ASP A 1 167 ? 4.829 -22.840 -0.700 1.00 91.31 167 ASP A CA 1
ATOM 1361 C C . ASP A 1 167 ? 6.058 -21.916 -0.721 1.00 91.31 167 ASP A C 1
ATOM 1363 O O . ASP A 1 167 ? 7.029 -22.196 -1.429 1.00 91.31 167 ASP A O 1
ATOM 1367 N N . ASN A 1 168 ? 6.080 -20.872 0.113 1.00 89.38 168 ASN A N 1
ATOM 1368 C CA . ASN A 1 168 ? 7.270 -20.039 0.290 1.00 89.38 168 ASN A CA 1
ATOM 1369 C C . ASN A 1 168 ? 8.433 -20.843 0.884 1.00 89.38 168 ASN A C 1
ATOM 1371 O O . ASN A 1 168 ? 9.532 -20.823 0.335 1.00 89.38 168 ASN A O 1
ATOM 1375 N N . MET A 1 169 ? 8.205 -21.622 1.947 1.00 95.94 169 MET A N 1
ATOM 1376 C CA . MET A 1 169 ? 9.250 -22.478 2.536 1.00 95.94 169 MET A CA 1
ATOM 1377 C C . MET A 1 169 ? 9.803 -23.501 1.533 1.00 95.94 169 MET A C 1
ATOM 1379 O O . MET A 1 169 ? 11.001 -23.801 1.539 1.00 95.94 169 MET A O 1
ATOM 1383 N N . ARG A 1 170 ? 8.950 -23.997 0.628 1.00 96.19 170 ARG A N 1
ATOM 1384 C CA . ARG A 1 170 ? 9.345 -24.879 -0.476 1.00 96.19 170 ARG A CA 1
ATOM 1385 C C . ARG A 1 170 ? 10.247 -24.169 -1.488 1.00 96.19 170 ARG A C 1
ATOM 1387 O O . ARG A 1 170 ? 11.210 -24.750 -1.983 1.00 96.19 170 ARG A O 1
ATOM 1394 N N . MET A 1 171 ? 9.943 -22.910 -1.796 1.00 95.31 171 MET A N 1
ATOM 1395 C CA . MET A 1 171 ? 10.670 -22.101 -2.779 1.00 95.31 171 MET A CA 1
ATOM 1396 C C . MET A 1 171 ? 11.906 -21.390 -2.214 1.00 95.31 171 MET A C 1
ATOM 1398 O O . MET A 1 171 ? 12.766 -20.967 -2.991 1.00 95.31 171 MET A O 1
ATOM 1402 N N . ALA A 1 172 ? 12.035 -21.287 -0.889 1.00 95.69 172 ALA A N 1
ATOM 1403 C CA . ALA A 1 172 ? 13.085 -20.523 -0.220 1.00 95.69 172 ALA A CA 1
ATOM 1404 C C . ALA A 1 172 ? 14.516 -20.825 -0.724 1.00 95.69 172 ALA A C 1
ATOM 1406 O O . ALA A 1 172 ? 15.233 -19.863 -1.010 1.00 95.69 172 ALA A O 1
ATOM 1407 N N . PRO A 1 173 ? 14.949 -22.091 -0.941 1.00 97.88 173 PRO A N 1
ATOM 1408 C CA . PRO A 1 173 ? 16.295 -22.377 -1.460 1.00 97.88 173 PRO A CA 1
ATOM 1409 C C . PRO A 1 173 ? 16.554 -21.807 -2.859 1.00 97.88 173 PRO A C 1
ATOM 1411 O O . PRO A 1 173 ? 17.667 -21.365 -3.161 1.00 97.88 173 PRO A O 1
ATOM 1414 N N . THR A 1 174 ? 15.522 -21.803 -3.708 1.00 96.62 174 THR A N 1
ATOM 1415 C CA . THR A 1 174 ? 15.580 -21.242 -5.065 1.00 96.62 174 THR A CA 1
ATOM 1416 C C . THR A 1 174 ? 15.619 -19.718 -4.998 1.00 96.62 174 THR A C 1
ATOM 1418 O O . THR A 1 174 ? 16.484 -19.088 -5.606 1.00 96.62 174 THR A O 1
ATOM 1421 N N . TYR A 1 175 ? 14.716 -19.114 -4.221 1.00 95.69 175 TYR A N 1
ATOM 1422 C CA . TYR A 1 175 ? 14.612 -17.660 -4.109 1.00 95.69 175 TYR A CA 1
ATOM 1423 C C . TYR A 1 175 ? 15.831 -17.023 -3.450 1.00 95.69 175 TYR A C 1
ATOM 1425 O O . TYR A 1 175 ? 16.275 -15.977 -3.923 1.00 95.69 175 TYR A O 1
ATOM 1433 N N . ALA A 1 176 ? 16.416 -17.645 -2.424 1.00 96.94 176 ALA A N 1
ATOM 1434 C CA . ALA A 1 176 ? 17.617 -17.119 -1.783 1.00 96.94 176 ALA A CA 1
ATOM 1435 C C . ALA A 1 176 ? 18.785 -16.993 -2.776 1.00 96.94 176 ALA A C 1
ATOM 1437 O O . ALA A 1 176 ? 19.433 -15.947 -2.852 1.00 96.94 176 ALA A O 1
ATOM 1438 N N . ARG A 1 177 ? 18.995 -18.024 -3.606 1.00 98.19 177 ARG A N 1
ATOM 1439 C CA . ARG A 1 177 ? 20.028 -18.033 -4.651 1.00 98.19 177 ARG A CA 1
ATOM 1440 C C . ARG A 1 177 ? 19.731 -17.057 -5.781 1.00 98.19 177 ARG A C 1
ATOM 1442 O O . ARG A 1 177 ? 20.626 -16.315 -6.173 1.00 98.19 177 ARG A O 1
ATOM 1449 N N . ALA A 1 178 ? 18.490 -17.013 -6.267 1.00 97.25 178 ALA A N 1
ATOM 1450 C CA . ALA A 1 178 ? 18.088 -16.097 -7.333 1.00 97.25 178 ALA A CA 1
ATOM 1451 C C . ALA A 1 178 ? 18.269 -14.623 -6.929 1.00 97.25 178 ALA A C 1
ATOM 1453 O O . ALA A 1 178 ? 18.852 -13.844 -7.678 1.00 97.25 178 ALA A O 1
ATOM 1454 N N . ASN A 1 179 ? 17.846 -14.245 -5.717 1.00 96.06 179 ASN A N 1
ATOM 1455 C CA . ASN A 1 179 ? 18.006 -12.877 -5.214 1.00 96.06 179 ASN A CA 1
ATOM 1456 C C . ASN A 1 179 ? 19.486 -12.487 -5.072 1.00 96.06 179 ASN A C 1
ATOM 1458 O O . ASN A 1 179 ? 19.893 -11.422 -5.544 1.00 96.06 179 ASN A O 1
ATOM 1462 N N . ALA A 1 180 ? 20.301 -13.366 -4.478 1.00 97.50 180 ALA A N 1
ATOM 1463 C CA . ALA A 1 180 ? 21.743 -13.157 -4.381 1.00 97.50 180 ALA A CA 1
ATOM 1464 C C . ALA A 1 180 ? 22.382 -13.015 -5.773 1.00 97.50 180 ALA A C 1
ATOM 1466 O O . ALA A 1 180 ? 23.160 -12.088 -6.010 1.00 97.50 180 ALA A O 1
ATOM 1467 N N . ALA A 1 181 ? 21.996 -13.881 -6.715 1.00 97.94 181 ALA A N 1
ATOM 1468 C CA . ALA A 1 181 ? 22.469 -13.850 -8.091 1.00 97.94 181 ALA A CA 1
ATOM 1469 C C . ALA A 1 181 ? 22.166 -12.519 -8.782 1.00 97.94 181 ALA A C 1
ATOM 1471 O O . ALA A 1 181 ? 23.083 -11.874 -9.289 1.00 97.94 181 ALA A O 1
ATOM 1472 N N . PHE A 1 182 ? 20.912 -12.062 -8.750 1.00 97.44 182 PHE A N 1
ATOM 1473 C CA . PHE A 1 182 ? 20.517 -10.802 -9.383 1.00 97.44 182 PHE A CA 1
ATOM 1474 C C . PHE A 1 182 ? 21.256 -9.605 -8.791 1.00 97.44 182 PHE A C 1
ATOM 1476 O O . PHE A 1 182 ? 21.726 -8.739 -9.534 1.00 97.44 182 PHE A O 1
ATOM 1483 N N . CYS A 1 183 ? 21.435 -9.569 -7.468 1.00 97.06 183 CYS A N 1
ATOM 1484 C CA . CYS A 1 183 ? 22.212 -8.519 -6.824 1.00 97.06 183 CYS A CA 1
ATOM 1485 C C . CYS A 1 183 ? 23.683 -8.545 -7.268 1.00 97.06 183 CYS A C 1
ATOM 1487 O O . CYS A 1 183 ? 24.239 -7.503 -7.624 1.00 97.06 183 CYS A O 1
ATOM 1489 N N . PHE A 1 184 ? 24.321 -9.716 -7.274 1.00 97.56 184 PHE A N 1
ATOM 1490 C CA . PHE A 1 184 ? 25.735 -9.845 -7.625 1.00 97.56 184 PHE A CA 1
ATOM 1491 C C . PHE A 1 184 ? 26.012 -9.580 -9.105 1.00 97.56 184 PHE A C 1
ATOM 1493 O O . PHE A 1 184 ? 26.976 -8.881 -9.412 1.00 97.56 184 PHE A O 1
ATOM 1500 N N . ILE A 1 185 ? 25.140 -10.036 -10.007 1.00 97.81 185 ILE A N 1
ATOM 1501 C CA . ILE A 1 185 ? 25.209 -9.720 -11.438 1.00 97.81 185 ILE A CA 1
ATOM 1502 C C . ILE A 1 185 ? 25.047 -8.206 -11.635 1.00 97.81 185 ILE A C 1
ATOM 1504 O O . ILE A 1 185 ? 25.901 -7.552 -12.232 1.00 97.81 185 ILE A O 1
ATOM 1508 N N . SER A 1 186 ? 23.990 -7.617 -11.066 1.00 94.69 186 SER A N 1
ATOM 1509 C CA . SER A 1 186 ? 23.654 -6.209 -11.294 1.00 94.69 186 SER A CA 1
ATOM 1510 C C . SER A 1 186 ? 24.660 -5.236 -10.675 1.00 94.69 186 SER A C 1
ATOM 1512 O O . SER A 1 186 ? 25.001 -4.221 -11.291 1.00 94.69 186 SER A O 1
ATOM 1514 N N . LYS A 1 187 ? 25.088 -5.482 -9.432 1.00 92.69 187 LYS A N 1
ATOM 1515 C CA . LYS A 1 187 ? 25.794 -4.500 -8.587 1.00 92.69 187 LYS A CA 1
ATOM 1516 C C . LYS A 1 187 ? 27.205 -4.933 -8.178 1.00 92.69 187 LYS A C 1
ATOM 1518 O O . LYS A 1 187 ? 27.990 -4.075 -7.790 1.00 92.69 187 LYS A O 1
ATOM 1523 N N . GLY A 1 188 ? 27.551 -6.214 -8.288 1.00 89.75 188 GLY A N 1
ATOM 1524 C CA . GLY A 1 188 ? 28.860 -6.729 -7.882 1.00 89.75 188 GLY A CA 1
ATOM 1525 C C . GLY A 1 188 ? 29.990 -6.377 -8.849 1.00 89.75 188 GLY A C 1
ATOM 1526 O O . GLY A 1 188 ? 29.755 -6.024 -10.007 1.00 89.75 188 GLY A O 1
ATOM 1527 N N . ASN A 1 189 ? 31.231 -6.442 -8.373 1.00 91.94 189 ASN A N 1
ATOM 1528 C CA . ASN A 1 189 ? 32.423 -6.468 -9.227 1.00 91.94 189 ASN A CA 1
ATOM 1529 C C . ASN A 1 189 ? 32.497 -7.746 -10.101 1.00 91.94 189 ASN A C 1
ATOM 1531 O O . ASN A 1 189 ? 31.678 -8.652 -9.956 1.00 91.94 189 ASN A O 1
ATOM 1535 N N . ASP A 1 190 ? 33.494 -7.852 -10.985 1.00 92.00 190 ASP A N 1
ATOM 1536 C CA . ASP A 1 190 ? 33.645 -8.987 -11.918 1.00 92.00 190 ASP A CA 1
ATOM 1537 C C . ASP A 1 190 ? 33.709 -10.361 -11.231 1.00 92.00 190 ASP A C 1
ATOM 1539 O O . ASP A 1 190 ? 33.269 -11.367 -11.794 1.00 92.00 190 ASP A O 1
ATOM 1543 N N . GLN A 1 191 ? 34.254 -10.428 -10.014 1.00 93.62 191 GLN A N 1
ATOM 1544 C CA . GLN A 1 191 ? 34.293 -11.667 -9.243 1.00 93.62 191 GLN A CA 1
ATOM 1545 C C . GLN A 1 191 ? 32.896 -12.032 -8.735 1.00 93.62 191 GLN A C 1
ATOM 1547 O O . GLN A 1 191 ? 32.470 -13.175 -8.902 1.00 93.62 191 GLN A O 1
ATOM 1552 N N . LEU A 1 192 ? 32.170 -11.068 -8.162 1.00 93.69 192 LEU A N 1
ATOM 1553 C CA . LEU A 1 192 ? 30.793 -11.273 -7.718 1.00 93.69 192 LEU A CA 1
ATOM 1554 C C . LEU A 1 192 ? 29.854 -11.576 -8.885 1.00 93.69 192 LEU A C 1
ATOM 1556 O O . LEU A 1 192 ? 29.004 -12.442 -8.734 1.00 93.69 192 LEU A O 1
ATOM 1560 N N . PHE A 1 193 ? 30.047 -10.971 -10.059 1.00 96.12 193 PHE A N 1
ATOM 1561 C CA . PHE A 1 193 ? 29.284 -11.313 -11.260 1.00 96.12 193 PHE A CA 1
ATOM 1562 C C . PHE A 1 193 ? 29.350 -12.820 -11.551 1.00 96.12 193 PHE A C 1
ATOM 1564 O O . PHE A 1 193 ? 28.316 -13.469 -11.674 1.00 96.12 193 PHE A O 1
ATOM 1571 N N . ARG A 1 194 ? 30.554 -13.414 -11.554 1.00 96.75 194 ARG A N 1
ATOM 1572 C CA . ARG A 1 194 ? 30.729 -14.864 -11.776 1.00 96.75 194 ARG A CA 1
ATOM 1573 C C . ARG A 1 194 ? 30.091 -15.716 -10.680 1.00 96.75 194 ARG A C 1
ATOM 1575 O O . ARG A 1 194 ? 29.572 -16.790 -10.967 1.00 96.75 194 ARG A O 1
ATOM 1582 N N . VAL A 1 195 ? 30.140 -15.257 -9.429 1.00 95.88 195 VAL A N 1
ATOM 1583 C CA . VAL A 1 195 ? 29.427 -15.918 -8.324 1.00 95.88 195 VAL A CA 1
ATOM 1584 C C . VAL A 1 195 ? 27.918 -15.853 -8.562 1.00 95.88 195 VAL A C 1
ATOM 1586 O O . VAL A 1 195 ? 27.237 -16.858 -8.392 1.00 95.88 195 VAL A O 1
ATOM 1589 N N . GLY A 1 196 ? 27.407 -14.706 -9.012 1.00 96.75 196 GLY A N 1
ATOM 1590 C CA . GLY A 1 196 ? 26.004 -14.516 -9.349 1.00 96.75 196 GLY A CA 1
ATOM 1591 C C . GLY A 1 196 ? 25.534 -15.434 -10.477 1.00 96.75 196 GLY A C 1
ATOM 1592 O O . GLY A 1 196 ? 24.500 -16.075 -10.325 1.00 96.75 196 GLY A O 1
ATOM 1593 N N . GLU A 1 197 ? 26.324 -15.598 -11.542 1.00 98.00 197 GLU A N 1
ATOM 1594 C CA . GLU A 1 197 ? 26.048 -16.570 -12.615 1.00 98.00 197 GLU A CA 1
ATOM 1595 C C . GLU A 1 197 ? 25.893 -18.000 -12.078 1.00 98.00 197 GLU A C 1
ATOM 1597 O O . GLU A 1 197 ? 24.966 -18.725 -12.442 1.00 98.00 197 GLU A O 1
ATOM 1602 N N . ASN A 1 198 ? 26.798 -18.422 -11.193 1.00 97.62 198 ASN A N 1
ATOM 1603 C CA . ASN A 1 198 ? 26.749 -19.762 -10.610 1.00 97.62 198 ASN A CA 1
ATOM 1604 C C . ASN A 1 198 ? 25.507 -19.940 -9.729 1.00 97.62 198 ASN A C 1
ATOM 1606 O O . ASN A 1 198 ? 24.799 -20.932 -9.877 1.00 97.62 198 ASN A O 1
ATOM 1610 N N . LEU A 1 199 ? 25.199 -18.957 -8.878 1.00 97.62 199 LEU A N 1
ATOM 1611 C CA . LEU A 1 199 ? 24.007 -18.979 -8.026 1.00 97.62 199 LEU A CA 1
ATOM 1612 C C . LEU A 1 199 ? 22.711 -18.991 -8.846 1.00 97.62 199 LEU A C 1
ATOM 1614 O O . LEU A 1 199 ? 21.760 -19.678 -8.475 1.00 97.62 199 LEU A O 1
ATOM 1618 N N . LEU A 1 200 ? 22.671 -18.279 -9.975 1.00 97.94 200 LEU A N 1
ATOM 1619 C CA . LEU A 1 200 ? 21.524 -18.299 -10.880 1.00 97.94 200 LEU A CA 1
ATOM 1620 C C . LEU A 1 200 ? 21.319 -19.695 -11.476 1.00 97.94 200 LEU A C 1
ATOM 1622 O O . LEU A 1 200 ? 20.204 -20.214 -11.472 1.00 97.94 200 LEU A O 1
ATOM 1626 N N . ASN A 1 201 ? 22.402 -20.328 -11.931 1.00 97.75 201 ASN A N 1
ATOM 1627 C CA . ASN A 1 201 ? 22.362 -21.696 -12.441 1.00 97.75 201 ASN A CA 1
ATOM 1628 C C . ASN A 1 201 ? 21.934 -22.700 -11.361 1.00 97.75 201 ASN A C 1
ATOM 1630 O O . ASN A 1 201 ? 21.145 -23.597 -11.647 1.00 97.75 201 ASN A O 1
ATOM 1634 N N . GLU A 1 202 ? 22.401 -22.547 -10.121 1.00 97.25 202 GLU A N 1
ATOM 1635 C CA . GLU A 1 202 ? 21.946 -23.369 -8.995 1.00 97.25 202 GLU A CA 1
ATOM 1636 C C . GLU A 1 202 ? 20.449 -23.180 -8.712 1.00 97.25 202 GLU A C 1
ATOM 1638 O O . GLU A 1 202 ? 19.736 -24.164 -8.522 1.00 97.25 202 GLU A O 1
ATOM 1643 N N . ALA A 1 203 ? 19.944 -21.941 -8.728 1.00 97.19 203 ALA A N 1
ATOM 1644 C CA . ALA A 1 203 ? 18.517 -21.667 -8.555 1.00 97.19 203 ALA A CA 1
ATOM 1645 C C . ALA A 1 203 ? 17.678 -22.371 -9.637 1.00 97.19 203 ALA A C 1
ATOM 1647 O O . ALA A 1 203 ? 16.694 -23.042 -9.324 1.00 97.19 203 ALA A O 1
ATOM 1648 N N . LEU A 1 204 ? 18.112 -22.294 -10.899 1.00 96.75 204 LEU A N 1
ATOM 1649 C CA . LEU A 1 204 ? 17.462 -22.973 -12.024 1.00 96.75 204 LEU A CA 1
ATOM 1650 C C . LEU A 1 204 ? 17.545 -24.502 -11.935 1.00 96.75 204 LEU A C 1
ATOM 1652 O O . LEU A 1 204 ? 16.633 -25.189 -12.384 1.00 96.75 204 LEU A O 1
ATOM 1656 N N . GLN A 1 205 ? 18.607 -25.055 -11.347 1.00 97.69 205 GLN A N 1
ATOM 1657 C CA . GLN A 1 205 ? 18.707 -26.497 -11.098 1.00 97.69 205 GLN A CA 1
ATOM 1658 C C . GLN A 1 205 ? 17.757 -26.961 -9.990 1.00 97.69 205 GLN A C 1
ATOM 1660 O O . GLN A 1 205 ? 17.180 -28.043 -10.102 1.00 97.69 205 GLN A O 1
ATOM 1665 N N . LEU A 1 206 ? 17.591 -26.160 -8.933 1.00 95.38 206 LEU A N 1
ATOM 1666 C CA . LEU A 1 206 ? 16.673 -26.464 -7.832 1.00 95.38 206 LEU A CA 1
ATOM 1667 C C 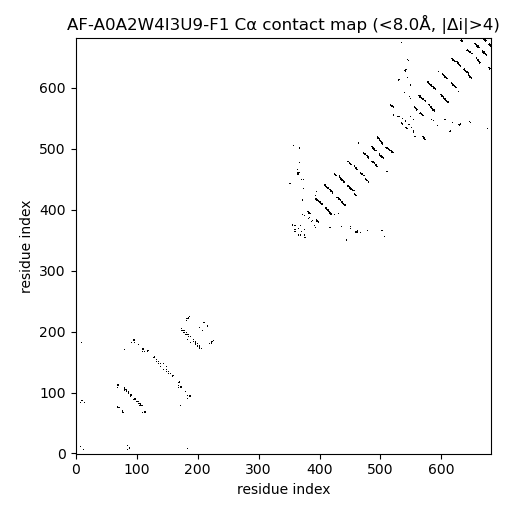. LEU A 1 206 ? 15.211 -26.403 -8.276 1.00 95.38 206 LEU A C 1
ATOM 1669 O O . LEU A 1 206 ? 14.418 -27.255 -7.875 1.00 95.38 206 LEU A O 1
ATOM 1673 N N . ASN A 1 207 ? 14.859 -25.424 -9.110 1.00 96.44 207 ASN A N 1
ATOM 1674 C CA . ASN A 1 207 ? 13.526 -25.320 -9.682 1.00 96.44 207 ASN A CA 1
ATOM 1675 C C . ASN A 1 207 ? 13.565 -24.797 -11.130 1.00 96.44 207 ASN A C 1
ATOM 1677 O O . ASN A 1 207 ? 13.480 -23.588 -11.347 1.00 96.44 207 ASN A O 1
ATOM 1681 N N . PRO A 1 208 ? 13.610 -25.692 -12.133 1.00 96.94 208 PRO A N 1
ATOM 1682 C CA . PRO A 1 208 ? 13.638 -25.298 -13.542 1.00 96.94 208 PRO A CA 1
ATOM 1683 C C . PRO A 1 208 ? 12.393 -24.534 -14.006 1.00 96.94 208 PRO A C 1
ATOM 1685 O O . PRO A 1 208 ? 12.458 -23.781 -14.975 1.00 96.94 208 PRO A O 1
ATOM 1688 N N . GLU A 1 209 ? 11.252 -24.707 -13.334 1.00 93.06 209 GLU A N 1
ATOM 1689 C CA . GLU A 1 209 ? 9.995 -24.052 -13.713 1.00 93.06 209 GLU A CA 1
ATOM 1690 C C . GLU A 1 209 ? 10.025 -22.542 -13.447 1.00 93.06 209 GLU A C 1
ATOM 1692 O O . GLU A 1 209 ? 9.274 -21.798 -14.082 1.00 93.06 209 GLU A O 1
ATOM 1697 N N . ILE A 1 210 ? 10.922 -22.066 -12.571 1.00 93.06 210 ILE A N 1
ATOM 1698 C CA . ILE A 1 210 ? 11.075 -20.631 -12.297 1.00 93.06 210 ILE A CA 1
ATOM 1699 C C . ILE A 1 210 ? 11.526 -19.855 -13.542 1.00 93.06 210 ILE A C 1
ATOM 1701 O O . ILE A 1 210 ? 11.184 -18.687 -13.687 1.00 93.06 210 ILE A O 1
ATOM 1705 N N . GLU A 1 211 ? 12.193 -20.517 -14.493 1.00 92.06 211 GLU A N 1
ATOM 1706 C CA . GLU A 1 211 ? 12.546 -19.945 -15.796 1.00 92.06 211 GLU A CA 1
ATOM 1707 C C . GLU A 1 211 ? 11.296 -19.542 -16.591 1.00 92.06 211 GLU A C 1
ATOM 1709 O O . GLU A 1 211 ? 11.364 -18.653 -17.429 1.00 92.06 211 GLU A O 1
ATOM 1714 N N . GLY A 1 212 ? 10.142 -20.174 -16.352 1.00 86.25 212 GLY A N 1
ATOM 1715 C CA . GLY A 1 212 ? 8.865 -19.814 -16.971 1.00 86.25 212 GLY A CA 1
ATOM 1716 C C . GLY A 1 212 ? 8.187 -18.594 -16.341 1.00 86.25 212 GLY A C 1
ATOM 1717 O O . GLY A 1 212 ? 7.274 -18.035 -16.950 1.00 86.25 212 GLY A O 1
ATOM 1718 N N . ASN A 1 213 ? 8.623 -18.165 -15.153 1.00 86.44 213 ASN A N 1
ATOM 1719 C CA . ASN A 1 213 ? 8.042 -17.037 -14.435 1.00 86.44 213 ASN A CA 1
ATOM 1720 C C . ASN A 1 213 ? 8.455 -15.705 -15.091 1.00 86.44 213 ASN A C 1
ATOM 1722 O O . ASN A 1 213 ? 9.640 -15.445 -15.302 1.00 86.44 213 ASN A O 1
ATOM 1726 N N . TYR A 1 214 ? 7.466 -14.862 -15.407 1.00 84.69 214 TYR A N 1
ATOM 1727 C CA . TYR A 1 214 ? 7.679 -13.561 -16.050 1.00 84.69 214 TYR A CA 1
ATOM 1728 C C . TYR A 1 214 ? 8.620 -12.659 -15.238 1.00 84.69 214 TYR A C 1
ATOM 1730 O O . TYR A 1 214 ? 9.631 -12.199 -15.767 1.00 84.69 214 TYR A O 1
ATOM 1738 N N . TYR A 1 215 ? 8.349 -12.494 -13.943 1.00 77.75 215 TYR A N 1
ATOM 1739 C CA . TYR A 1 215 ? 9.144 -11.650 -13.053 1.00 77.75 215 TYR A CA 1
ATOM 1740 C C . TYR A 1 215 ? 10.584 -12.145 -12.934 1.00 77.75 215 TYR A C 1
ATOM 1742 O O . TYR A 1 215 ? 11.520 -11.353 -12.960 1.00 77.75 215 TYR A O 1
ATOM 1750 N N . PHE A 1 216 ? 10.799 -13.462 -12.865 1.00 89.94 216 PHE A N 1
ATOM 1751 C CA . PHE A 1 216 ? 12.154 -14.014 -12.833 1.00 89.94 216 PHE A CA 1
ATOM 1752 C C . PHE A 1 216 ? 12.967 -13.641 -14.076 1.00 89.94 216 PHE A C 1
ATOM 1754 O O . PHE A 1 216 ? 14.117 -13.216 -13.945 1.00 89.94 216 PHE A O 1
ATOM 1761 N N . LYS A 1 217 ? 12.370 -13.746 -15.272 1.00 90.00 217 LYS A N 1
ATOM 1762 C CA . LYS A 1 217 ? 13.021 -13.318 -16.519 1.00 90.00 217 LYS A CA 1
ATOM 1763 C C . LYS A 1 217 ? 13.319 -11.827 -16.506 1.00 90.00 217 LYS A C 1
ATOM 1765 O O . LYS A 1 217 ? 14.441 -11.436 -16.804 1.00 90.00 217 LYS A O 1
ATOM 1770 N N . GLU A 1 218 ? 12.347 -11.015 -16.108 1.00 87.75 218 GLU A N 1
ATOM 1771 C CA . GLU A 1 218 ? 12.500 -9.564 -16.068 1.00 87.75 218 GLU A CA 1
ATOM 1772 C C . GLU A 1 218 ? 13.633 -9.134 -15.121 1.00 87.75 218 GLU A C 1
ATOM 1774 O O . GLU A 1 218 ? 14.521 -8.373 -15.509 1.00 87.75 218 GLU A O 1
ATOM 1779 N N . HIS A 1 219 ? 13.666 -9.669 -13.896 1.00 85.75 219 HIS A N 1
ATOM 1780 C CA . HIS A 1 219 ? 14.727 -9.383 -12.929 1.00 85.75 219 HIS A CA 1
ATOM 1781 C C . HIS A 1 219 ? 16.099 -9.850 -13.417 1.00 85.75 219 HIS A C 1
ATOM 1783 O O . HIS A 1 219 ? 17.090 -9.132 -13.239 1.00 85.75 219 HIS A O 1
ATOM 1789 N N . ARG A 1 220 ? 16.166 -11.019 -14.063 1.00 96.00 220 ARG A N 1
ATOM 1790 C CA . ARG A 1 220 ? 17.393 -11.520 -14.685 1.00 96.00 220 ARG A CA 1
ATOM 1791 C C . ARG A 1 220 ? 17.892 -10.566 -15.766 1.00 96.00 220 ARG A C 1
ATOM 1793 O O . ARG A 1 220 ? 19.045 -10.139 -15.722 1.00 96.00 220 ARG A O 1
ATOM 1800 N N . ASP A 1 221 ? 17.030 -10.210 -16.710 1.00 91.75 221 ASP A N 1
ATOM 1801 C CA . ASP A 1 221 ? 17.386 -9.369 -17.851 1.00 91.75 221 ASP A CA 1
ATOM 1802 C C . ASP A 1 221 ? 17.800 -7.969 -17.376 1.00 91.75 221 ASP A C 1
ATOM 1804 O O . ASP A 1 221 ? 18.826 -7.431 -17.803 1.00 91.75 221 ASP A O 1
ATOM 1808 N N . ARG A 1 222 ? 17.085 -7.415 -16.388 1.00 89.00 222 ARG A N 1
ATOM 1809 C CA . ARG A 1 222 ? 17.443 -6.161 -15.710 1.00 89.00 222 ARG A CA 1
ATOM 1810 C C . ARG A 1 222 ? 18.823 -6.242 -15.051 1.00 89.00 222 ARG A C 1
ATOM 1812 O O . ARG A 1 222 ? 19.613 -5.302 -15.178 1.00 89.00 222 ARG A O 1
ATOM 1819 N N . ALA A 1 223 ? 19.142 -7.346 -14.373 1.00 93.44 223 ALA A N 1
ATOM 1820 C CA . ALA A 1 223 ? 20.445 -7.534 -13.740 1.00 93.44 223 ALA A CA 1
ATOM 1821 C C . ALA A 1 223 ? 21.588 -7.538 -14.771 1.00 93.44 223 ALA A C 1
ATOM 1823 O O . ALA A 1 223 ? 22.573 -6.814 -14.589 1.00 93.44 223 ALA A O 1
ATOM 1824 N N . TYR A 1 224 ? 21.439 -8.265 -15.884 1.00 96.94 224 TYR A N 1
ATOM 1825 C CA . TYR A 1 224 ? 22.429 -8.268 -16.969 1.00 96.94 224 TYR A CA 1
ATOM 1826 C C . TYR A 1 224 ? 22.555 -6.912 -17.663 1.00 96.94 224 TYR A C 1
ATOM 1828 O O . TYR A 1 224 ? 23.668 -6.458 -17.931 1.00 96.94 224 TYR A O 1
ATOM 1836 N N . ASN A 1 225 ? 21.441 -6.227 -17.917 1.00 91.62 225 ASN A N 1
ATOM 1837 C CA . ASN A 1 225 ? 21.457 -4.895 -18.520 1.00 91.62 225 ASN A CA 1
ATOM 1838 C C . ASN A 1 225 ? 22.214 -3.891 -17.640 1.00 91.62 225 ASN A C 1
ATOM 1840 O O . ASN A 1 225 ? 23.047 -3.129 -18.138 1.00 91.62 225 ASN A O 1
ATOM 1844 N N . ASN A 1 226 ? 22.006 -3.943 -16.321 1.00 90.38 226 ASN A N 1
ATOM 1845 C CA . ASN A 1 226 ? 22.754 -3.125 -15.368 1.00 90.38 226 ASN A CA 1
ATOM 1846 C C . ASN A 1 226 ? 24.255 -3.446 -15.367 1.00 90.38 226 ASN A C 1
ATOM 1848 O O . ASN A 1 226 ? 25.070 -2.519 -15.346 1.00 90.38 226 ASN A O 1
ATOM 1852 N N . HIS A 1 227 ? 24.628 -4.728 -15.424 1.00 93.88 227 HIS A N 1
ATOM 1853 C CA . HIS A 1 227 ? 26.027 -5.140 -15.550 1.00 93.88 227 HIS A CA 1
ATOM 1854 C C . HIS A 1 227 ? 26.664 -4.585 -16.832 1.00 93.88 227 HIS A C 1
ATOM 1856 O O . HIS A 1 227 ? 27.692 -3.907 -16.777 1.00 93.88 227 HIS A O 1
ATOM 1862 N N . ASN A 1 228 ? 26.017 -4.798 -17.980 1.00 92.94 228 ASN A N 1
ATOM 1863 C CA . ASN A 1 228 ? 26.500 -4.346 -19.285 1.00 92.94 228 ASN A CA 1
ATOM 1864 C C . ASN A 1 228 ? 26.680 -2.825 -19.329 1.00 92.94 228 ASN A C 1
ATOM 1866 O O . ASN A 1 228 ? 27.695 -2.334 -19.827 1.00 92.94 228 ASN A O 1
ATOM 1870 N N . ARG A 1 229 ? 25.738 -2.070 -18.748 1.00 91.88 229 ARG A N 1
ATOM 1871 C CA . ARG A 1 229 ? 25.845 -0.612 -18.621 1.00 91.88 229 ARG A CA 1
ATOM 1872 C C . ARG A 1 229 ? 27.069 -0.206 -17.799 1.00 91.88 229 ARG A C 1
ATOM 1874 O O . ARG A 1 229 ? 27.843 0.636 -18.249 1.00 91.88 229 ARG A O 1
ATOM 1881 N N . ARG A 1 230 ? 27.296 -0.838 -16.641 1.00 92.62 230 ARG A N 1
ATOM 1882 C CA . ARG A 1 230 ? 28.471 -0.572 -15.789 1.00 92.62 230 ARG A CA 1
ATOM 1883 C C . ARG A 1 230 ? 29.786 -0.888 -16.502 1.00 92.62 230 ARG A C 1
ATOM 1885 O O . ARG A 1 230 ? 30.724 -0.098 -16.413 1.00 92.62 230 ARG A O 1
ATOM 1892 N N . MET A 1 231 ? 29.852 -1.992 -17.245 1.00 88.44 231 MET A N 1
ATOM 1893 C CA . MET A 1 231 ? 31.040 -2.352 -18.028 1.00 88.44 231 MET A CA 1
ATOM 1894 C C . MET A 1 231 ? 31.302 -1.359 -19.164 1.00 88.44 231 MET A C 1
ATOM 1896 O O . MET A 1 231 ? 32.443 -0.941 -19.363 1.00 88.44 231 MET A O 1
ATOM 1900 N N . ALA A 1 232 ? 30.257 -0.914 -19.866 1.00 89.38 232 ALA A N 1
ATOM 1901 C CA . ALA A 1 232 ? 30.374 0.118 -20.893 1.00 89.38 232 ALA A CA 1
ATOM 1902 C C . ALA A 1 232 ? 30.841 1.463 -20.305 1.00 89.38 232 ALA A C 1
ATOM 1904 O O . ALA A 1 232 ? 31.683 2.144 -20.890 1.00 89.38 232 ALA A O 1
ATOM 1905 N N . GLU A 1 233 ? 30.340 1.843 -19.128 1.00 89.62 233 GLU A N 1
ATOM 1906 C CA . GLU A 1 233 ? 30.791 3.038 -18.408 1.00 89.62 233 GLU A CA 1
ATOM 1907 C C . GLU A 1 233 ? 32.252 2.929 -17.957 1.00 89.62 233 GLU A C 1
ATOM 1909 O O . GLU A 1 233 ? 33.012 3.885 -18.122 1.00 89.62 233 GLU A O 1
ATOM 1914 N N . ALA A 1 234 ? 32.674 1.772 -17.441 1.00 85.50 234 ALA A N 1
ATOM 1915 C CA . ALA A 1 234 ? 34.064 1.523 -17.066 1.00 85.50 234 ALA A CA 1
ATOM 1916 C C . ALA A 1 234 ? 35.002 1.628 -18.282 1.00 85.50 234 ALA A C 1
ATOM 1918 O O . ALA A 1 234 ? 36.021 2.314 -18.213 1.00 85.50 234 ALA A O 1
ATOM 1919 N N . GLN A 1 235 ? 34.622 1.043 -19.422 1.00 86.50 235 GLN A N 1
ATOM 1920 C CA . GLN A 1 235 ? 35.375 1.153 -20.678 1.00 86.50 235 GLN A CA 1
ATOM 1921 C C . GLN A 1 235 ? 35.454 2.596 -21.196 1.00 86.50 235 GLN A C 1
ATOM 1923 O O . GLN A 1 235 ? 36.485 3.007 -21.723 1.00 86.50 235 GLN A O 1
ATOM 1928 N N . ARG A 1 236 ? 34.392 3.395 -21.028 1.00 89.62 236 ARG A N 1
ATOM 1929 C CA . ARG A 1 236 ? 34.411 4.825 -21.383 1.00 89.62 236 ARG A CA 1
ATOM 1930 C C . ARG A 1 236 ? 35.328 5.642 -20.474 1.00 89.62 236 ARG A C 1
ATOM 1932 O O . ARG A 1 236 ? 35.929 6.605 -20.941 1.00 89.62 236 ARG A O 1
ATOM 1939 N N . ARG A 1 237 ? 35.427 5.285 -19.189 1.00 88.31 237 ARG A N 1
ATOM 1940 C CA . ARG A 1 237 ? 36.274 5.988 -18.209 1.00 88.31 237 ARG A CA 1
ATOM 1941 C C . ARG A 1 237 ? 37.760 5.661 -18.355 1.00 88.31 237 ARG A C 1
ATOM 1943 O O . ARG A 1 237 ? 38.583 6.524 -18.062 1.00 88.31 237 ARG A O 1
ATOM 1950 N N . TYR A 1 238 ? 38.103 4.462 -18.820 1.00 80.31 238 TYR A N 1
ATOM 1951 C CA . TYR A 1 238 ? 39.488 4.025 -19.001 1.00 80.31 238 TYR A CA 1
ATOM 1952 C C . TYR A 1 238 ? 39.754 3.693 -20.477 1.00 80.31 238 TYR A C 1
ATOM 1954 O O . TYR A 1 238 ? 39.467 2.575 -20.908 1.00 80.31 238 TYR A O 1
ATOM 1962 N N . PRO A 1 239 ? 40.286 4.643 -21.275 1.00 76.56 239 PRO A N 1
ATOM 1963 C CA . PRO A 1 239 ? 40.563 4.396 -22.683 1.00 76.56 239 PRO A CA 1
ATOM 1964 C C . PRO A 1 239 ? 41.563 3.238 -22.867 1.00 76.56 239 PRO A C 1
ATOM 1966 O O . PRO A 1 239 ? 42.429 3.027 -22.008 1.00 76.56 239 PRO A O 1
ATOM 1969 N N . PRO A 1 240 ? 41.487 2.499 -23.991 1.00 70.12 240 PRO A N 1
ATOM 1970 C CA . PRO A 1 240 ? 42.373 1.371 -24.266 1.00 70.12 240 PRO A CA 1
ATOM 1971 C C . PRO A 1 240 ? 43.847 1.791 -24.160 1.00 70.12 240 PRO A C 1
ATOM 1973 O O . PRO A 1 240 ? 44.311 2.633 -24.924 1.00 70.12 240 PRO A O 1
ATOM 1976 N N . GLY A 1 241 ? 44.574 1.221 -23.194 1.00 74.12 241 GLY A N 1
ATOM 1977 C CA . GLY A 1 241 ? 45.987 1.529 -22.927 1.00 74.12 241 GLY A CA 1
ATOM 1978 C C . GLY A 1 241 ? 46.271 2.127 -21.545 1.00 74.12 241 GLY A C 1
ATOM 1979 O O . GLY A 1 241 ? 47.425 2.134 -21.125 1.00 74.12 241 GLY A O 1
ATOM 1980 N N . TYR A 1 242 ? 45.248 2.560 -20.803 1.00 63.62 242 TYR A N 1
ATOM 1981 C CA . TYR A 1 242 ? 45.401 2.932 -19.395 1.00 63.62 242 TYR A CA 1
ATOM 1982 C C . TYR A 1 242 ? 45.199 1.697 -18.505 1.00 63.62 242 TYR A C 1
ATOM 1984 O O . TYR A 1 242 ? 44.071 1.255 -18.300 1.00 63.62 242 TYR A O 1
ATOM 1992 N N . GLN A 1 243 ? 46.285 1.128 -17.969 1.00 55.19 243 GLN A N 1
ATOM 1993 C CA . GLN A 1 243 ? 46.182 0.218 -16.825 1.00 55.19 243 GLN A CA 1
ATOM 1994 C C . GLN A 1 243 ? 45.944 1.074 -15.576 1.00 55.19 243 GLN A C 1
ATOM 1996 O O . GLN A 1 243 ? 46.824 1.864 -15.222 1.00 55.19 243 GLN A O 1
ATOM 2001 N N . PRO A 1 244 ? 44.780 0.978 -14.909 1.00 51.03 244 PRO A N 1
ATOM 2002 C CA . PRO A 1 244 ? 44.622 1.617 -13.616 1.00 51.03 244 PRO A CA 1
ATOM 2003 C C . PRO A 1 244 ? 45.673 1.030 -12.669 1.00 51.03 244 PRO A C 1
ATOM 2005 O O . PRO A 1 244 ? 45.766 -0.187 -12.505 1.00 51.03 244 PRO A O 1
ATOM 2008 N N . LEU A 1 245 ? 46.489 1.901 -12.068 1.00 51.12 245 LEU A N 1
ATOM 2009 C CA . LEU A 1 245 ? 47.296 1.528 -10.908 1.00 51.12 245 LEU A CA 1
ATOM 2010 C C . LEU A 1 245 ? 46.340 0.909 -9.874 1.00 51.12 245 LEU A C 1
ATOM 2012 O O . LEU A 1 245 ? 45.255 1.469 -9.683 1.00 51.12 245 LEU A O 1
ATOM 2016 N N . PRO A 1 246 ? 46.685 -0.235 -9.252 1.00 43.84 246 PRO A N 1
ATOM 2017 C CA . PRO A 1 246 ? 45.807 -0.893 -8.294 1.00 43.84 246 PRO A CA 1
ATOM 2018 C C . PRO A 1 246 ? 45.384 0.132 -7.246 1.00 43.84 246 PRO A C 1
ATOM 2020 O O . PRO A 1 246 ? 46.228 0.753 -6.597 1.00 43.84 246 PRO A O 1
ATOM 2023 N N . ALA A 1 247 ? 44.075 0.368 -7.153 1.00 45.56 247 ALA A N 1
ATOM 2024 C CA . ALA A 1 247 ? 43.519 1.307 -6.201 1.00 45.56 247 ALA A CA 1
ATOM 2025 C C . ALA A 1 247 ? 43.915 0.832 -4.800 1.00 45.56 247 ALA A C 1
ATOM 2027 O O . ALA A 1 247 ? 43.418 -0.187 -4.323 1.00 45.56 247 ALA A O 1
ATOM 2028 N N . GLN A 1 248 ? 44.840 1.546 -4.155 1.00 41.47 248 GLN A N 1
ATOM 2029 C CA . GLN A 1 248 ? 45.070 1.392 -2.726 1.00 41.47 248 GLN A CA 1
ATOM 2030 C C . GLN A 1 248 ? 43.740 1.714 -2.046 1.00 41.47 248 GLN A C 1
ATOM 2032 O O . GLN A 1 248 ? 43.271 2.849 -2.116 1.00 41.47 248 GLN A O 1
ATOM 2037 N N . SER A 1 249 ? 43.093 0.701 -1.468 1.00 38.25 249 SER A N 1
ATOM 2038 C CA . SER A 1 249 ? 41.789 0.841 -0.831 1.00 38.25 249 SER A CA 1
ATOM 2039 C C . SER A 1 249 ? 41.900 1.788 0.364 1.00 38.25 249 SER A C 1
ATOM 2041 O O . SER A 1 249 ? 42.279 1.400 1.468 1.00 38.25 249 SER A O 1
ATOM 2043 N N . SER A 1 250 ? 41.574 3.057 0.160 1.00 36.06 250 SER A N 1
ATOM 2044 C CA . SER A 1 250 ? 41.424 4.032 1.231 1.00 36.06 250 SER A CA 1
ATOM 2045 C C . SER A 1 250 ? 40.045 3.857 1.868 1.00 36.06 250 SER A C 1
ATOM 2047 O O . SER A 1 250 ? 39.140 4.647 1.615 1.00 36.06 250 SER A O 1
ATOM 2049 N N . ASN A 1 251 ? 39.868 2.793 2.655 1.00 37.97 251 ASN A N 1
ATOM 2050 C CA . ASN A 1 251 ? 38.696 2.627 3.514 1.00 37.97 251 ASN A CA 1
ATOM 2051 C C . ASN A 1 251 ? 39.142 2.089 4.891 1.00 37.97 251 ASN A C 1
ATOM 2053 O O . ASN A 1 251 ? 39.378 0.893 5.024 1.00 37.97 251 ASN A O 1
ATOM 2057 N N . PRO A 1 252 ? 39.328 2.946 5.916 1.00 38.97 252 PRO A N 1
ATOM 2058 C CA . PRO A 1 252 ? 39.913 2.556 7.202 1.00 38.97 252 PRO A CA 1
ATOM 2059 C C . PRO A 1 252 ? 38.889 2.048 8.240 1.00 38.97 252 PRO A C 1
ATOM 2061 O O . PRO A 1 252 ? 39.075 2.260 9.434 1.00 38.97 252 PRO A O 1
ATOM 2064 N N . TYR A 1 253 ? 37.823 1.362 7.822 1.00 35.09 253 TYR A N 1
ATOM 2065 C CA . TYR A 1 253 ? 36.895 0.696 8.746 1.00 35.09 253 TYR A CA 1
ATOM 2066 C C . TYR A 1 253 ? 36.828 -0.802 8.438 1.00 35.09 253 TYR A C 1
ATOM 2068 O O . TYR A 1 253 ? 35.928 -1.256 7.739 1.00 35.09 253 TYR A O 1
ATOM 2076 N N . GLU A 1 254 ? 37.775 -1.569 8.981 1.00 37.28 254 GLU A N 1
ATOM 2077 C CA . GLU A 1 254 ? 37.671 -3.028 9.066 1.00 37.28 254 GLU A CA 1
ATOM 2078 C C . GLU A 1 254 ? 37.656 -3.498 10.522 1.00 37.28 254 GLU A C 1
ATOM 2080 O O . GLU A 1 254 ? 38.446 -3.070 11.367 1.00 37.28 254 GLU A O 1
ATOM 2085 N N . LEU A 1 255 ? 36.696 -4.386 10.778 1.00 38.59 255 LEU A N 1
ATOM 2086 C CA . LEU A 1 255 ? 36.479 -5.124 12.010 1.00 38.59 255 LEU A CA 1
ATOM 2087 C C . LEU A 1 255 ? 37.680 -6.026 12.334 1.00 38.59 255 LEU A C 1
ATOM 2089 O O . LEU A 1 255 ? 38.151 -6.786 11.492 1.00 38.59 255 LEU A O 1
ATOM 2093 N N . GLN A 1 256 ? 38.113 -6.003 13.595 1.00 31.83 256 GLN A N 1
ATOM 2094 C CA . GLN A 1 256 ? 39.071 -6.958 14.151 1.00 31.83 256 GLN A CA 1
ATOM 2095 C C . GLN A 1 256 ? 38.465 -8.369 14.202 1.00 31.83 256 GLN A C 1
ATOM 2097 O O . GLN A 1 256 ? 37.573 -8.640 15.003 1.00 31.83 256 GLN A O 1
ATOM 2102 N N . GLY A 1 257 ? 38.990 -9.281 13.384 1.00 34.00 257 GLY A N 1
ATOM 2103 C CA . GLY A 1 257 ? 38.869 -10.727 13.569 1.00 34.00 257 GLY A CA 1
ATOM 2104 C C . GLY A 1 257 ? 40.211 -11.299 14.024 1.00 34.00 257 GLY A C 1
ATOM 2105 O O . GLY A 1 257 ? 41.210 -11.175 13.322 1.00 34.00 257 GLY A O 1
ATOM 2106 N N . THR A 1 258 ? 40.255 -11.905 15.208 1.00 37.91 258 THR A N 1
ATOM 2107 C CA . THR A 1 258 ? 41.418 -12.647 15.715 1.00 37.91 258 THR A CA 1
ATOM 2108 C C . THR A 1 258 ? 41.474 -14.032 15.076 1.00 37.91 258 THR A C 1
ATOM 2110 O O . THR A 1 258 ? 40.504 -14.780 15.188 1.00 37.91 258 THR A O 1
ATOM 2113 N N . ASN A 1 259 ? 42.601 -14.405 14.467 1.00 33.03 259 ASN A N 1
ATOM 2114 C CA . ASN A 1 259 ? 42.879 -15.796 14.110 1.00 33.03 259 ASN A CA 1
ATOM 2115 C C . ASN A 1 259 ? 44.376 -16.098 14.284 1.00 33.03 259 ASN A C 1
ATOM 2117 O O . ASN A 1 259 ? 45.202 -15.717 13.457 1.00 33.03 259 ASN A O 1
ATOM 2121 N N . ASP A 1 260 ? 44.706 -16.782 15.379 1.00 34.81 260 ASP A N 1
ATOM 2122 C CA . ASP A 1 260 ? 45.961 -17.509 15.559 1.00 34.81 260 ASP A CA 1
ATOM 2123 C C . ASP A 1 260 ? 45.747 -18.938 15.055 1.00 34.81 260 ASP A C 1
ATOM 2125 O O . ASP A 1 260 ? 44.904 -19.642 15.607 1.00 34.81 260 ASP A O 1
ATOM 2129 N N . SER A 1 261 ? 46.505 -19.376 14.040 1.00 35.09 261 SER A N 1
ATOM 2130 C CA . SER A 1 261 ? 47.000 -20.760 13.876 1.00 35.09 261 SER A CA 1
ATOM 2131 C C . SER A 1 261 ? 47.823 -20.910 12.588 1.00 35.09 261 SER A C 1
ATOM 2133 O O . SER A 1 261 ? 47.344 -20.667 11.483 1.00 35.09 261 SER A O 1
ATOM 2135 N N . GLN A 1 262 ? 49.078 -21.339 12.738 1.00 34.72 262 GLN A N 1
ATOM 2136 C CA . GLN A 1 262 ? 49.993 -21.716 11.652 1.00 34.72 262 GLN A CA 1
ATOM 2137 C C . GLN A 1 262 ? 49.566 -23.027 10.955 1.00 34.72 262 GLN A C 1
ATOM 2139 O O . GLN A 1 262 ? 49.021 -23.908 11.621 1.00 34.72 262 GLN A O 1
ATOM 2144 N N . PRO A 1 263 ? 49.899 -23.242 9.665 1.00 39.22 263 PRO A N 1
ATOM 2145 C CA . PRO A 1 263 ? 49.692 -24.528 9.002 1.00 39.22 263 PRO A CA 1
ATOM 2146 C C . PRO A 1 263 ? 50.944 -25.429 9.076 1.00 39.22 263 PRO A C 1
ATOM 2148 O O . PRO A 1 263 ? 52.064 -24.929 8.920 1.00 39.22 263 PRO A O 1
ATOM 2151 N N . PRO A 1 264 ? 50.806 -26.763 9.217 1.00 45.81 264 PRO A N 1
ATOM 2152 C CA . PRO A 1 264 ? 51.885 -27.691 8.919 1.00 45.81 264 PRO A CA 1
ATOM 2153 C C . PRO A 1 264 ? 51.847 -28.179 7.461 1.00 45.81 264 PRO A C 1
ATOM 2155 O O . PRO A 1 264 ? 50.866 -28.053 6.730 1.00 45.81 264 PRO A O 1
ATOM 2158 N N . GLN A 1 265 ? 52.998 -28.702 7.049 1.00 36.75 265 GLN A N 1
ATOM 2159 C CA . GLN A 1 265 ? 53.429 -28.956 5.681 1.00 36.75 265 GLN A CA 1
ATOM 2160 C C . GLN A 1 265 ? 52.769 -30.156 4.971 1.00 36.75 265 GLN A C 1
ATOM 2162 O O . GLN A 1 265 ? 52.292 -31.109 5.578 1.00 36.75 265 GLN A O 1
ATOM 2167 N N . ARG A 1 266 ? 52.843 -30.081 3.635 1.00 41.75 266 ARG A N 1
ATOM 2168 C CA . ARG A 1 266 ? 52.449 -31.049 2.595 1.00 41.75 266 ARG A CA 1
ATOM 2169 C C . ARG A 1 266 ? 53.102 -32.431 2.732 1.00 41.75 266 ARG A C 1
ATOM 2171 O O . ARG A 1 266 ? 54.280 -32.487 3.065 1.00 41.75 266 ARG A O 1
ATOM 2178 N N . GLN A 1 267 ? 52.410 -33.480 2.255 1.00 31.22 267 GLN A N 1
ATOM 2179 C CA . GLN A 1 267 ? 52.962 -34.625 1.489 1.00 31.22 267 GLN A CA 1
ATOM 2180 C C . GLN A 1 267 ? 51.827 -35.471 0.820 1.00 31.22 267 GLN A C 1
ATOM 2182 O O . GLN A 1 267 ? 50.663 -35.169 1.076 1.00 31.22 267 GLN A O 1
ATOM 2187 N N . PRO A 1 268 ? 52.097 -36.395 -0.141 1.00 51.19 268 PRO A N 1
ATOM 2188 C CA . PRO A 1 268 ? 51.528 -36.296 -1.493 1.00 51.19 268 PRO A CA 1
ATOM 2189 C C . PRO A 1 268 ? 50.583 -37.431 -1.972 1.00 51.19 268 PRO A C 1
ATOM 2191 O O . PRO A 1 268 ? 50.561 -38.538 -1.449 1.00 51.19 268 PRO A O 1
ATOM 2194 N N . VAL A 1 269 ? 49.855 -37.084 -3.044 1.00 43.31 269 VAL A N 1
ATOM 2195 C CA . VAL A 1 269 ? 49.219 -37.839 -4.154 1.00 43.31 269 VAL A CA 1
ATOM 2196 C C . VAL A 1 269 ? 49.351 -39.376 -4.193 1.00 43.31 269 VAL A C 1
ATOM 2198 O O . VAL A 1 269 ? 50.452 -39.892 -4.362 1.00 43.31 269 VAL A O 1
ATOM 2201 N N . ILE A 1 270 ? 48.204 -40.082 -4.258 1.00 33.66 270 ILE A N 1
ATOM 2202 C CA . ILE A 1 270 ? 48.051 -41.453 -4.808 1.00 33.66 270 ILE A CA 1
ATOM 2203 C C . ILE A 1 270 ? 46.729 -41.553 -5.627 1.00 33.66 270 ILE A C 1
ATOM 2205 O O . ILE A 1 270 ? 45.767 -40.866 -5.280 1.00 33.66 270 ILE A O 1
ATOM 2209 N N . PRO A 1 271 ? 46.671 -42.340 -6.732 1.00 47.06 271 PRO A N 1
ATOM 2210 C CA . PRO A 1 271 ? 45.760 -42.131 -7.869 1.00 47.06 271 PRO A CA 1
ATOM 2211 C C . PRO A 1 271 ? 44.367 -42.784 -7.794 1.00 47.06 271 PRO A C 1
ATOM 2213 O O . PRO A 1 271 ? 44.126 -43.748 -7.070 1.00 47.06 271 PRO A O 1
ATOM 2216 N N . GLN A 1 272 ? 43.488 -42.260 -8.655 1.00 38.78 272 GLN A N 1
ATOM 2217 C CA . GLN A 1 272 ? 42.098 -42.644 -8.927 1.00 38.78 272 GLN A CA 1
ATOM 2218 C C . GLN A 1 272 ? 41.912 -44.107 -9.375 1.00 38.78 272 GLN A C 1
ATOM 2220 O O . GLN A 1 272 ? 42.711 -44.649 -10.139 1.00 38.78 272 GLN A O 1
ATOM 2225 N N . ARG A 1 273 ? 40.781 -44.708 -8.971 1.00 39.84 273 ARG A N 1
ATOM 2226 C CA . ARG A 1 273 ? 40.270 -46.001 -9.461 1.00 39.84 273 ARG A CA 1
ATOM 2227 C C . ARG A 1 273 ? 39.041 -45.763 -10.370 1.00 39.84 273 ARG A C 1
ATOM 2229 O O . ARG A 1 273 ? 38.257 -44.874 -10.041 1.00 39.84 273 ARG A O 1
ATOM 2236 N N . PRO A 1 274 ? 38.848 -46.506 -11.481 1.00 47.31 274 PRO A N 1
ATOM 2237 C CA . PRO A 1 274 ? 37.793 -46.236 -12.468 1.00 47.31 274 PRO A CA 1
ATOM 2238 C C . PRO A 1 274 ? 36.424 -46.840 -12.081 1.00 47.31 274 PRO A C 1
ATOM 2240 O O . PRO A 1 274 ? 36.374 -47.702 -11.200 1.00 47.31 274 PRO A O 1
ATOM 2243 N N . PRO A 1 275 ? 35.322 -46.432 -12.748 1.00 53.41 275 PRO A N 1
ATOM 2244 C CA . PRO A 1 275 ? 33.963 -46.857 -12.415 1.00 53.41 275 PRO A CA 1
ATOM 2245 C C . PRO A 1 275 ? 33.588 -48.188 -13.083 1.00 53.41 275 PRO A C 1
ATOM 2247 O O . PRO A 1 275 ? 33.889 -48.416 -14.256 1.00 53.41 275 PRO A O 1
ATOM 2250 N N . GLU A 1 276 ? 32.866 -49.045 -12.360 1.00 39.09 276 GLU A N 1
ATOM 2251 C CA . GLU A 1 276 ? 32.353 -50.316 -12.877 1.00 39.09 276 GLU A CA 1
ATOM 2252 C C . GLU A 1 276 ? 30.817 -50.307 -12.996 1.00 39.09 276 GLU A C 1
ATOM 2254 O O . GLU A 1 276 ? 30.087 -50.218 -12.016 1.00 39.09 276 GLU A O 1
ATOM 2259 N N . ARG A 1 277 ? 30.392 -50.346 -14.264 1.00 35.25 277 ARG A N 1
ATOM 2260 C CA . ARG A 1 277 ? 29.238 -51.002 -14.912 1.00 35.25 277 ARG A CA 1
ATOM 2261 C C . ARG A 1 277 ? 27.857 -51.100 -14.234 1.00 35.25 277 ARG A C 1
ATOM 2263 O O . ARG A 1 277 ? 27.645 -51.722 -13.203 1.00 35.25 277 ARG A O 1
ATOM 2270 N N . GLN A 1 278 ? 26.890 -50.648 -15.035 1.00 35.75 278 GLN A N 1
ATOM 2271 C CA . GLN A 1 278 ? 25.468 -51.001 -15.074 1.00 35.75 278 GLN A CA 1
ATOM 2272 C C . GLN A 1 278 ? 25.217 -52.521 -15.170 1.00 35.75 278 GLN A C 1
ATOM 2274 O O . GLN A 1 278 ? 25.882 -53.197 -15.956 1.00 35.75 278 GLN A O 1
ATOM 2279 N N . ASN A 1 279 ? 24.165 -53.024 -14.508 1.00 35.09 279 ASN A N 1
ATOM 2280 C CA . ASN A 1 279 ? 23.009 -53.596 -15.220 1.00 35.09 279 ASN A CA 1
ATOM 2281 C C . ASN A 1 279 ? 21.775 -53.818 -14.309 1.00 35.09 279 ASN A C 1
ATOM 2283 O O . ASN A 1 279 ? 21.928 -53.936 -13.094 1.00 35.09 279 ASN A O 1
ATOM 2287 N N . PRO A 1 280 ? 20.557 -53.868 -14.889 1.00 56.53 280 PRO A N 1
ATOM 2288 C CA . PRO A 1 280 ? 19.279 -53.855 -14.180 1.00 56.53 280 PRO A CA 1
ATOM 2289 C C . PRO A 1 280 ? 18.697 -55.264 -14.001 1.00 56.53 280 PRO A C 1
ATOM 2291 O O . PRO A 1 280 ? 18.940 -56.134 -14.831 1.00 56.53 280 PRO A O 1
ATOM 2294 N N . GLN A 1 281 ? 17.845 -55.461 -12.989 1.00 31.56 281 GLN A N 1
ATOM 2295 C CA . GLN A 1 281 ? 16.757 -56.447 -13.026 1.00 31.56 281 GLN A CA 1
ATOM 2296 C C . GLN A 1 281 ? 15.767 -56.234 -11.867 1.00 31.56 281 GLN A C 1
ATOM 2298 O O . GLN A 1 281 ? 16.129 -56.197 -10.697 1.00 31.56 281 GLN A O 1
ATOM 2303 N N . ASN A 1 282 ? 14.497 -56.110 -12.236 1.00 37.06 282 ASN A N 1
ATOM 2304 C CA . ASN A 1 282 ? 13.288 -56.167 -11.410 1.00 37.06 282 ASN A CA 1
ATOM 2305 C C . ASN A 1 282 ? 12.441 -57.331 -11.992 1.00 37.06 282 ASN A C 1
ATOM 2307 O O . ASN A 1 282 ? 12.730 -57.736 -13.123 1.00 37.06 282 ASN A O 1
ATOM 2311 N N . PRO A 1 283 ? 11.299 -57.775 -11.432 1.00 57.50 283 PRO A N 1
ATOM 2312 C CA . PRO A 1 283 ? 10.857 -57.960 -10.041 1.00 57.50 283 PRO A CA 1
ATOM 2313 C C . PRO A 1 283 ? 10.439 -59.433 -9.780 1.00 57.50 283 PRO A C 1
ATOM 2315 O O . PRO A 1 283 ? 10.078 -60.153 -10.710 1.00 57.50 283 PRO A O 1
ATOM 2318 N N . GLN A 1 284 ? 10.311 -59.872 -8.520 1.00 34.84 284 GLN A N 1
ATOM 2319 C CA . GLN A 1 284 ? 9.466 -61.039 -8.208 1.00 34.84 284 GLN A CA 1
ATOM 2320 C C . GLN A 1 284 ? 8.642 -60.872 -6.925 1.00 34.84 284 GLN A C 1
ATOM 2322 O O . GLN A 1 284 ? 9.136 -60.564 -5.847 1.00 34.84 284 GLN A O 1
ATOM 2327 N N . ARG A 1 285 ? 7.339 -61.093 -7.126 1.00 38.38 285 ARG A N 1
ATOM 2328 C CA . ARG A 1 285 ? 6.210 -61.143 -6.191 1.00 38.38 285 ARG A CA 1
ATOM 2329 C C . ARG A 1 285 ? 6.414 -62.145 -5.049 1.00 38.38 285 ARG A C 1
ATOM 2331 O O . ARG A 1 285 ? 6.926 -63.228 -5.311 1.00 38.38 285 ARG A O 1
ATOM 2338 N N . ARG A 1 286 ? 5.782 -61.895 -3.892 1.00 33.66 286 ARG A N 1
ATOM 2339 C CA . ARG A 1 286 ? 4.898 -62.856 -3.180 1.00 33.66 286 ARG A CA 1
ATOM 2340 C C . ARG A 1 286 ? 4.156 -62.195 -1.988 1.00 33.66 286 ARG A C 1
ATOM 2342 O O . ARG A 1 286 ? 4.499 -61.067 -1.653 1.00 33.66 286 ARG A O 1
ATOM 2349 N N . PRO A 1 287 ? 3.093 -62.826 -1.435 1.00 48.88 287 PRO A N 1
ATOM 2350 C CA . PRO A 1 287 ? 1.852 -62.141 -1.066 1.00 48.88 287 PRO A CA 1
ATOM 2351 C C . PRO A 1 287 ? 1.443 -62.257 0.419 1.00 48.88 287 PRO A C 1
ATOM 2353 O O . PRO A 1 287 ? 1.989 -63.063 1.165 1.00 48.88 287 PRO A O 1
ATOM 2356 N N . GLU A 1 288 ? 0.435 -61.446 0.762 1.00 40.09 288 GLU A N 1
ATOM 2357 C CA . GLU A 1 288 ? -0.680 -61.618 1.720 1.00 40.09 288 GLU A CA 1
ATOM 2358 C C . GLU A 1 288 ? -0.532 -62.526 2.953 1.00 40.09 288 GLU A C 1
ATOM 2360 O O . GLU A 1 288 ? -0.301 -63.729 2.835 1.00 40.09 288 GLU A O 1
ATOM 2365 N N . ARG A 1 289 ? -0.901 -61.977 4.127 1.00 36.38 289 ARG A N 1
ATOM 2366 C CA . ARG A 1 289 ? -1.653 -62.669 5.200 1.00 36.38 289 ARG A CA 1
ATOM 2367 C C . ARG A 1 289 ? -2.216 -61.668 6.241 1.00 36.38 289 ARG A C 1
ATOM 2369 O O . ARG A 1 289 ? -1.864 -60.496 6.163 1.00 36.38 289 ARG A O 1
ATOM 2376 N N . PRO A 1 290 ? -3.165 -62.057 7.122 1.00 50.53 290 PRO A N 1
ATOM 2377 C CA . PRO A 1 290 ? -4.495 -61.458 7.107 1.00 50.53 290 PRO A CA 1
ATOM 2378 C C . PRO A 1 290 ? -4.919 -60.768 8.417 1.00 50.53 290 PRO A C 1
ATOM 2380 O O . PRO A 1 290 ? -4.329 -60.930 9.481 1.00 50.53 290 PRO A O 1
ATOM 2383 N N . ASN A 1 291 ? -6.027 -60.047 8.275 1.00 40.12 291 ASN A N 1
ATOM 2384 C CA . ASN A 1 291 ? -6.921 -59.476 9.280 1.00 40.12 291 ASN A CA 1
ATOM 2385 C C . ASN A 1 291 ? -7.366 -60.488 10.366 1.00 40.12 291 ASN A C 1
ATOM 2387 O O . ASN A 1 291 ? -7.578 -61.660 10.040 1.00 40.12 291 ASN A O 1
ATOM 2391 N N . PRO A 1 292 ? -7.688 -60.023 11.589 1.00 49.31 292 PRO A N 1
ATOM 2392 C CA . PRO A 1 292 ? -8.812 -60.583 12.322 1.00 49.31 292 PRO A CA 1
ATOM 2393 C C . PRO A 1 292 ? -9.855 -59.534 12.739 1.00 49.31 292 PRO A C 1
ATOM 2395 O O . PRO A 1 292 ? -9.590 -58.450 13.245 1.00 49.31 292 PRO A O 1
ATOM 2398 N N . GLN A 1 293 ? -11.076 -59.971 12.484 1.00 41.06 293 GLN A N 1
ATOM 2399 C CA . GLN A 1 293 ? -12.406 -59.411 12.655 1.00 41.06 293 GLN A CA 1
ATOM 2400 C C . GLN A 1 293 ? -12.932 -59.459 14.124 1.00 41.06 293 GLN A C 1
ATOM 2402 O O . GLN A 1 293 ? -12.567 -60.378 14.853 1.00 41.06 293 GLN A O 1
ATOM 2407 N N . ILE A 1 294 ? -13.929 -58.586 14.427 1.00 37.69 294 ILE A N 1
ATOM 2408 C CA . ILE A 1 294 ? -15.129 -58.778 15.318 1.00 37.69 294 ILE A CA 1
ATOM 2409 C C . ILE A 1 294 ? -14.987 -58.477 16.847 1.00 37.69 294 ILE A C 1
ATOM 2411 O O . ILE A 1 294 ? -13.913 -58.743 17.375 1.00 37.69 294 ILE A O 1
ATOM 2415 N N . PRO A 1 295 ? -16.037 -58.041 17.624 1.00 46.41 295 PRO A N 1
ATOM 2416 C CA . PRO A 1 295 ? -17.402 -57.516 17.330 1.00 46.41 295 PRO A CA 1
ATOM 2417 C C . PRO A 1 295 ? -17.869 -56.220 18.075 1.00 46.41 295 PRO A C 1
ATOM 2419 O O . PRO A 1 295 ? -17.469 -55.924 19.192 1.00 46.41 295 PRO A O 1
ATOM 2422 N N . LYS A 1 296 ? -18.871 -55.567 17.458 1.00 34.38 296 LYS A N 1
ATOM 2423 C CA . LYS A 1 296 ? -20.204 -55.091 17.939 1.00 34.38 296 LYS A CA 1
ATOM 2424 C C . LYS A 1 296 ? -20.475 -54.679 19.416 1.00 34.38 296 LYS A C 1
ATOM 2426 O O . LYS A 1 296 ? -20.600 -55.530 20.285 1.00 34.38 296 LYS A O 1
ATOM 2431 N N . SER A 1 297 ? -20.891 -53.407 19.531 1.00 38.44 297 SER A N 1
ATOM 2432 C CA . SER A 1 297 ? -22.128 -52.871 20.163 1.00 38.44 297 SER A CA 1
ATOM 2433 C C . SER A 1 297 ? -22.242 -52.646 21.693 1.00 38.44 297 SER A C 1
ATOM 2435 O O . SER A 1 297 ? -21.612 -53.357 22.466 1.00 38.44 297 SER A O 1
ATOM 2437 N N . PRO A 1 298 ? -23.061 -51.648 22.124 1.00 57.62 298 PRO A N 1
ATOM 2438 C CA . PRO A 1 298 ? -22.992 -51.008 23.446 1.00 57.62 298 PRO A CA 1
ATOM 2439 C C . PRO A 1 298 ? -24.178 -51.352 24.377 1.00 57.62 298 PRO A C 1
ATOM 2441 O O . PRO A 1 298 ? -25.213 -51.824 23.905 1.00 57.62 298 PRO A O 1
ATOM 2444 N N . PRO A 1 299 ? -24.081 -50.997 25.668 1.00 50.25 299 PRO A N 1
ATOM 2445 C CA . PRO A 1 299 ? -25.245 -50.643 26.491 1.00 50.25 299 PRO A CA 1
ATOM 2446 C C . PRO A 1 299 ? -24.991 -49.296 27.210 1.00 50.25 299 PRO A C 1
ATOM 2448 O O . PRO A 1 299 ? -23.861 -48.823 27.255 1.00 50.25 299 PRO A O 1
ATOM 2451 N N . GLU A 1 300 ? -25.898 -48.574 27.850 1.00 37.19 300 GLU A N 1
ATOM 2452 C CA . GLU A 1 300 ? -27.351 -48.490 27.998 1.00 37.19 300 GLU A CA 1
ATOM 2453 C C . GLU A 1 300 ? -27.548 -47.167 28.775 1.00 37.19 300 GLU A C 1
ATOM 2455 O O . GLU A 1 300 ? -26.714 -46.797 29.606 1.00 37.19 300 GLU A O 1
ATOM 2460 N N . GLN A 1 301 ? -28.631 -46.437 28.513 1.00 41.50 301 GLN A N 1
ATOM 2461 C CA . GLN A 1 301 ? -29.108 -45.370 29.403 1.00 41.50 301 GLN A CA 1
ATOM 2462 C C . GLN A 1 301 ? -29.664 -45.969 30.705 1.00 41.50 301 GLN A C 1
ATOM 2464 O O . GLN A 1 301 ? -30.154 -47.099 30.695 1.00 41.50 301 GLN A O 1
ATOM 2469 N N . PRO A 1 302 ? -29.790 -45.154 31.765 1.00 52.50 302 PRO A N 1
ATOM 2470 C CA . PRO A 1 302 ? -30.980 -45.242 32.590 1.00 52.50 302 PRO A CA 1
ATOM 2471 C C . PRO A 1 302 ? -31.754 -43.925 32.631 1.00 52.50 302 PRO A C 1
ATOM 2473 O O . PRO A 1 302 ? -31.212 -42.825 32.735 1.00 52.50 302 PRO A O 1
ATOM 2476 N N . ASP A 1 303 ? -33.061 -44.116 32.553 1.00 39.84 303 ASP A N 1
ATOM 2477 C CA . ASP A 1 303 ? -34.133 -43.140 32.512 1.00 39.84 303 ASP A CA 1
ATOM 2478 C C . ASP A 1 303 ? -34.666 -42.836 33.931 1.00 39.84 303 ASP A C 1
ATOM 2480 O O . ASP A 1 303 ? -34.614 -43.684 34.822 1.00 39.84 303 ASP A O 1
ATOM 2484 N N . LEU A 1 304 ? -35.289 -41.659 34.075 1.00 39.91 304 LEU A N 1
ATOM 2485 C CA . LEU A 1 304 ? -36.398 -41.321 34.991 1.00 39.91 304 LEU A CA 1
ATOM 2486 C C . LEU A 1 304 ? -36.222 -41.453 36.527 1.00 39.91 304 LEU A C 1
ATOM 2488 O O . LEU A 1 304 ? -36.266 -42.550 37.077 1.00 39.91 304 LEU A O 1
ATOM 2492 N N . ARG A 1 305 ? -36.373 -40.322 37.254 1.00 35.56 305 ARG A N 1
ATOM 2493 C CA . ARG A 1 305 ? -37.609 -40.014 38.034 1.00 35.56 305 ARG A CA 1
ATOM 2494 C C . ARG A 1 305 ? -37.561 -38.734 38.904 1.00 35.56 305 ARG A C 1
ATOM 2496 O O . ARG A 1 305 ? -36.690 -38.584 39.748 1.00 35.56 305 ARG A O 1
ATOM 2503 N N . LYS A 1 306 ? -38.683 -37.994 38.812 1.00 33.66 306 LYS A N 1
ATOM 2504 C CA . LYS A 1 306 ? -39.453 -37.266 39.857 1.00 33.66 306 LYS A CA 1
ATOM 2505 C C . LYS A 1 306 ? -39.098 -35.813 40.243 1.00 33.66 306 LYS A C 1
ATOM 2507 O O . LYS A 1 306 ? -38.256 -35.551 41.089 1.00 33.66 306 LYS A O 1
ATOM 2512 N N . THR A 1 307 ? -39.931 -34.903 39.731 1.00 39.41 307 THR A N 1
ATOM 2513 C CA . THR A 1 307 ? -40.527 -33.730 40.415 1.00 39.41 307 THR A CA 1
ATOM 2514 C C . THR A 1 307 ? -41.378 -34.149 41.640 1.00 39.41 307 THR A C 1
ATOM 2516 O O . THR A 1 307 ? -41.803 -35.310 41.687 1.00 39.41 307 THR A O 1
ATOM 2519 N N . PRO A 1 308 ? -41.612 -33.263 42.644 1.00 51.91 308 PRO A N 1
ATOM 2520 C CA . PRO A 1 308 ? -42.754 -32.323 42.595 1.00 51.91 308 PRO A CA 1
ATOM 2521 C C . PRO A 1 308 ? -42.549 -30.911 43.223 1.00 51.91 308 PRO A C 1
ATOM 2523 O O . PRO A 1 308 ? -41.762 -30.717 44.137 1.00 51.91 308 PRO A O 1
ATOM 2526 N N . GLU A 1 309 ? -43.314 -29.953 42.675 1.00 33.47 309 GLU A N 1
ATOM 2527 C CA . GLU A 1 309 ? -44.115 -28.878 43.318 1.00 33.47 309 GLU A CA 1
ATOM 2528 C C . GLU A 1 309 ? -43.520 -27.889 44.366 1.00 33.47 309 GLU A C 1
ATOM 2530 O O . GLU A 1 309 ? -43.247 -28.260 45.496 1.00 33.47 309 GLU A O 1
ATOM 2535 N N . LYS A 1 310 ? -43.412 -26.597 43.955 1.00 40.59 310 LYS A N 1
ATOM 2536 C CA . LYS A 1 310 ? -44.041 -25.321 44.460 1.00 40.59 310 LYS A CA 1
ATOM 2537 C C . LYS A 1 310 ? -44.386 -25.141 45.974 1.00 40.59 310 LYS A C 1
ATOM 2539 O O . LYS A 1 310 ? -44.638 -26.143 46.622 1.00 40.59 310 LYS A O 1
ATOM 2544 N N . PRO A 1 311 ? -44.624 -23.906 46.527 1.00 46.53 311 PRO A N 1
ATOM 2545 C CA . PRO A 1 311 ? -44.596 -22.535 45.955 1.00 46.53 311 PRO A CA 1
ATOM 2546 C C . PRO A 1 311 ? -44.031 -21.387 46.871 1.00 46.53 311 PRO A C 1
ATOM 2548 O O . PRO A 1 311 ? -43.866 -21.534 48.074 1.00 46.53 311 PRO A O 1
ATOM 2551 N N . ASN A 1 312 ? -43.955 -20.181 46.279 1.00 33.19 312 ASN A N 1
ATOM 2552 C CA . ASN A 1 312 ? -44.402 -18.870 46.813 1.00 33.19 312 ASN A CA 1
ATOM 2553 C C . ASN A 1 312 ? -43.466 -17.881 47.559 1.00 33.19 312 ASN A C 1
ATOM 2555 O O . ASN A 1 312 ? -42.909 -18.190 48.604 1.00 33.19 312 ASN A O 1
ATOM 2559 N N . THR A 1 313 ? -43.576 -16.613 47.099 1.00 31.30 313 THR A N 1
ATOM 2560 C CA . THR A 1 313 ? -43.479 -15.306 47.815 1.00 31.30 313 THR A CA 1
ATOM 2561 C C . THR A 1 313 ? -42.117 -14.906 48.420 1.00 31.30 313 THR A C 1
ATOM 2563 O O . THR A 1 313 ? -41.467 -15.708 49.060 1.00 31.30 313 THR A O 1
ATOM 2566 N N . GLN A 1 314 ? -41.600 -13.676 48.287 1.00 33.22 314 GLN A N 1
ATOM 2567 C CA . GLN A 1 314 ? -42.249 -12.401 48.613 1.00 33.22 314 GLN A CA 1
ATOM 2568 C C . GLN A 1 314 ? -41.412 -11.195 48.123 1.00 33.22 314 GLN A C 1
ATOM 2570 O O . GLN A 1 314 ? -40.187 -11.184 48.219 1.00 33.22 314 GLN A O 1
ATOM 2575 N N . THR A 1 315 ? -42.110 -10.170 47.643 1.00 38.75 315 THR A N 1
ATOM 2576 C CA . THR A 1 315 ? -41.656 -8.801 47.349 1.00 38.75 315 THR A CA 1
ATOM 2577 C C . THR A 1 315 ? -41.400 -8.014 48.649 1.00 38.75 315 THR A C 1
ATOM 2579 O O . THR A 1 315 ? -42.180 -8.192 49.587 1.00 38.75 315 THR A O 1
ATOM 2582 N N . PRO A 1 316 ? -40.416 -7.094 48.735 1.00 47.88 316 PRO A N 1
ATOM 2583 C CA . PRO A 1 316 ? -40.352 -6.124 49.830 1.00 47.88 316 PRO A CA 1
ATOM 2584 C C . PRO A 1 316 ? -41.184 -4.855 49.531 1.00 47.88 316 PRO A C 1
ATOM 2586 O O . PRO A 1 316 ? -41.314 -4.480 48.364 1.00 47.88 316 PRO A O 1
ATOM 2589 N N . PRO A 1 317 ? -41.748 -4.194 50.563 1.00 52.38 317 PRO A N 1
ATOM 2590 C CA . PRO A 1 317 ? -42.816 -3.203 50.423 1.00 52.38 317 PRO A CA 1
ATOM 2591 C C . PRO A 1 317 ? -42.350 -1.744 50.284 1.00 52.38 317 PRO A C 1
ATOM 2593 O O . PRO A 1 317 ? -41.267 -1.354 50.720 1.00 52.38 317 PRO A O 1
ATOM 2596 N N . GLU A 1 318 ? -43.261 -0.940 49.729 1.00 40.66 318 GLU A N 1
ATOM 2597 C CA . GLU A 1 318 ? -43.283 0.525 49.705 1.00 40.66 318 GLU A CA 1
ATOM 2598 C C . GLU A 1 318 ? -43.238 1.142 51.114 1.00 40.66 318 GLU A C 1
ATOM 2600 O O . GLU A 1 318 ? -43.911 0.680 52.039 1.00 40.66 318 GLU A O 1
ATOM 2605 N N . GLN A 1 319 ? -42.496 2.245 51.257 1.00 39.91 319 GLN A N 1
ATOM 2606 C CA . GLN A 1 319 ? -42.560 3.126 52.425 1.00 39.91 319 GLN A CA 1
ATOM 2607 C C . GLN A 1 319 ? -43.528 4.304 52.196 1.00 39.91 319 GLN A C 1
ATOM 2609 O O . GLN A 1 319 ? -43.662 4.783 51.067 1.00 39.91 319 GLN A O 1
ATOM 2614 N N . PRO A 1 320 ? -44.207 4.788 53.254 1.00 52.22 320 PRO A N 1
ATOM 2615 C CA . PRO A 1 320 ? -45.365 5.661 53.126 1.00 52.22 320 PRO A CA 1
ATOM 2616 C C . PRO A 1 320 ? -45.038 7.161 53.150 1.00 52.22 320 PRO A C 1
ATOM 2618 O O . PRO A 1 320 ? -44.062 7.624 53.735 1.00 52.22 320 PRO A O 1
ATOM 2621 N N . ARG A 1 321 ? -45.965 7.914 52.546 1.00 40.16 321 ARG A N 1
ATOM 2622 C CA . ARG A 1 321 ? -46.134 9.373 52.607 1.00 40.16 321 ARG A CA 1
ATOM 2623 C C . ARG A 1 321 ? -46.165 9.906 54.043 1.00 40.16 321 ARG A C 1
ATOM 2625 O O . ARG A 1 321 ? -46.957 9.429 54.854 1.00 40.16 321 ARG A O 1
ATOM 2632 N N . THR A 1 322 ? -45.471 11.019 54.275 1.00 42.91 322 THR A N 1
ATOM 2633 C CA . THR A 1 322 ? -45.675 11.894 55.441 1.00 42.91 322 THR A CA 1
ATOM 2634 C C . THR A 1 322 ? -46.258 13.240 55.007 1.00 42.91 322 THR A C 1
ATOM 2636 O O . THR A 1 322 ? -45.875 13.817 53.990 1.00 42.91 322 THR A O 1
ATOM 2639 N N . GLN A 1 323 ? -47.242 13.693 55.779 1.00 37.12 323 GLN A N 1
ATOM 2640 C CA . GLN A 1 323 ? -48.086 14.867 55.577 1.00 37.12 323 GLN A CA 1
ATOM 2641 C C . GLN A 1 323 ? -47.416 16.171 56.078 1.00 37.12 323 GLN A C 1
ATOM 2643 O O . GLN A 1 323 ? -46.635 16.151 57.025 1.00 37.12 323 GLN A O 1
ATOM 2648 N N . ARG A 1 324 ? -47.787 17.304 55.454 1.00 40.22 324 ARG A N 1
ATOM 2649 C CA . ARG A 1 324 ? -47.779 18.700 55.988 1.00 40.22 324 ARG A CA 1
ATOM 2650 C C . ARG A 1 324 ? -48.646 18.806 57.269 1.00 40.22 324 ARG A C 1
ATOM 2652 O O . ARG A 1 324 ? -49.472 17.904 57.412 1.00 40.22 324 ARG A O 1
ATOM 2659 N N . PRO A 1 325 ? -48.608 19.865 58.133 1.00 48.91 325 PRO A N 1
ATOM 2660 C CA . PRO A 1 325 ? -48.616 21.333 57.830 1.00 48.91 325 PRO A CA 1
ATOM 2661 C C . PRO A 1 325 ? -47.923 22.206 58.941 1.00 48.91 325 PRO A C 1
ATOM 2663 O O . PRO A 1 325 ? -47.104 21.637 59.661 1.00 48.91 325 PRO A O 1
ATOM 2666 N N . PRO A 1 326 ? -48.261 23.498 59.233 1.00 55.25 326 PRO A N 1
ATOM 2667 C CA . PRO A 1 326 ? -48.700 24.685 58.449 1.00 55.25 326 PRO A CA 1
ATOM 2668 C C . PRO A 1 326 ? -47.696 25.880 58.580 1.00 55.25 326 PRO A C 1
ATOM 2670 O O . PRO A 1 326 ? -46.876 25.921 59.486 1.00 55.25 326 PRO A O 1
ATOM 2673 N N . GLU A 1 327 ? -47.554 26.786 57.608 1.00 42.41 327 GLU A N 1
ATOM 2674 C CA . GLU A 1 327 ? -48.293 28.059 57.418 1.00 42.41 327 GLU A CA 1
ATOM 2675 C C . GLU A 1 327 ? -48.100 29.130 58.525 1.00 42.41 327 GLU A C 1
ATOM 2677 O O . GLU A 1 327 ? -48.784 29.129 59.544 1.00 42.41 327 GLU A O 1
ATOM 2682 N N . GLN A 1 328 ? -47.204 30.097 58.271 1.00 34.34 328 GLN A N 1
ATOM 2683 C CA . GLN A 1 328 ? -47.222 31.449 58.851 1.00 34.34 328 GLN A CA 1
ATOM 2684 C C . GLN A 1 328 ? -46.813 32.478 57.778 1.00 34.34 328 GLN A C 1
ATOM 2686 O O . GLN A 1 328 ? -45.762 32.364 57.155 1.00 34.34 328 GLN A O 1
ATOM 2691 N N . ASN A 1 329 ? -47.664 33.484 57.593 1.00 38.38 329 ASN A N 1
ATOM 2692 C CA . ASN A 1 329 ? -47.474 34.745 56.862 1.00 38.38 329 ASN A CA 1
ATOM 2693 C C . ASN A 1 329 ? -47.855 35.878 57.845 1.00 38.38 329 ASN A C 1
ATOM 2695 O O . ASN A 1 329 ? -48.607 35.600 58.782 1.00 38.38 329 ASN A O 1
ATOM 2699 N N . PRO A 1 330 ? -47.628 37.173 57.548 1.00 65.62 330 PRO A N 1
ATOM 2700 C CA . PRO A 1 330 ? -46.456 37.894 57.025 1.00 65.62 330 PRO A CA 1
ATOM 2701 C C . PRO A 1 330 ? -46.117 39.087 57.986 1.00 65.62 330 PRO A C 1
ATOM 2703 O O . PRO A 1 330 ? -46.615 39.081 59.114 1.00 65.62 330 PRO A O 1
ATOM 2706 N N . PRO A 1 331 ? -45.321 40.128 57.622 1.00 47.53 331 PRO A N 1
ATOM 2707 C CA . PRO A 1 331 ? -45.977 41.315 57.037 1.00 47.53 331 PRO A CA 1
ATOM 2708 C C . PRO A 1 331 ? -45.133 42.240 56.112 1.00 47.53 331 PRO A C 1
ATOM 2710 O O . PRO A 1 331 ? -43.910 42.285 56.154 1.00 47.53 331 PRO A O 1
ATOM 2713 N N . ALA A 1 332 ? -45.885 43.069 55.374 1.00 38.38 332 ALA A N 1
ATOM 2714 C CA . ALA A 1 332 ? -45.627 44.458 54.950 1.00 38.38 332 ALA A CA 1
ATOM 2715 C C . ALA A 1 332 ? -44.629 44.805 53.809 1.00 38.38 332 ALA A C 1
ATOM 2717 O O . ALA A 1 332 ? -43.419 44.913 53.968 1.00 38.38 332 ALA A O 1
ATOM 2718 N N . GLN A 1 333 ? -45.267 45.119 52.677 1.00 47.19 333 GLN A N 1
ATOM 2719 C CA . GLN A 1 333 ? -44.950 45.989 51.532 1.00 47.19 333 GL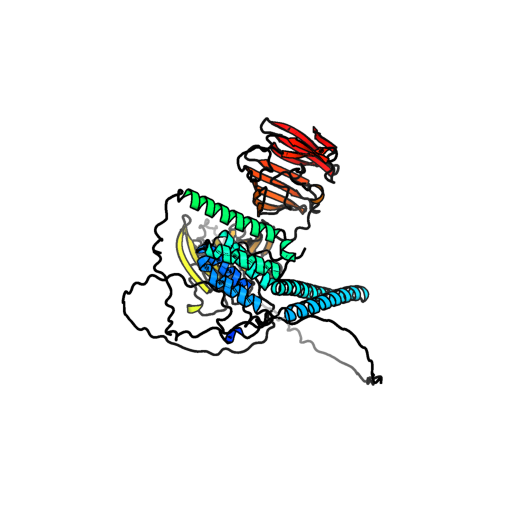N A CA 1
ATOM 2720 C C . GLN A 1 333 ? -43.786 47.007 51.622 1.00 47.19 333 GLN A C 1
ATOM 2722 O O . GLN A 1 333 ? -43.722 47.838 52.528 1.00 47.19 333 GLN A O 1
ATOM 2727 N N . ARG A 1 334 ? -43.030 47.104 50.513 1.00 38.06 334 ARG A N 1
ATOM 2728 C CA . ARG A 1 334 ? -42.519 48.371 49.948 1.00 38.06 334 ARG A CA 1
ATOM 2729 C C . ARG A 1 334 ? -42.789 48.441 48.427 1.00 38.06 334 ARG A C 1
ATOM 2731 O O . ARG A 1 334 ? -42.866 47.386 47.800 1.00 38.06 334 ARG A O 1
ATOM 2738 N N . PRO A 1 335 ? -42.968 49.644 47.842 1.00 46.81 335 PRO A N 1
ATOM 2739 C CA . PRO A 1 335 ? -43.291 49.842 46.423 1.00 46.81 335 PRO A CA 1
ATOM 2740 C C . PRO A 1 335 ? -42.083 49.574 45.503 1.00 46.81 335 PRO A C 1
ATOM 2742 O O . PRO A 1 335 ? -40.955 49.527 45.993 1.00 46.81 335 PRO A O 1
ATOM 2745 N N . PRO A 1 336 ? -42.291 49.426 44.179 1.00 49.53 336 PRO A N 1
ATOM 2746 C CA . PRO A 1 336 ? -41.253 48.996 43.249 1.00 49.53 336 PRO A CA 1
ATOM 2747 C C . PRO A 1 336 ? -40.224 50.109 43.011 1.00 49.53 336 PRO A C 1
ATOM 2749 O O . PRO A 1 336 ? -40.554 51.169 42.475 1.00 49.53 336 PRO A O 1
ATOM 2752 N N . GLU A 1 337 ? -38.966 49.861 43.373 1.00 40.53 337 GLU A N 1
ATOM 2753 C CA . GLU A 1 337 ? -37.843 50.659 42.884 1.00 40.53 337 GLU A CA 1
ATOM 2754 C C . GLU A 1 337 ? -37.530 50.265 41.434 1.00 40.53 337 GLU A C 1
ATOM 2756 O O . GLU A 1 337 ? -37.475 49.088 41.076 1.00 40.53 337 GLU A O 1
ATOM 2761 N N . ARG A 1 338 ? -37.373 51.286 40.585 1.00 44.06 338 ARG A N 1
ATOM 2762 C CA . ARG A 1 338 ? -36.934 51.173 39.187 1.00 44.06 338 ARG A CA 1
ATOM 2763 C C . ARG A 1 338 ? -35.696 50.272 39.074 1.00 44.06 338 ARG A C 1
ATOM 2765 O O . ARG A 1 338 ? -34.783 50.444 39.880 1.00 44.06 338 ARG A O 1
ATOM 2772 N N . PRO A 1 339 ? -35.591 49.421 38.036 1.00 41.72 339 PRO A N 1
ATOM 2773 C CA . PRO A 1 339 ? -34.344 48.721 37.771 1.00 41.72 339 PRO A CA 1
ATOM 2774 C C . PRO A 1 339 ? -33.253 49.759 37.450 1.00 41.72 339 PRO A C 1
ATOM 2776 O O . PRO A 1 339 ? -33.460 50.598 36.563 1.00 41.72 339 PRO A O 1
ATOM 2779 N N . PRO A 1 340 ? -32.111 49.760 38.160 1.00 43.62 340 PRO A N 1
ATOM 2780 C CA . PRO A 1 340 ? -30.950 50.510 37.719 1.00 43.62 340 PRO A CA 1
ATOM 2781 C C . PRO A 1 340 ? -30.449 49.912 36.403 1.00 43.62 340 PRO A C 1
ATOM 2783 O O . PRO A 1 340 ? -30.512 48.704 36.176 1.00 43.62 340 PRO A O 1
ATOM 2786 N N . ALA A 1 341 ? -30.004 50.801 35.520 1.00 44.34 341 ALA A N 1
ATOM 2787 C CA . ALA A 1 341 ? -29.460 50.480 34.214 1.00 44.34 341 ALA A CA 1
ATOM 2788 C C . ALA A 1 341 ? -28.405 49.368 34.300 1.00 44.34 341 ALA A C 1
ATOM 2790 O O . ALA A 1 341 ? -27.571 49.383 35.204 1.00 44.34 341 ALA A O 1
ATOM 2791 N N . ASN A 1 342 ? -28.468 48.447 33.334 1.00 43.75 342 ASN A N 1
ATOM 2792 C CA . ASN A 1 342 ? -27.482 47.414 33.030 1.00 43.75 342 ASN A CA 1
ATOM 2793 C C . ASN A 1 342 ? -26.059 47.834 33.430 1.00 43.75 342 ASN A C 1
ATOM 2795 O O . ASN A 1 342 ? -25.386 48.553 32.689 1.00 43.75 342 ASN A O 1
ATOM 2799 N N . ASN A 1 343 ? -25.587 47.334 34.572 1.00 39.31 343 ASN A N 1
ATOM 2800 C CA . ASN A 1 343 ? -24.162 47.097 34.723 1.00 39.31 343 ASN A CA 1
ATOM 2801 C C . ASN A 1 343 ? -23.806 46.031 33.679 1.00 39.31 343 ASN A C 1
ATOM 2803 O O . ASN A 1 343 ? -24.506 45.016 33.629 1.00 39.31 343 ASN A O 1
ATOM 2807 N N . PRO A 1 344 ? -22.778 46.225 32.836 1.00 46.62 344 PRO A N 1
ATOM 2808 C CA . PRO A 1 344 ? -22.236 45.116 32.071 1.00 46.62 344 PRO A CA 1
ATOM 2809 C C . PRO A 1 344 ? -21.827 44.064 33.099 1.00 46.62 344 PRO A C 1
ATOM 2811 O O . PRO A 1 344 ? -20.952 44.326 33.925 1.00 46.62 344 PRO A O 1
ATOM 2814 N N . GLU A 1 345 ? -22.537 42.933 33.118 1.00 42.03 345 GLU A N 1
ATOM 2815 C CA . GLU A 1 345 ? -22.156 41.781 33.922 1.00 42.03 345 GLU A CA 1
ATOM 2816 C C . GLU A 1 345 ? -20.686 41.522 33.623 1.00 42.03 345 GLU A C 1
ATOM 2818 O O . GLU A 1 345 ? -20.311 41.207 32.492 1.00 42.03 345 GLU A O 1
ATOM 2823 N N . THR A 1 346 ? -19.836 41.753 34.621 1.00 44.19 346 THR A N 1
ATOM 2824 C CA . THR A 1 346 ? -18.439 41.354 34.570 1.00 44.19 346 THR A CA 1
ATOM 2825 C C . THR A 1 346 ? -18.460 39.877 34.193 1.00 44.19 346 THR A C 1
ATOM 2827 O O . THR A 1 346 ? -19.081 39.106 34.933 1.00 44.19 346 THR A O 1
ATOM 2830 N N . PRO A 1 347 ? -17.875 39.475 33.046 1.00 46.38 347 PRO A N 1
ATOM 2831 C CA . PRO A 1 347 ? -17.938 38.095 32.597 1.00 46.38 347 PRO A CA 1
ATOM 2832 C C . PRO A 1 347 ? -17.477 37.211 33.745 1.00 46.38 347 PRO A C 1
ATOM 2834 O O . PRO A 1 347 ? -16.366 37.393 34.253 1.00 46.38 347 PRO A O 1
ATOM 2837 N N . GLN A 1 348 ? -18.347 36.310 34.210 1.00 47.88 348 GLN A N 1
ATOM 2838 C CA . GLN A 1 348 ? -17.922 35.352 35.218 1.00 47.88 348 GLN A CA 1
ATOM 2839 C C . GLN A 1 348 ? -16.694 34.622 34.666 1.00 47.88 348 GLN A C 1
ATOM 2841 O O . GLN A 1 348 ? -16.704 34.248 33.488 1.00 47.88 348 GLN A O 1
ATOM 2846 N N . PRO A 1 349 ? -15.627 34.460 35.468 1.00 52.22 349 PRO A N 1
ATOM 2847 C CA . PRO A 1 349 ? -14.426 33.785 35.011 1.00 52.22 349 PRO A CA 1
ATOM 2848 C C . PRO A 1 349 ? -14.827 32.400 34.504 1.00 52.22 349 PRO A C 1
ATOM 2850 O O . PRO A 1 349 ? -15.343 31.575 35.260 1.00 52.22 349 PRO A O 1
ATOM 2853 N N . VAL A 1 350 ? -14.654 32.181 33.198 1.00 57.97 350 VAL A N 1
ATOM 2854 C CA . VAL A 1 350 ? -14.929 30.891 32.567 1.00 57.97 350 VAL A CA 1
ATOM 2855 C C . VAL A 1 350 ? -14.041 29.877 33.271 1.00 57.97 350 VAL A C 1
ATOM 2857 O O . VAL A 1 350 ? -12.823 30.039 33.318 1.00 57.97 350 VAL A O 1
ATOM 2860 N N . LYS A 1 351 ? -14.663 28.874 33.895 1.00 62.50 351 LYS A N 1
ATOM 2861 C CA . LYS A 1 351 ? -13.933 27.831 34.610 1.00 62.50 351 LYS A CA 1
ATOM 2862 C C . LYS A 1 351 ? -12.999 27.133 33.609 1.00 62.50 351 LYS A C 1
ATOM 2864 O O . LYS A 1 351 ? -13.478 26.777 32.531 1.00 62.50 351 LYS A O 1
ATOM 2869 N N . PRO A 1 352 ? -11.709 26.938 33.938 1.00 71.50 352 PRO A N 1
ATOM 2870 C CA . PRO A 1 352 ? -10.777 26.274 33.038 1.00 71.50 352 PRO A CA 1
ATOM 2871 C C . PRO A 1 352 ? -11.298 24.887 32.655 1.00 71.50 352 PRO A C 1
ATOM 2873 O O . PRO A 1 352 ? -11.957 24.209 33.454 1.00 71.50 352 PRO A O 1
ATOM 2876 N N . PHE A 1 353 ? -11.026 24.491 31.413 1.00 77.94 353 PHE A N 1
ATOM 2877 C CA . PHE A 1 353 ? -11.489 23.221 30.873 1.00 77.94 353 PHE A CA 1
ATOM 2878 C C . PHE A 1 353 ? -10.890 22.053 31.664 1.00 77.94 353 PHE A C 1
ATOM 2880 O O . PHE A 1 353 ? -9.683 22.004 31.890 1.00 77.94 353 PHE A O 1
ATOM 2887 N N . ASN A 1 354 ? -11.727 21.101 32.081 1.00 83.88 354 ASN A N 1
ATOM 2888 C CA . ASN A 1 354 ? -11.261 19.916 32.793 1.00 83.88 354 ASN A CA 1
ATOM 2889 C C . ASN A 1 354 ? -10.839 18.836 31.789 1.00 83.88 354 ASN A C 1
ATOM 2891 O O . ASN A 1 354 ? -11.682 18.086 31.296 1.00 83.88 354 ASN A O 1
ATOM 2895 N N . THR A 1 355 ? -9.540 18.737 31.506 1.00 82.38 355 THR A N 1
ATOM 2896 C CA . THR A 1 355 ? -8.995 17.743 30.569 1.00 82.38 355 THR A CA 1
ATOM 2897 C C . THR A 1 355 ? -9.239 16.301 30.985 1.00 82.38 355 THR A C 1
ATOM 2899 O O . THR A 1 355 ? -9.342 15.451 30.107 1.00 82.38 355 THR A O 1
ATOM 2902 N N . ALA A 1 356 ? -9.457 16.022 32.275 1.00 85.69 356 ALA A N 1
ATOM 2903 C CA . ALA A 1 356 ? -9.811 14.682 32.744 1.00 85.69 356 ALA A CA 1
ATOM 2904 C C . ALA A 1 356 ? -11.124 14.152 32.131 1.00 85.69 356 ALA A C 1
ATOM 2906 O O . ALA A 1 356 ? -11.354 12.949 32.117 1.00 85.69 356 ALA A O 1
ATOM 2907 N N . LEU A 1 357 ? -11.983 15.030 31.595 1.00 87.56 357 LEU A N 1
ATOM 2908 C CA . LEU A 1 357 ? -13.197 14.632 30.869 1.00 87.56 357 LEU A CA 1
ATOM 2909 C C . LEU A 1 357 ? -12.900 14.035 29.486 1.00 87.56 357 LEU A C 1
ATOM 2911 O O . LEU A 1 357 ? -13.740 13.332 28.927 1.00 87.56 357 LEU A O 1
ATOM 2915 N N . LEU A 1 358 ? -11.725 14.326 28.926 1.00 90.19 358 LEU A N 1
ATOM 2916 C CA . LEU A 1 358 ? -11.256 13.765 27.658 1.00 90.19 358 LEU A CA 1
ATOM 2917 C C . LEU A 1 358 ? -10.301 12.588 27.853 1.00 90.19 358 LEU A C 1
ATOM 2919 O O . LEU A 1 358 ? -9.931 11.967 26.859 1.00 90.19 358 LEU A O 1
ATOM 2923 N N . ALA A 1 359 ? -9.937 12.277 29.099 1.00 88.06 359 ALA A N 1
ATOM 2924 C CA . ALA A 1 359 ? -9.070 11.156 29.402 1.00 88.06 359 ALA A CA 1
ATOM 2925 C C . ALA A 1 359 ? -9.702 9.826 28.938 1.00 88.06 359 ALA A C 1
ATOM 2927 O O . ALA A 1 359 ? -10.938 9.667 28.965 1.00 88.06 359 ALA A O 1
ATOM 2928 N N . PRO A 1 360 ? -8.879 8.860 28.504 1.00 87.50 360 PRO A N 1
ATOM 2929 C CA . PRO A 1 360 ? -9.369 7.540 28.134 1.00 87.50 360 PRO A CA 1
ATOM 2930 C C . PRO A 1 360 ? -10.019 6.835 29.333 1.00 87.50 360 PRO A C 1
ATOM 2932 O O . PRO A 1 360 ? -9.779 7.157 30.498 1.00 87.50 360 PRO A O 1
ATOM 2935 N N . THR A 1 361 ? -10.911 5.885 29.058 1.00 86.75 361 THR A N 1
ATOM 2936 C CA . THR A 1 361 ? -11.573 5.073 30.092 1.00 86.75 361 THR A CA 1
ATOM 2937 C C . THR A 1 361 ? -11.364 3.604 29.769 1.00 86.75 361 THR A C 1
ATOM 2939 O O . THR A 1 361 ? -12.125 3.046 28.981 1.00 86.75 361 THR A O 1
ATOM 2942 N N . GLY A 1 362 ? -10.328 2.991 30.349 1.00 84.62 362 GLY A N 1
ATOM 2943 C CA . GLY A 1 362 ? -9.785 1.758 29.771 1.00 84.62 362 GLY A CA 1
ATOM 2944 C C . GLY A 1 362 ? -9.243 2.038 28.365 1.00 84.62 362 GLY A C 1
ATOM 2945 O O . GLY A 1 362 ? -8.926 3.187 28.060 1.00 84.62 362 GLY A O 1
ATOM 2946 N N . ASP A 1 363 ? -9.270 1.037 27.488 1.00 83.00 363 ASP A N 1
ATOM 2947 C CA . ASP A 1 363 ? -8.815 1.084 26.085 1.00 83.00 363 ASP A CA 1
ATOM 2948 C C . ASP A 1 363 ? -9.653 1.990 25.158 1.00 83.00 363 ASP A C 1
ATOM 2950 O O . ASP A 1 363 ? -9.570 1.895 23.935 1.00 83.00 363 ASP A O 1
ATOM 2954 N N . LEU A 1 364 ? -10.502 2.854 25.721 1.00 90.94 364 LEU A N 1
ATOM 2955 C CA . LEU A 1 364 ? -11.505 3.615 24.994 1.00 90.94 364 LEU A CA 1
ATOM 2956 C C . LEU A 1 364 ? -11.250 5.125 25.060 1.00 90.94 364 LEU A C 1
ATOM 2958 O O . LEU A 1 364 ? -11.534 5.793 26.065 1.00 90.94 364 LEU A O 1
ATOM 2962 N N . TYR A 1 365 ? -10.802 5.672 23.934 1.00 93.31 365 TYR A N 1
ATOM 2963 C CA . TYR A 1 365 ? -10.407 7.068 23.772 1.00 93.31 365 TYR A CA 1
ATOM 2964 C C . TYR A 1 365 ? -11.576 7.994 23.429 1.00 93.31 365 TYR A C 1
ATOM 2966 O O . TYR A 1 365 ? -12.509 7.625 22.716 1.00 93.31 365 TYR A O 1
ATOM 2974 N N . SER A 1 366 ? -11.532 9.239 23.906 1.00 95.06 366 SER A N 1
ATOM 2975 C CA . SER A 1 366 ? -12.419 10.288 23.391 1.00 95.06 366 SER A CA 1
ATOM 2976 C C . SER A 1 366 ? -11.881 10.786 22.045 1.00 95.06 366 SER A C 1
ATOM 2978 O O . SER A 1 366 ? -10.694 11.093 21.980 1.00 95.06 366 SER A O 1
ATOM 2980 N N . PRO A 1 367 ? -12.701 10.971 20.991 1.00 95.62 367 PRO A N 1
ATOM 2981 C CA . PRO A 1 367 ? -12.228 11.585 19.746 1.00 95.62 367 PRO A CA 1
ATOM 2982 C C . PRO A 1 367 ? -11.543 12.950 19.968 1.00 95.62 367 PRO A C 1
ATOM 2984 O O . PRO A 1 367 ? -10.578 13.286 19.289 1.00 95.62 367 PRO A O 1
ATOM 2987 N N . ALA A 1 368 ? -11.996 13.723 20.962 1.00 96.06 368 ALA A N 1
ATOM 2988 C CA . ALA A 1 368 ? -11.409 15.018 21.321 1.00 96.06 368 ALA A CA 1
ATOM 2989 C C . ALA A 1 368 ? -10.139 14.922 22.206 1.00 96.06 368 ALA A C 1
ATOM 2991 O O . ALA A 1 368 ? -9.448 15.923 22.428 1.00 96.06 368 ALA A O 1
ATOM 2992 N N . GLY A 1 369 ? -9.830 13.733 22.727 1.00 94.50 369 GLY A N 1
ATOM 2993 C CA . GLY A 1 369 ? -8.648 13.419 23.534 1.00 94.50 369 GLY A CA 1
ATOM 2994 C C . GLY A 1 369 ? -7.945 12.174 22.995 1.00 94.50 369 GLY A C 1
ATOM 2995 O O . GLY A 1 369 ? -8.087 11.115 23.604 1.00 94.50 369 GLY A O 1
ATOM 2996 N N . PRO A 1 370 ? -7.253 12.280 21.847 1.00 93.81 370 PRO A N 1
ATOM 2997 C CA . PRO A 1 370 ? -6.610 11.135 21.208 1.00 93.81 370 PRO A CA 1
ATOM 2998 C C . PRO A 1 370 ? -5.373 10.640 21.980 1.00 93.81 370 PRO A C 1
ATOM 3000 O O . PRO A 1 370 ? -4.851 11.407 22.801 1.00 93.81 370 PRO A O 1
ATOM 3003 N N . PRO A 1 371 ? -4.878 9.416 21.686 1.00 92.81 371 PRO A N 1
ATOM 3004 C CA . PRO A 1 371 ? -3.657 8.873 22.286 1.00 92.81 371 PRO A CA 1
ATOM 3005 C C . PRO A 1 371 ? -2.492 9.862 22.207 1.00 92.81 371 PRO A C 1
ATOM 3007 O O . PRO A 1 371 ? -2.185 10.351 21.118 1.00 92.81 371 PRO A O 1
ATOM 3010 N N . GLY A 1 372 ? -1.888 10.198 23.350 1.00 91.31 372 GLY A N 1
ATOM 3011 C CA . GLY A 1 372 ? -0.782 11.161 23.472 1.00 91.31 372 GLY A CA 1
ATOM 3012 C C . GLY A 1 372 ? -1.172 12.567 23.962 1.00 91.31 372 GLY A C 1
ATOM 3013 O O . GLY A 1 372 ? -0.325 13.300 24.485 1.00 91.31 372 GLY A O 1
ATOM 3014 N N . LEU A 1 373 ? -2.442 12.976 23.835 1.00 91.62 373 LEU A N 1
ATOM 3015 C CA . LEU A 1 373 ? -2.939 14.290 24.291 1.00 91.62 373 LEU A CA 1
ATOM 3016 C C . LEU A 1 373 ? -4.136 14.224 25.258 1.00 91.62 373 LEU A C 1
ATOM 3018 O O . LEU A 1 373 ? -4.444 15.224 25.916 1.00 91.62 373 LEU A O 1
ATOM 3022 N N . GLY A 1 374 ? -4.867 13.110 25.317 1.00 83.19 374 GLY A N 1
ATOM 3023 C CA . GLY A 1 374 ? -6.050 12.953 26.170 1.00 83.19 374 GLY A CA 1
ATOM 3024 C C . GLY A 1 374 ? -5.724 12.743 27.652 1.00 83.19 374 GLY A C 1
ATOM 3025 O O . GLY A 1 374 ? -6.533 13.075 28.514 1.00 83.19 374 GLY A O 1
ATOM 3026 N N . GLU A 1 375 ? -4.536 12.227 27.940 1.00 85.19 375 GLU A N 1
ATOM 3027 C CA . GLU A 1 375 ? -4.127 11.621 29.210 1.00 85.19 375 GLU A CA 1
ATOM 3028 C C . GLU A 1 375 ? -3.565 12.629 30.219 1.00 85.19 375 GLU A C 1
ATOM 3030 O O . GLU A 1 375 ? -3.449 12.338 31.407 1.00 85.19 375 GLU A O 1
ATOM 3035 N N . SER A 1 376 ? -3.208 13.829 29.767 1.00 87.00 376 SER A N 1
ATOM 3036 C CA . SER A 1 376 ? -2.515 14.828 30.586 1.00 87.00 376 SER A CA 1
ATOM 3037 C C . SER A 1 376 ? -2.979 16.241 30.239 1.00 87.00 376 SER A C 1
ATOM 3039 O O . SER A 1 376 ? -3.574 16.477 29.182 1.00 87.00 376 SER A O 1
ATOM 3041 N N . ALA A 1 377 ? -2.736 17.201 31.129 1.00 90.88 377 ALA A N 1
ATOM 3042 C CA . ALA A 1 377 ? -3.152 18.579 30.906 1.00 90.88 377 ALA A CA 1
ATOM 3043 C C . ALA A 1 377 ? -2.264 19.289 29.859 1.00 90.88 377 ALA A C 1
ATOM 3045 O O . ALA A 1 377 ? -1.129 18.866 29.606 1.00 90.88 377 ALA A O 1
ATOM 3046 N N . PRO A 1 378 ? -2.747 20.392 29.251 1.00 93.62 378 PRO A N 1
ATOM 3047 C CA . PRO A 1 378 ? -1.949 21.177 28.324 1.00 93.62 378 PRO A CA 1
ATOM 3048 C C . PRO A 1 378 ? -0.757 21.818 29.040 1.00 93.62 378 PRO A C 1
ATOM 3050 O O . PRO A 1 378 ? -0.890 22.374 30.130 1.00 93.62 378 PRO A O 1
ATOM 3053 N N . GLY A 1 379 ? 0.406 21.773 28.402 1.00 92.75 379 GLY A N 1
ATOM 3054 C CA . GLY A 1 379 ? 1.697 22.186 28.940 1.00 92.75 379 GLY A CA 1
ATOM 3055 C C . GLY A 1 379 ? 2.462 21.108 29.709 1.00 92.75 379 GLY A C 1
ATOM 3056 O O . GLY A 1 379 ? 3.620 21.355 30.038 1.00 92.75 379 GLY A O 1
ATOM 3057 N N . GLU A 1 380 ? 1.874 19.944 29.998 1.00 91.62 380 GLU A N 1
ATOM 3058 C CA . GLU A 1 380 ? 2.550 18.900 30.781 1.00 91.62 380 GLU A CA 1
ATOM 3059 C C . GLU A 1 380 ? 3.454 18.006 29.921 1.00 91.62 380 GLU A C 1
ATOM 3061 O O . GLU A 1 380 ? 3.140 17.681 28.773 1.00 91.62 380 GLU A O 1
ATOM 3066 N N . THR A 1 381 ? 4.567 17.565 30.499 1.00 90.88 381 THR A N 1
ATOM 3067 C CA . THR A 1 381 ? 5.431 16.508 29.956 1.00 90.88 381 THR A CA 1
ATOM 3068 C C . THR A 1 381 ? 5.125 15.185 30.647 1.00 90.88 381 THR A C 1
ATOM 3070 O O . THR A 1 381 ? 4.725 15.203 31.807 1.00 90.88 381 THR A O 1
ATOM 3073 N N . PHE A 1 382 ? 5.359 14.065 29.972 1.00 87.88 382 PHE A N 1
ATOM 3074 C CA . PHE A 1 382 ? 5.135 12.723 30.507 1.00 87.88 382 PHE A CA 1
ATOM 3075 C C . PHE A 1 382 ? 6.297 11.796 30.133 1.00 87.88 382 PHE A C 1
ATOM 3077 O O . PHE A 1 382 ? 6.872 11.938 29.054 1.00 87.88 382 PHE A O 1
ATOM 3084 N N . SER A 1 383 ? 6.650 10.851 31.000 1.00 84.19 383 SER A N 1
ATOM 3085 C CA . SER A 1 383 ? 7.566 9.751 30.680 1.00 84.19 383 SER A CA 1
ATOM 3086 C C . SER A 1 383 ? 7.218 8.516 31.508 1.00 84.19 383 SER A C 1
ATOM 3088 O O . SER A 1 383 ? 7.237 8.571 32.737 1.00 84.19 383 SER A O 1
ATOM 3090 N N . SER A 1 384 ? 6.965 7.393 30.838 1.00 79.00 384 SER A N 1
ATOM 3091 C CA . SER A 1 384 ? 6.620 6.094 31.423 1.00 79.00 384 SER A CA 1
ATOM 3092 C C . SER A 1 384 ? 7.666 5.629 32.452 1.00 79.00 384 SER A C 1
ATOM 3094 O O . SER A 1 384 ? 7.322 5.097 33.513 1.00 79.00 384 SER A O 1
ATOM 3096 N N . GLU A 1 385 ? 8.947 5.912 32.191 1.00 75.00 385 GLU A N 1
ATOM 3097 C CA . GLU A 1 385 ? 10.069 5.615 33.085 1.00 75.00 385 GLU A CA 1
ATOM 3098 C C . GLU A 1 385 ? 10.016 6.406 34.401 1.00 75.00 385 GLU A C 1
ATOM 3100 O O . GLU A 1 385 ? 10.427 5.897 35.448 1.00 75.00 385 GLU A O 1
ATOM 3105 N N . LYS A 1 386 ? 9.540 7.658 34.364 1.00 73.12 386 LYS A N 1
ATOM 3106 C CA . LYS A 1 386 ? 9.579 8.592 35.505 1.00 73.12 386 LYS A CA 1
ATOM 3107 C C . LYS A 1 386 ? 8.273 8.637 36.280 1.00 73.12 386 LYS A C 1
ATOM 3109 O O . LYS A 1 386 ? 8.292 8.660 37.510 1.00 73.12 386 LYS A O 1
ATOM 3114 N N . ASP A 1 387 ? 7.163 8.648 35.559 1.00 73.56 387 ASP A N 1
ATOM 3115 C CA . ASP A 1 387 ? 5.819 8.823 36.105 1.00 73.56 387 ASP A CA 1
ATOM 3116 C C . ASP A 1 387 ? 5.164 7.466 36.440 1.00 73.56 387 ASP A C 1
ATOM 3118 O O . ASP A 1 387 ? 4.118 7.405 37.090 1.00 73.56 387 ASP A O 1
ATOM 3122 N N . GLY A 1 388 ? 5.843 6.368 36.078 1.00 59.91 388 GLY A N 1
ATOM 3123 C CA . GLY A 1 388 ? 5.432 4.985 36.287 1.00 59.91 388 GLY A CA 1
ATOM 3124 C C . GLY A 1 388 ? 4.597 4.443 35.125 1.00 59.91 388 GLY A C 1
ATOM 3125 O O . GLY A 1 388 ? 3.962 5.198 34.393 1.00 59.91 388 GLY A O 1
ATOM 3126 N N . LYS A 1 389 ? 4.557 3.106 34.987 1.00 56.56 389 LYS A N 1
ATOM 3127 C CA . LYS A 1 389 ? 3.755 2.355 33.992 1.00 56.56 389 LYS A CA 1
ATOM 3128 C C . LYS A 1 389 ? 2.244 2.434 34.268 1.00 56.56 389 LYS A C 1
ATOM 3130 O O . LYS A 1 389 ? 1.563 1.422 34.435 1.00 56.56 389 LYS A O 1
ATOM 3135 N N . GLY A 1 390 ? 1.723 3.642 34.431 1.00 48.22 390 GLY A N 1
ATOM 3136 C CA . GLY A 1 390 ? 0.358 3.920 34.841 1.00 48.22 390 GLY A CA 1
ATOM 3137 C C . GLY A 1 390 ? -0.634 3.827 33.691 1.00 48.22 390 GLY A C 1
ATOM 3138 O O . GLY A 1 390 ? -1.284 4.816 33.411 1.00 48.22 390 GLY A O 1
ATOM 3139 N N . GLY A 1 391 ? -0.769 2.663 33.050 1.00 57.16 391 GLY A N 1
ATOM 3140 C CA . GLY A 1 391 ? -1.944 2.310 32.236 1.00 57.16 391 GLY A CA 1
ATOM 3141 C C . GLY A 1 391 ? -2.278 3.206 31.036 1.00 57.16 391 GLY A C 1
ATOM 3142 O O . GLY A 1 391 ? -3.435 3.205 30.626 1.00 57.16 391 GLY A O 1
ATOM 3143 N N . TRP A 1 392 ? -1.314 3.955 30.499 1.00 66.12 392 TRP A N 1
ATOM 3144 C CA . TRP A 1 392 ? -1.479 4.762 29.289 1.00 66.12 392 TRP A CA 1
ATOM 3145 C C . TRP A 1 392 ? -0.485 4.311 28.221 1.00 66.12 392 TRP A C 1
ATOM 3147 O O . TRP A 1 392 ? 0.643 3.959 28.556 1.00 66.12 392 TRP A O 1
ATOM 3157 N N . ASP A 1 393 ? -0.880 4.407 26.953 1.00 75.69 393 ASP A N 1
ATOM 3158 C CA . ASP A 1 393 ? -0.052 4.058 25.788 1.00 75.69 393 ASP A CA 1
ATOM 3159 C C . ASP A 1 393 ? 1.013 5.107 25.456 1.00 75.69 393 ASP A C 1
ATOM 3161 O O . ASP A 1 393 ? 1.563 5.098 24.370 1.00 75.69 393 ASP A O 1
ATOM 3165 N N . ILE A 1 394 ? 1.292 6.074 26.330 1.00 85.75 394 ILE A N 1
ATOM 3166 C CA . ILE A 1 394 ? 2.339 7.069 26.076 1.00 85.75 394 ILE A CA 1
ATOM 3167 C C . ILE A 1 394 ? 3.640 6.528 26.655 1.00 85.75 394 ILE A C 1
ATOM 3169 O O . ILE A 1 394 ? 3.719 6.347 27.870 1.00 85.75 394 ILE A O 1
ATOM 3173 N N . ASP A 1 395 ? 4.668 6.342 25.828 1.00 87.25 395 ASP A N 1
ATOM 3174 C CA . ASP A 1 395 ? 6.006 6.083 26.357 1.00 87.25 395 ASP A CA 1
ATOM 3175 C C . ASP A 1 395 ? 6.606 7.381 26.903 1.00 87.25 395 ASP A C 1
ATOM 3177 O O . ASP A 1 395 ? 6.932 7.513 28.084 1.00 87.25 395 ASP A O 1
ATOM 3181 N N . TRP A 1 396 ? 6.652 8.421 26.072 1.00 91.38 396 TRP A N 1
ATOM 3182 C CA . TRP A 1 396 ? 7.056 9.750 26.511 1.00 91.38 396 TRP A CA 1
ATOM 3183 C C . TRP A 1 396 ? 6.373 10.862 25.720 1.00 91.38 396 TRP A C 1
ATOM 3185 O O . TRP A 1 396 ? 5.898 10.700 24.600 1.00 91.38 396 TRP A O 1
ATOM 3195 N N . ARG A 1 397 ? 6.320 12.041 26.336 1.00 93.94 397 ARG A N 1
ATOM 3196 C CA . ARG A 1 397 ? 5.827 13.280 25.745 1.00 93.94 397 ARG A CA 1
ATOM 3197 C C . ARG A 1 397 ? 6.611 14.457 26.293 1.00 93.94 397 ARG A C 1
ATOM 3199 O O . ARG A 1 397 ? 6.577 14.751 27.487 1.00 93.94 397 ARG A O 1
ATOM 3206 N N . GLU A 1 398 ? 7.249 15.194 25.405 1.00 95.75 398 GLU A N 1
ATOM 3207 C CA . GLU A 1 398 ? 8.048 16.365 25.727 1.00 95.75 398 GLU A CA 1
ATO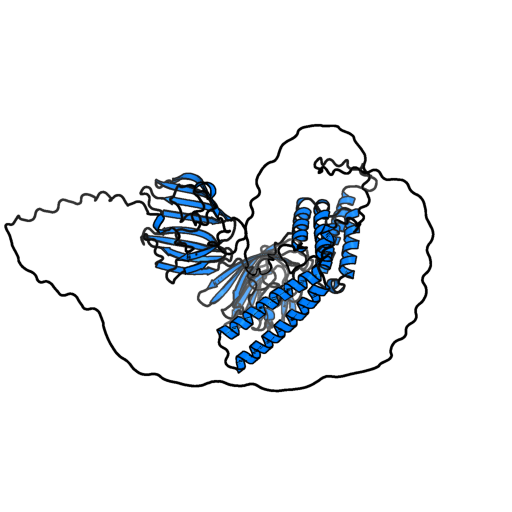M 3208 C C . GLU A 1 398 ? 7.417 17.634 25.147 1.00 95.75 398 GLU A C 1
ATOM 3210 O O . GLU A 1 398 ? 7.028 17.693 23.978 1.00 95.75 398 GLU A O 1
ATOM 3215 N N . LEU A 1 399 ? 7.338 18.680 25.971 1.00 96.56 399 LEU A N 1
ATOM 3216 C CA . LEU A 1 399 ? 6.907 20.006 25.551 1.00 96.56 399 LEU A CA 1
ATOM 3217 C C . LEU A 1 399 ? 8.046 20.661 24.763 1.00 96.56 399 LEU A C 1
ATOM 3219 O O . LEU A 1 399 ? 9.010 21.157 25.341 1.00 96.56 399 LEU A O 1
ATOM 3223 N N . SER A 1 400 ? 7.918 20.694 23.440 1.00 95.62 400 SER A N 1
ATOM 3224 C CA . SER A 1 400 ? 8.938 21.240 22.544 1.00 95.62 400 SER A CA 1
ATOM 3225 C C . SER A 1 400 ? 8.870 22.762 22.423 1.00 95.62 400 SER A C 1
ATOM 3227 O O . SER A 1 400 ? 9.895 23.412 22.211 1.00 95.62 400 SER A O 1
ATOM 3229 N N . SER A 1 401 ? 7.681 23.364 22.561 1.00 97.12 401 SER A N 1
ATOM 3230 C CA . SER A 1 401 ? 7.548 24.822 22.580 1.00 97.12 401 SER A CA 1
ATOM 3231 C C . SER A 1 401 ? 6.303 25.310 23.321 1.00 97.12 401 SER A C 1
ATOM 3233 O O . SER A 1 401 ? 5.285 24.623 23.385 1.00 97.12 401 SER A O 1
ATOM 3235 N N . LYS A 1 402 ? 6.380 26.533 23.855 1.00 97.56 402 LYS A N 1
ATOM 3236 C CA . LYS A 1 402 ? 5.249 27.275 24.421 1.00 97.56 402 LYS A CA 1
ATOM 3237 C C . LYS A 1 402 ? 5.310 28.717 23.936 1.00 97.56 402 LYS A C 1
ATOM 3239 O O . LYS A 1 402 ? 6.308 29.399 24.163 1.00 97.56 402 LYS A O 1
ATOM 3244 N N . LYS A 1 403 ? 4.245 29.194 23.296 1.00 96.94 403 LYS A N 1
ATOM 3245 C CA . LYS A 1 403 ? 4.133 30.580 22.811 1.00 96.94 403 LYS A CA 1
ATOM 3246 C C . LYS A 1 403 ? 2.730 31.130 23.035 1.00 96.94 403 LYS A C 1
ATOM 3248 O O . LYS A 1 403 ? 1.792 30.369 23.245 1.00 96.94 403 LYS A O 1
ATOM 3253 N N . THR A 1 404 ? 2.584 32.445 22.960 1.00 96.69 404 THR A N 1
ATOM 3254 C CA . THR A 1 404 ? 1.277 33.113 22.940 1.00 96.69 404 THR A CA 1
ATOM 3255 C C . THR A 1 404 ? 1.008 33.613 21.525 1.00 96.69 404 THR A C 1
ATOM 3257 O O . THR A 1 404 ? 1.899 34.203 20.913 1.00 96.69 404 THR A O 1
ATOM 3260 N N . ASP A 1 405 ? -0.175 33.335 20.978 1.00 92.94 405 ASP A N 1
ATOM 3261 C CA . ASP A 1 405 ? -0.574 33.818 19.654 1.00 92.94 405 ASP A CA 1
ATOM 3262 C C . ASP A 1 405 ? -1.080 35.275 19.694 1.00 92.94 405 ASP A C 1
ATOM 3264 O O . ASP A 1 405 ? -1.154 35.911 20.747 1.00 92.94 405 ASP A O 1
ATOM 3268 N N . ALA A 1 406 ? -1.419 35.830 18.527 1.00 91.88 406 ALA A N 1
ATOM 3269 C CA . ALA A 1 406 ? -1.891 37.212 18.411 1.00 91.88 406 ALA A CA 1
ATOM 3270 C C . ALA A 1 406 ? -3.245 37.453 19.107 1.00 91.88 406 ALA A C 1
ATOM 3272 O O . ALA A 1 406 ? -3.604 38.597 19.380 1.00 91.88 406 ALA A O 1
ATOM 3273 N N . GLN A 1 407 ? -3.994 36.387 19.386 1.00 92.00 407 GLN A N 1
ATOM 3274 C CA . GLN A 1 407 ? -5.295 36.402 20.044 1.00 92.00 407 GLN A CA 1
ATOM 3275 C C . GLN A 1 407 ? -5.170 36.236 21.568 1.00 92.00 407 GLN A C 1
ATOM 3277 O O . GLN A 1 407 ? -6.177 36.276 22.272 1.00 92.00 407 GLN A O 1
ATOM 3282 N N . GLY A 1 408 ? -3.948 36.086 22.091 1.00 93.62 408 GLY A N 1
ATOM 3283 C CA . GLY A 1 408 ? -3.692 35.875 23.513 1.00 93.62 408 GLY A CA 1
ATOM 3284 C C . GLY A 1 408 ? -3.898 34.428 23.968 1.00 93.62 408 GLY A C 1
ATOM 3285 O O . GLY A 1 408 ? -3.880 34.169 25.172 1.00 93.62 408 GLY A O 1
ATOM 3286 N N . ASN A 1 409 ? -4.075 33.479 23.045 1.00 96.62 409 ASN A N 1
ATOM 3287 C CA . ASN A 1 409 ? -4.127 32.060 23.376 1.00 96.62 409 ASN A CA 1
ATOM 3288 C C . ASN A 1 409 ? -2.710 31.529 23.587 1.00 96.62 409 ASN A C 1
ATOM 3290 O O . ASN A 1 409 ? -1.757 31.947 22.930 1.00 96.62 409 ASN A O 1
ATOM 3294 N N . THR A 1 410 ? -2.566 30.566 24.487 1.00 97.31 410 THR A N 1
ATOM 3295 C CA . THR A 1 410 ? -1.316 29.832 24.665 1.00 97.31 410 THR A CA 1
ATOM 3296 C C . THR A 1 410 ? -1.297 28.622 23.740 1.00 97.31 410 THR A C 1
ATOM 3298 O O . THR A 1 410 ? -2.199 27.789 23.789 1.00 97.31 410 THR A O 1
ATOM 3301 N N . VAL A 1 411 ? -0.258 28.524 22.916 1.00 97.38 411 VAL A N 1
ATOM 3302 C CA . VAL A 1 411 ? 0.016 27.399 22.023 1.00 97.38 411 VAL A CA 1
ATOM 3303 C C . VAL A 1 411 ? 1.143 26.565 22.623 1.00 97.38 411 VAL A C 1
ATOM 3305 O O . VAL A 1 411 ? 2.240 27.081 22.859 1.00 97.38 411 VAL A O 1
ATOM 3308 N N . TYR A 1 412 ? 0.868 25.288 22.853 1.00 97.81 412 TYR A N 1
ATOM 3309 C CA . TYR A 1 412 ? 1.822 24.278 23.294 1.00 97.81 412 TYR A CA 1
ATOM 3310 C C . TYR A 1 412 ? 2.133 23.346 22.128 1.00 97.81 412 TYR A C 1
ATOM 3312 O O . TYR A 1 412 ? 1.212 22.881 21.461 1.00 97.81 412 TYR A O 1
ATOM 3320 N N . SER A 1 413 ? 3.408 23.066 21.885 1.00 96.94 413 SER A N 1
ATOM 3321 C CA . SER A 1 413 ? 3.849 22.090 20.886 1.00 96.94 413 SER A CA 1
ATOM 3322 C C . SER A 1 413 ? 4.587 20.955 21.570 1.00 96.94 413 SER A C 1
ATOM 3324 O O . SER A 1 413 ? 5.331 21.194 22.521 1.00 96.94 413 SER A O 1
ATOM 3326 N N . TYR A 1 414 ? 4.424 19.743 21.053 1.00 97.62 414 TYR A N 1
ATOM 3327 C CA . TYR A 1 414 ? 4.963 18.532 21.653 1.00 97.62 414 TYR A CA 1
ATOM 3328 C C . TYR A 1 414 ? 5.653 17.652 20.627 1.00 97.62 414 TYR A C 1
ATOM 3330 O O . TYR A 1 414 ? 5.340 17.692 19.433 1.00 97.62 414 TYR A O 1
ATOM 3338 N N . LYS A 1 415 ? 6.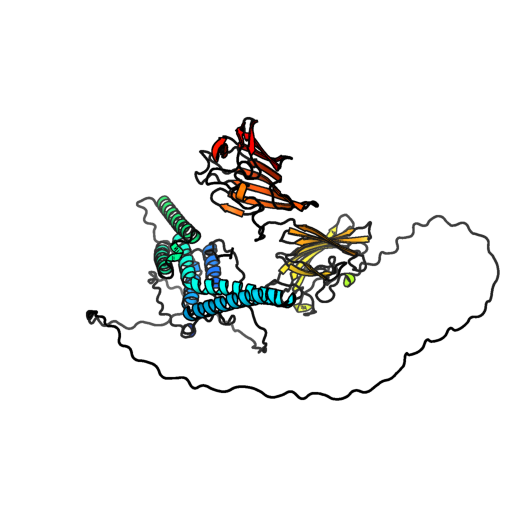569 16.840 21.138 1.00 97.12 415 LYS A N 1
ATOM 3339 C CA . LYS A 1 415 ? 6.996 15.586 20.527 1.00 97.12 415 LYS A CA 1
ATOM 3340 C C . LYS A 1 415 ? 6.732 14.472 21.525 1.00 97.12 415 LYS A C 1
ATOM 3342 O O . LYS A 1 415 ? 6.731 14.735 22.727 1.00 97.12 415 LYS A O 1
ATOM 3347 N N . GLY A 1 416 ? 6.503 13.269 21.050 1.00 95.25 416 GLY A N 1
ATOM 3348 C CA . GLY A 1 416 ? 6.311 12.134 21.931 1.00 95.25 416 GLY A CA 1
ATOM 3349 C C . GLY A 1 416 ? 6.348 10.829 21.181 1.00 95.25 416 GLY A C 1
ATOM 3350 O O . GLY A 1 416 ? 6.565 10.805 19.972 1.00 95.25 416 GLY A O 1
ATOM 3351 N N . GLU A 1 417 ? 6.094 9.774 21.925 1.00 92.75 417 GLU A N 1
ATOM 3352 C CA . GLU A 1 417 ? 6.084 8.406 21.458 1.00 92.75 417 GLU A CA 1
ATOM 3353 C C . GLU A 1 417 ? 4.982 7.639 22.182 1.00 92.75 417 GLU A C 1
ATOM 3355 O O . GLU A 1 417 ? 4.741 7.839 23.379 1.00 92.75 417 GLU A O 1
ATOM 3360 N N . ILE A 1 418 ? 4.264 6.825 21.420 1.00 90.25 418 ILE A N 1
ATOM 3361 C CA . ILE A 1 418 ? 3.244 5.908 21.909 1.00 90.25 418 ILE A CA 1
ATOM 3362 C C . ILE A 1 418 ? 3.893 4.529 22.062 1.00 90.25 418 ILE A C 1
ATOM 3364 O O . ILE A 1 418 ? 4.430 4.021 21.081 1.00 90.25 418 ILE A O 1
ATOM 3368 N N . ASP A 1 419 ? 3.810 3.955 23.263 1.00 84.19 419 ASP A N 1
ATOM 3369 C CA . ASP A 1 419 ? 4.136 2.556 23.556 1.00 84.19 419 ASP A CA 1
ATOM 3370 C C . ASP A 1 419 ? 2.959 1.686 23.099 1.00 84.19 419 ASP A C 1
ATOM 3372 O O . ASP A 1 419 ? 1.926 1.577 23.769 1.00 84.19 419 ASP A O 1
ATOM 3376 N N . ASP A 1 420 ? 3.103 1.085 21.927 1.00 68.62 420 ASP A N 1
ATOM 3377 C CA . ASP A 1 420 ? 2.103 0.213 21.318 1.00 68.62 420 ASP A CA 1
ATOM 3378 C C . ASP A 1 420 ? 2.147 -1.227 21.864 1.00 68.62 420 ASP A C 1
ATOM 3380 O O . ASP A 1 420 ? 1.242 -2.026 21.603 1.00 68.62 420 ASP A O 1
ATOM 3384 N N . SER A 1 421 ? 3.125 -1.551 22.718 1.00 66.94 421 SER A N 1
ATOM 3385 C CA . SER A 1 421 ? 3.295 -2.893 23.284 1.00 66.94 421 SER A CA 1
ATOM 3386 C C . SER A 1 421 ? 2.261 -3.248 24.364 1.00 66.94 421 SER A C 1
ATOM 3388 O O . SER A 1 421 ? 2.090 -4.421 24.715 1.00 66.94 421 SER A O 1
ATOM 3390 N N . ASN A 1 422 ? 1.518 -2.258 24.877 1.00 64.25 422 ASN A N 1
ATOM 3391 C CA . 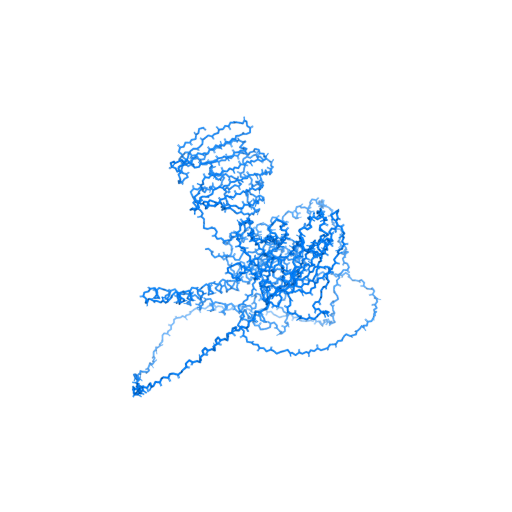ASN A 1 422 ? 0.546 -2.435 25.963 1.00 64.25 422 ASN A CA 1
ATOM 3392 C C . ASN A 1 422 ? -0.870 -2.835 25.489 1.00 64.25 422 ASN A C 1
ATOM 3394 O O . ASN A 1 422 ? -1.742 -3.113 26.320 1.00 64.25 422 ASN A O 1
ATOM 3398 N N . GLY A 1 423 ? -1.102 -2.935 24.172 1.00 60.19 423 GLY A N 1
ATOM 3399 C CA . GLY A 1 423 ? -2.287 -3.561 23.566 1.00 60.19 423 GLY A CA 1
ATOM 3400 C C . GLY A 1 423 ? -3.587 -2.745 23.579 1.00 60.19 423 GLY A C 1
ATOM 3401 O O . GLY A 1 423 ? -4.644 -3.287 23.244 1.00 60.19 423 GLY A O 1
ATOM 3402 N N . TRP A 1 424 ? -3.551 -1.472 23.979 1.00 66.19 424 TRP A N 1
ATOM 3403 C CA . TRP A 1 424 ? -4.697 -0.551 23.881 1.00 66.19 424 TRP A CA 1
ATOM 3404 C C . TRP A 1 424 ? -4.694 0.202 22.539 1.00 66.19 424 TRP A C 1
ATOM 3406 O O . TRP A 1 424 ? -5.759 0.429 21.954 1.00 66.19 424 TRP A O 1
ATOM 3416 N N . VAL A 1 425 ? -3.504 0.480 22.003 1.00 69.06 425 VAL A N 1
ATOM 3417 C CA . VAL A 1 425 ? -3.267 0.651 20.567 1.00 69.06 425 VAL A CA 1
ATOM 3418 C C . VAL A 1 425 ? -3.024 -0.736 19.970 1.00 69.06 425 VAL A C 1
ATOM 3420 O O . VAL A 1 425 ? -2.226 -1.519 20.474 1.00 69.06 425 VAL A O 1
ATOM 3423 N N . LEU A 1 426 ? -3.791 -1.083 18.941 1.00 58.69 426 LEU A N 1
ATOM 3424 C CA . LEU A 1 426 ? -3.769 -2.397 18.307 1.00 58.69 426 LEU A CA 1
ATOM 3425 C C . LEU A 1 426 ? -2.893 -2.357 17.048 1.00 58.69 426 LEU A C 1
ATOM 3427 O O . LEU A 1 426 ? -2.931 -1.394 16.289 1.00 58.69 426 LEU A O 1
ATOM 3431 N N . GLY A 1 427 ? -2.181 -3.444 16.764 1.00 53.62 427 GLY A N 1
ATOM 3432 C CA . GLY A 1 427 ? -1.686 -3.725 15.412 1.00 53.62 427 GLY A CA 1
ATOM 3433 C C . GLY A 1 427 ? -0.431 -2.980 14.962 1.00 53.62 427 GLY A C 1
ATOM 3434 O O . GLY A 1 427 ? -0.223 -2.886 13.756 1.00 53.62 427 GLY A O 1
ATOM 3435 N N . LEU A 1 428 ? 0.394 -2.495 15.886 1.00 53.81 428 LEU A N 1
ATOM 3436 C CA . LEU A 1 428 ? 1.765 -2.095 15.588 1.00 53.81 428 LEU A CA 1
ATOM 3437 C C . LEU A 1 428 ? 2.720 -2.906 16.480 1.00 53.81 428 LEU A C 1
ATOM 3439 O O . LEU A 1 428 ? 2.402 -3.186 17.634 1.00 53.81 428 LEU A O 1
ATOM 3443 N N . ASP A 1 429 ? 3.825 -3.361 15.883 1.00 54.16 429 ASP A N 1
ATOM 3444 C CA . ASP A 1 429 ? 4.975 -3.949 16.576 1.00 54.16 429 ASP A CA 1
ATOM 3445 C C . ASP A 1 429 ? 6.101 -2.895 16.547 1.00 54.16 429 ASP A C 1
ATOM 3447 O O . ASP A 1 429 ? 7.044 -2.993 15.754 1.00 54.16 429 ASP A O 1
ATOM 3451 N N . GLY A 1 430 ? 5.986 -1.841 17.354 1.00 65.88 430 GLY A N 1
ATOM 3452 C CA . GLY A 1 430 ? 7.026 -0.834 17.534 1.00 65.88 430 GLY A CA 1
ATOM 3453 C C . GLY A 1 430 ? 6.510 0.566 17.868 1.00 65.88 430 GLY A C 1
ATOM 3454 O O . GLY A 1 430 ? 5.610 1.103 17.223 1.00 65.88 430 GLY A O 1
ATOM 3455 N N . ASP A 1 431 ? 7.200 1.204 18.808 1.00 81.19 431 ASP A N 1
ATOM 3456 C CA . ASP A 1 431 ? 6.876 2.534 19.304 1.00 81.19 431 ASP A CA 1
ATOM 3457 C C . ASP A 1 431 ? 6.581 3.555 18.180 1.00 81.19 431 ASP A C 1
ATOM 3459 O O . ASP A 1 431 ? 7.323 3.701 17.198 1.00 81.19 431 ASP A O 1
ATOM 3463 N N . THR A 1 432 ? 5.465 4.283 18.308 1.00 87.88 432 THR A N 1
ATOM 3464 C CA . THR A 1 432 ? 5.035 5.262 17.298 1.00 87.88 432 THR A CA 1
ATOM 3465 C C . THR A 1 432 ? 5.278 6.684 17.764 1.00 87.88 432 THR A C 1
ATOM 3467 O O . THR A 1 432 ? 4.563 7.227 18.610 1.00 87.88 432 THR A O 1
ATOM 3470 N N . ASN A 1 433 ? 6.252 7.329 17.130 1.00 93.50 433 ASN A N 1
ATOM 3471 C CA . ASN A 1 433 ? 6.543 8.740 17.338 1.00 93.50 433 ASN A CA 1
ATOM 3472 C C . ASN A 1 433 ? 5.385 9.638 16.870 1.00 93.50 433 ASN A C 1
ATOM 3474 O O . ASN A 1 433 ? 4.661 9.330 15.918 1.00 93.50 433 ASN A O 1
ATOM 3478 N N . PHE A 1 434 ? 5.210 10.776 17.540 1.00 95.69 434 PHE A N 1
ATOM 3479 C CA . PHE A 1 434 ? 4.200 11.768 17.199 1.00 95.69 434 PHE A CA 1
ATOM 3480 C C . PHE A 1 434 ? 4.672 13.207 17.406 1.00 95.69 434 PHE A C 1
ATOM 3482 O O . PHE A 1 434 ? 5.541 13.527 18.223 1.00 95.69 434 PHE A O 1
ATOM 3489 N N . THR A 1 435 ? 4.002 14.114 16.697 1.00 97.19 435 THR A N 1
ATOM 3490 C CA . THR A 1 435 ? 4.052 15.556 16.937 1.00 97.19 435 THR A CA 1
ATOM 3491 C C . THR A 1 435 ? 2.657 16.091 17.216 1.00 97.19 435 THR A C 1
ATOM 3493 O O . THR A 1 435 ? 1.664 15.640 16.641 1.00 97.19 435 THR A O 1
ATOM 3496 N N . ALA A 1 436 ? 2.574 17.069 18.117 1.00 97.50 436 ALA A N 1
ATOM 3497 C CA . ALA A 1 436 ? 1.287 17.581 18.559 1.00 97.50 436 ALA A CA 1
ATOM 3498 C C . ALA A 1 436 ? 1.297 19.088 18.815 1.00 97.50 436 ALA A C 1
ATOM 3500 O O . ALA A 1 436 ? 2.327 19.675 19.148 1.00 97.50 436 ALA A O 1
ATOM 3501 N N . GLU A 1 437 ? 0.125 19.707 18.713 1.00 97.56 437 GLU A N 1
ATOM 3502 C CA . GLU A 1 437 ? -0.114 21.100 19.076 1.00 97.56 437 GLU A CA 1
ATOM 3503 C C . GLU A 1 437 ? -1.440 21.234 19.834 1.00 97.56 437 GLU A C 1
ATOM 3505 O O . GLU A 1 437 ? -2.474 20.748 19.377 1.00 97.56 437 GLU A O 1
ATOM 3510 N N . GLU A 1 438 ? -1.432 21.941 20.964 1.00 97.31 438 GLU A N 1
ATOM 3511 C CA . GLU A 1 438 ? -2.631 22.320 21.714 1.00 97.31 438 GLU A CA 1
ATOM 3512 C C . GLU A 1 438 ? -2.725 23.840 21.843 1.00 97.31 438 GLU A C 1
ATOM 3514 O O . GLU A 1 438 ? -1.767 24.505 22.233 1.00 97.31 438 GLU A O 1
ATOM 3519 N N . VAL A 1 439 ? -3.900 24.398 21.563 1.00 96.75 439 VAL A N 1
ATOM 3520 C CA . VAL A 1 439 ? -4.201 25.823 21.717 1.00 96.75 439 VAL A CA 1
ATOM 3521 C C . VAL A 1 439 ? -5.231 25.989 22.821 1.00 96.75 439 VAL A C 1
ATOM 3523 O O . VAL A 1 439 ? -6.345 25.464 22.735 1.00 96.75 439 VAL A O 1
ATOM 3526 N N . VAL A 1 440 ? -4.865 26.747 23.849 1.00 96.19 440 VAL A N 1
ATOM 3527 C CA . VAL A 1 440 ? -5.703 27.041 25.012 1.00 96.19 440 VAL A CA 1
ATOM 3528 C C . VAL A 1 440 ? -5.915 28.544 25.098 1.00 96.19 440 VAL A C 1
ATOM 3530 O O . VAL A 1 440 ? -4.962 29.318 25.077 1.00 96.19 440 VAL A O 1
ATOM 3533 N N . SER A 1 441 ? -7.168 28.968 25.202 1.00 94.75 441 SER A N 1
ATOM 3534 C CA . SER A 1 441 ? -7.521 30.382 25.341 1.00 94.75 441 SER A CA 1
ATOM 3535 C C . SER A 1 441 ? -6.990 31.004 26.634 1.00 94.75 441 SER A C 1
ATOM 3537 O O . SER A 1 441 ? -6.628 30.304 27.582 1.00 94.75 441 SER A O 1
ATOM 3539 N N . ALA A 1 442 ? -7.007 32.336 26.710 1.00 90.75 442 ALA A N 1
ATOM 3540 C CA . ALA A 1 442 ? -6.606 33.077 27.909 1.00 90.75 442 ALA A CA 1
ATOM 3541 C C . ALA A 1 442 ? -7.400 32.690 29.177 1.00 90.75 442 ALA A C 1
ATOM 3543 O O . ALA A 1 442 ? -6.897 32.846 30.287 1.00 90.75 442 ALA A O 1
ATOM 3544 N N . SER A 1 443 ? -8.622 32.164 29.031 1.00 89.19 443 SER A N 1
ATOM 3545 C CA . SER A 1 443 ? -9.440 31.667 30.147 1.00 89.19 443 SER A CA 1
ATOM 3546 C C . SER A 1 443 ? -9.138 30.217 30.546 1.00 89.19 443 SER A C 1
ATOM 3548 O O . SER A 1 443 ? -9.773 29.683 31.453 1.00 89.19 443 SER A O 1
ATOM 3550 N N . GLY A 1 444 ? -8.191 29.552 29.880 1.00 89.50 444 GLY A N 1
ATOM 3551 C CA . GLY A 1 444 ? -7.877 28.145 30.130 1.00 89.50 444 GLY A CA 1
ATOM 3552 C C . GLY A 1 444 ? -8.817 27.160 29.426 1.00 89.50 444 GLY A C 1
ATOM 3553 O O . GLY A 1 444 ? -8.791 25.970 29.735 1.00 89.50 444 GLY A O 1
ATOM 3554 N N . GLN A 1 445 ? -9.664 27.618 28.497 1.00 91.69 445 GLN A N 1
ATOM 3555 C CA . GLN A 1 445 ? -10.504 26.735 27.683 1.00 91.69 445 GLN A CA 1
ATOM 3556 C C . GLN A 1 445 ? -9.708 26.181 26.496 1.00 91.69 445 GLN A C 1
ATOM 3558 O O . GLN A 1 445 ? -9.071 26.952 25.776 1.00 91.69 445 GLN A O 1
ATOM 3563 N N . LEU A 1 446 ? -9.787 24.868 26.260 1.00 93.62 446 LEU A N 1
ATOM 3564 C CA . LEU A 1 446 ? -9.214 24.229 25.075 1.00 93.62 446 LEU A CA 1
ATOM 3565 C C . LEU A 1 446 ? -9.935 24.714 23.808 1.00 93.62 446 LEU A C 1
ATOM 3567 O O . LEU A 1 446 ? -11.160 24.605 23.726 1.00 93.62 446 LEU A O 1
ATOM 3571 N N . VAL A 1 447 ? -9.173 25.224 22.838 1.00 95.38 447 VAL A N 1
ATOM 3572 C CA . VAL A 1 447 ? -9.675 25.773 21.565 1.00 95.38 447 VAL A CA 1
ATOM 3573 C C . VAL A 1 447 ? -9.380 24.832 20.404 1.00 95.38 447 VAL A C 1
ATOM 3575 O O . VAL A 1 447 ? -10.260 24.577 19.586 1.00 95.38 447 VAL A O 1
ATOM 3578 N N . ARG A 1 448 ? -8.157 24.299 20.318 1.00 96.19 448 ARG A N 1
ATOM 3579 C CA . ARG A 1 448 ? -7.746 23.412 19.221 1.00 96.19 448 ARG A CA 1
ATOM 3580 C C . ARG A 1 448 ? -6.707 22.400 19.682 1.00 96.19 448 ARG A C 1
ATOM 3582 O O . ARG A 1 448 ? -5.864 22.720 20.513 1.00 96.19 448 ARG A O 1
ATOM 3589 N N . ARG A 1 449 ? -6.748 21.206 19.100 1.00 97.06 449 ARG A N 1
ATOM 3590 C CA . ARG A 1 449 ? -5.696 20.189 19.160 1.00 97.06 449 ARG A CA 1
ATOM 3591 C C . ARG A 1 449 ? -5.403 19.677 17.763 1.00 97.06 449 ARG A C 1
ATOM 3593 O O . ARG A 1 449 ? -6.336 19.466 16.987 1.00 97.06 449 ARG A O 1
ATOM 3600 N N . VAL A 1 450 ? -4.135 19.445 17.466 1.00 96.38 450 VAL A N 1
ATOM 3601 C CA . VAL A 1 450 ? -3.706 18.671 16.302 1.00 96.38 450 VAL A CA 1
ATOM 3602 C C . VAL A 1 450 ? -2.686 17.649 16.753 1.00 96.38 450 VAL A C 1
ATOM 3604 O O . VAL A 1 450 ? -1.752 17.993 17.468 1.00 96.38 450 VAL A O 1
ATOM 3607 N N . MET A 1 451 ? -2.879 16.413 16.318 1.00 96.88 451 MET A N 1
ATOM 3608 C CA . MET A 1 451 ? -1.977 15.295 16.544 1.00 96.88 451 MET A CA 1
ATOM 3609 C C . MET A 1 451 ? -1.614 14.688 15.196 1.00 96.88 451 MET A C 1
ATOM 3611 O O . MET A 1 451 ? -2.503 14.494 14.367 1.00 96.88 451 MET A O 1
ATOM 3615 N N . THR A 1 452 ? -0.332 14.423 14.971 1.00 95.38 452 THR A N 1
ATOM 3616 C CA . THR A 1 452 ? 0.170 13.714 13.787 1.00 95.38 452 THR A CA 1
ATOM 3617 C C . THR A 1 452 ? 1.128 12.626 14.244 1.00 95.38 452 THR A C 1
ATOM 3619 O O . THR A 1 452 ? 2.078 12.923 14.966 1.00 95.38 452 THR A O 1
ATOM 3622 N N . TYR A 1 453 ? 0.866 11.393 13.833 1.00 94.38 453 TYR A N 1
ATOM 3623 C CA . TYR A 1 453 ? 1.706 10.232 14.099 1.00 94.38 453 TYR A CA 1
ATOM 3624 C C . TYR A 1 453 ? 2.658 10.023 12.912 1.00 94.38 453 TYR A C 1
ATOM 3626 O O . TYR A 1 453 ? 2.259 10.218 11.763 1.00 94.38 453 TYR A O 1
ATOM 3634 N N . ASP A 1 454 ? 3.912 9.655 13.183 1.00 86.44 454 ASP A N 1
ATOM 3635 C CA . ASP A 1 454 ? 4.907 9.354 12.140 1.00 86.44 454 ASP A CA 1
ATOM 3636 C C . ASP A 1 454 ? 4.602 8.010 11.440 1.00 86.44 454 ASP A C 1
ATOM 3638 O O . ASP A 1 454 ? 5.063 7.763 10.325 1.00 86.44 454 ASP A O 1
ATOM 3642 N N . GLY A 1 455 ? 3.777 7.173 12.081 1.00 84.88 455 GLY A N 1
ATOM 3643 C CA . GLY A 1 455 ? 3.138 5.979 11.528 1.00 84.88 455 GLY A CA 1
ATOM 3644 C C . GLY A 1 455 ? 1.608 6.075 11.556 1.00 84.88 455 GLY A C 1
ATOM 3645 O O . GLY A 1 455 ? 1.029 7.161 11.584 1.00 84.88 455 GLY A O 1
ATOM 3646 N N . SER A 1 456 ? 0.934 4.928 11.549 1.00 84.88 456 SER A N 1
ATOM 3647 C CA . SER A 1 456 ? -0.528 4.855 11.548 1.00 84.88 456 SER A CA 1
ATOM 3648 C C . SER A 1 456 ? -1.038 3.979 12.683 1.00 84.88 456 SER A C 1
ATOM 3650 O O . SER A 1 456 ? -0.728 2.797 12.726 1.00 84.88 456 SER A O 1
ATOM 3652 N N . LEU A 1 457 ? -1.851 4.535 13.577 1.00 88.38 457 LEU A N 1
ATOM 3653 C CA . LEU A 1 457 ? -2.348 3.844 14.764 1.00 88.38 457 LEU A CA 1
ATOM 3654 C C . LEU A 1 457 ? -3.702 3.172 14.522 1.00 88.38 457 LEU A C 1
ATOM 3656 O O . LEU A 1 457 ? -4.588 3.760 13.900 1.00 88.38 457 LEU A O 1
ATOM 3660 N N . THR A 1 458 ? -3.928 2.005 15.125 1.00 90.00 458 THR A N 1
ATOM 3661 C CA . THR A 1 458 ? -5.288 1.478 15.322 1.00 90.00 458 THR A CA 1
ATOM 3662 C C . THR A 1 458 ? -5.676 1.588 16.790 1.00 90.00 458 THR A C 1
ATOM 3664 O O . THR A 1 458 ? -4.947 1.123 17.655 1.00 90.00 458 THR A O 1
ATOM 3667 N N . TYR A 1 459 ? -6.831 2.176 17.102 1.00 89.94 459 TYR A N 1
ATOM 3668 C CA . TYR A 1 459 ? -7.312 2.268 18.489 1.00 89.94 459 TYR A CA 1
ATOM 3669 C C . TYR A 1 459 ? -8.840 2.372 18.566 1.00 89.94 459 TYR A C 1
ATOM 3671 O O . TYR A 1 459 ? -9.527 2.617 17.566 1.00 89.94 459 TYR A O 1
ATOM 3679 N N . LYS A 1 460 ? -9.403 2.165 19.764 1.00 93.50 460 LYS A N 1
ATOM 3680 C CA . LYS A 1 460 ? -10.852 2.256 19.996 1.00 93.50 460 LYS A CA 1
ATOM 3681 C C . LYS A 1 460 ? -11.253 3.647 20.468 1.00 93.50 460 LYS A C 1
ATOM 3683 O O . LYS A 1 460 ? -10.732 4.173 21.449 1.00 93.50 460 LYS A O 1
ATOM 3688 N N . VAL A 1 461 ? -12.270 4.211 19.824 1.00 94.75 461 VAL A N 1
ATOM 3689 C CA . VAL A 1 461 ? -12.883 5.491 20.192 1.00 94.75 461 VAL A CA 1
ATOM 3690 C C . VAL A 1 461 ? -14.300 5.332 20.728 1.00 94.75 461 VAL A C 1
ATOM 3692 O O . VAL A 1 461 ? -15.085 4.491 20.280 1.00 94.75 461 VAL A O 1
ATOM 3695 N N . LYS A 1 462 ? -14.661 6.213 21.663 1.00 95.25 462 LYS A N 1
ATOM 3696 C CA . LYS A 1 462 ? -16.044 6.474 22.072 1.00 95.25 462 LYS A CA 1
ATOM 3697 C C . LYS A 1 462 ? -16.813 7.016 20.863 1.00 95.25 462 LYS A C 1
ATOM 3699 O O . LYS A 1 462 ? -16.372 7.975 20.234 1.00 95.25 462 LYS A O 1
ATOM 3704 N N . THR A 1 463 ? -17.982 6.453 20.568 1.00 96.44 463 THR A N 1
ATOM 3705 C CA . THR A 1 463 ? -18.926 7.013 19.585 1.00 96.44 463 THR A CA 1
ATOM 3706 C C . THR A 1 463 ? -20.315 7.177 20.196 1.00 96.44 463 THR A C 1
ATOM 3708 O O . THR A 1 463 ? -20.580 6.701 21.302 1.00 96.44 463 THR A O 1
ATOM 3711 N N . ASP A 1 464 ? -21.217 7.846 19.481 1.00 95.06 464 ASP A N 1
ATOM 3712 C CA . ASP A 1 464 ? -22.626 7.986 19.861 1.00 95.06 464 ASP A CA 1
ATOM 3713 C C . ASP A 1 464 ? -23.399 6.651 19.834 1.00 95.06 464 ASP A C 1
ATOM 3715 O O . ASP A 1 464 ? -24.436 6.537 20.485 1.00 95.06 464 ASP A O 1
ATOM 3719 N N . ASN A 1 465 ? -22.870 5.629 19.150 1.00 92.31 465 ASN A N 1
ATOM 3720 C CA . ASN A 1 465 ? -23.484 4.306 18.990 1.00 92.31 465 ASN A CA 1
ATOM 3721 C C . ASN A 1 465 ? -22.672 3.163 19.640 1.00 92.31 465 ASN A C 1
ATOM 3723 O O . ASN A 1 465 ? -22.887 1.993 19.329 1.00 92.31 465 ASN A O 1
ATOM 3727 N N . GLY A 1 466 ? -21.753 3.492 20.554 1.00 93.12 466 GLY A N 1
ATOM 3728 C CA . GLY A 1 466 ? -20.879 2.536 21.247 1.00 93.12 466 GLY A CA 1
ATOM 3729 C C . GLY A 1 466 ? -19.409 2.619 20.811 1.00 93.12 466 GLY A C 1
ATOM 3730 O O . GLY A 1 466 ? -19.060 3.439 19.966 1.00 93.12 466 GLY A O 1
ATOM 3731 N N . PRO A 1 467 ? -18.503 1.833 21.410 1.00 95.19 467 PRO A N 1
ATOM 3732 C CA . PRO A 1 467 ? -17.100 1.792 21.001 1.00 95.19 467 PRO A CA 1
ATOM 3733 C C . PRO A 1 467 ? -16.923 1.431 19.523 1.00 95.19 467 PRO A C 1
ATOM 3735 O O . PRO A 1 467 ? -17.595 0.526 19.027 1.00 95.19 467 PRO A O 1
ATOM 3738 N N . ARG A 1 468 ? -15.992 2.095 18.834 1.00 94.69 468 ARG A N 1
ATOM 3739 C CA . ARG A 1 468 ? -15.596 1.750 17.463 1.00 94.69 468 ARG A CA 1
ATOM 3740 C C . ARG A 1 468 ? -14.079 1.715 17.351 1.00 94.69 468 ARG A C 1
ATOM 3742 O O . ARG A 1 468 ? -13.414 2.643 17.790 1.00 94.69 468 ARG A O 1
ATOM 3749 N N . GLU A 1 469 ? -13.552 0.660 16.752 1.00 94.12 469 GLU A N 1
ATOM 3750 C CA . GLU A 1 469 ? -12.147 0.587 16.352 1.00 94.12 469 GLU A CA 1
ATOM 3751 C C . GLU A 1 469 ? -11.947 1.379 15.054 1.00 94.12 469 GLU A C 1
ATOM 3753 O O . GLU A 1 469 ? -12.719 1.213 14.103 1.00 94.12 469 GLU A O 1
ATOM 3758 N N . ILE A 1 470 ? -10.943 2.254 15.029 1.00 92.56 470 ILE A N 1
ATOM 3759 C CA . ILE A 1 470 ? -10.505 2.963 13.825 1.00 92.56 470 ILE A CA 1
ATOM 3760 C C . ILE A 1 470 ? -9.084 2.523 13.522 1.00 92.56 470 ILE A C 1
ATOM 3762 O O . ILE A 1 470 ? -8.234 2.574 14.407 1.00 92.56 470 ILE A O 1
ATOM 3766 N N . LYS A 1 471 ? -8.853 2.118 12.274 1.00 90.94 471 LYS A N 1
ATOM 3767 C CA . LYS A 1 471 ? -7.554 1.668 11.778 1.00 90.94 471 LYS A CA 1
ATOM 3768 C C . LYS A 1 471 ? -6.806 2.785 11.071 1.00 90.94 471 LYS A C 1
ATOM 3770 O O . LYS A 1 471 ? -7.416 3.748 10.605 1.00 90.94 471 LYS A O 1
ATOM 3775 N N . ASP A 1 472 ? -5.495 2.618 11.000 1.00 89.00 472 ASP A N 1
ATOM 3776 C CA . ASP A 1 472 ? -4.583 3.417 10.189 1.00 89.00 472 ASP A CA 1
ATOM 3777 C C . ASP A 1 472 ? -4.630 4.932 10.458 1.00 89.00 472 ASP A C 1
ATOM 3779 O O . ASP A 1 472 ? -4.389 5.738 9.566 1.00 89.00 472 ASP A O 1
ATOM 3783 N N . VAL A 1 473 ? -4.946 5.369 11.673 1.00 92.62 473 VAL A N 1
ATOM 3784 C CA . VAL A 1 473 ? -5.040 6.792 12.022 1.00 92.62 473 VAL A CA 1
ATOM 3785 C C . VAL A 1 473 ? -3.656 7.434 12.035 1.00 92.62 473 VAL A C 1
ATOM 3787 O O . VAL A 1 473 ? -2.827 7.083 12.867 1.00 92.62 473 VAL A O 1
ATOM 3790 N N . HIS A 1 474 ? -3.420 8.430 11.181 1.00 93.19 474 HIS A N 1
ATOM 3791 C CA . HIS A 1 474 ? -2.148 9.170 11.158 1.00 93.19 474 HIS A CA 1
ATOM 3792 C C . HIS A 1 474 ? -2.302 10.628 11.600 1.00 93.19 474 HIS A C 1
ATOM 3794 O O . HIS A 1 474 ? -1.321 11.258 11.993 1.00 93.19 474 HIS A O 1
ATOM 3800 N N . LYS A 1 475 ? -3.515 11.199 11.560 1.00 95.56 475 LYS A N 1
ATOM 3801 C CA . LYS A 1 475 ? -3.730 12.595 11.956 1.00 95.56 475 LYS A CA 1
ATOM 3802 C C . LYS A 1 475 ? -5.103 12.841 12.555 1.00 95.56 475 LYS A C 1
ATOM 3804 O O . LYS A 1 475 ? -6.111 12.317 12.097 1.00 95.56 475 LYS A O 1
ATOM 3809 N N . ILE A 1 476 ? -5.148 13.667 13.594 1.00 97.69 476 ILE A N 1
ATOM 3810 C CA . ILE A 1 476 ? -6.379 14.009 14.307 1.00 97.69 476 ILE A CA 1
ATOM 3811 C C . ILE A 1 476 ? -6.400 15.508 14.561 1.00 97.69 476 ILE A C 1
ATOM 3813 O O . ILE A 1 476 ? -5.465 16.069 15.129 1.00 97.69 476 ILE A O 1
ATOM 3817 N N . THR A 1 477 ? -7.489 16.162 14.171 1.00 97.44 477 THR A N 1
ATOM 3818 C CA . THR A 1 477 ? -7.718 17.588 14.410 1.00 97.44 477 THR A CA 1
ATOM 3819 C C . THR A 1 477 ? -8.985 17.763 15.225 1.00 97.44 477 THR A C 1
ATOM 3821 O O . THR A 1 477 ? -10.056 17.359 14.795 1.00 97.44 477 THR A O 1
ATOM 3824 N N . THR A 1 478 ? -8.891 18.407 16.384 1.00 97.56 478 THR A N 1
ATOM 3825 C CA . THR A 1 478 ? -10.045 18.761 17.218 1.00 97.56 478 THR A CA 1
ATOM 3826 C C . THR A 1 478 ? -10.124 20.271 17.366 1.00 97.56 478 THR A C 1
ATOM 3828 O O . THR A 1 478 ? -9.132 20.902 17.710 1.00 97.56 478 THR A O 1
ATOM 3831 N N . THR A 1 479 ? -11.291 20.868 17.131 1.00 97.19 479 THR A N 1
ATOM 3832 C CA . THR A 1 479 ? -11.518 22.314 17.283 1.00 97.19 479 THR A CA 1
ATOM 3833 C C . THR A 1 479 ? -12.806 22.567 18.056 1.00 97.19 479 THR A C 1
ATOM 3835 O O . THR A 1 479 ? -13.819 21.924 17.796 1.00 97.19 479 THR A O 1
ATOM 3838 N N . LEU A 1 480 ? -12.783 23.494 19.012 1.00 96.12 480 LEU A N 1
ATOM 3839 C CA . LEU A 1 480 ? -13.981 23.960 19.700 1.00 96.12 480 LEU A CA 1
ATOM 3840 C C . LEU A 1 480 ? -14.801 24.843 18.753 1.00 96.12 480 LEU A C 1
ATOM 3842 O O . LEU A 1 480 ? -14.357 25.915 18.350 1.00 96.12 480 LEU A O 1
ATOM 3846 N N . ASP A 1 481 ? -16.017 24.416 18.436 1.00 93.25 481 ASP A N 1
ATOM 3847 C CA . ASP A 1 481 ? -17.008 25.261 17.785 1.00 93.25 481 ASP A CA 1
ATOM 3848 C C . ASP A 1 481 ? -17.652 26.169 18.840 1.00 93.25 481 ASP A C 1
ATOM 3850 O O . ASP A 1 481 ? -18.424 25.735 19.702 1.00 93.25 481 ASP A O 1
ATOM 3854 N N . GLU A 1 482 ? -17.319 27.457 18.782 1.00 88.88 482 GLU A N 1
ATOM 3855 C CA . GLU A 1 482 ? -17.824 28.449 19.727 1.00 88.88 482 GLU A CA 1
ATOM 3856 C C . GLU A 1 482 ? -19.339 28.656 19.648 1.00 88.88 482 GLU A C 1
ATOM 3858 O O . GLU A 1 482 ? -19.922 29.129 20.629 1.00 88.88 482 GLU A O 1
ATOM 3863 N N . THR A 1 483 ? -19.971 28.301 18.529 1.00 90.19 483 THR A N 1
ATOM 3864 C CA . THR A 1 483 ? -21.415 28.452 18.318 1.00 90.19 483 THR A CA 1
ATOM 3865 C C . THR A 1 483 ? -22.169 27.337 19.022 1.00 90.19 483 THR A C 1
ATOM 3867 O O . THR A 1 483 ? -23.097 27.589 19.787 1.00 90.19 483 THR A O 1
ATOM 3870 N N . THR A 1 484 ? -21.755 26.092 18.786 1.00 92.06 484 THR A N 1
ATOM 3871 C CA . THR A 1 484 ? -22.427 24.910 19.344 1.00 92.06 484 THR A CA 1
ATOM 3872 C C . THR A 1 484 ? -21.913 24.528 20.729 1.00 92.06 484 THR A C 1
ATOM 3874 O O . THR A 1 484 ? -22.548 23.723 21.409 1.00 92.06 484 THR A O 1
ATOM 3877 N N . LYS A 1 485 ? -20.786 25.113 21.163 1.00 92.88 485 LYS A N 1
ATOM 3878 C CA . LYS A 1 485 ? -20.056 24.746 22.387 1.00 92.88 485 LYS A CA 1
ATOM 3879 C C . LYS A 1 485 ? -19.734 23.249 22.425 1.00 92.88 485 LYS A C 1
ATOM 3881 O O . LYS A 1 485 ? -19.857 22.603 23.464 1.00 92.88 485 LYS A O 1
ATOM 3886 N N . LYS A 1 486 ? -19.317 22.701 21.282 1.00 96.38 486 LYS A N 1
ATOM 3887 C CA . LYS A 1 486 ? -18.852 21.318 21.134 1.00 96.38 486 LYS A CA 1
ATOM 3888 C C . LYS A 1 486 ? -17.492 21.282 20.453 1.00 96.38 486 LYS A C 1
ATOM 3890 O O . LYS A 1 486 ? -17.162 22.152 19.656 1.00 96.38 486 LYS A O 1
ATOM 3895 N N . PHE A 1 487 ? -16.720 20.248 20.731 1.00 97.25 487 PHE A N 1
ATOM 3896 C CA . PHE A 1 487 ? -15.530 19.906 19.973 1.00 97.25 487 PHE A CA 1
ATOM 3897 C C . PHE A 1 487 ? -15.920 19.173 18.691 1.00 97.25 487 PHE A C 1
ATOM 3899 O O . PHE A 1 487 ? -16.521 18.101 18.748 1.00 97.25 487 PHE A O 1
ATOM 3906 N N . ALA A 1 488 ? -15.558 19.743 17.548 1.00 97.31 488 ALA A N 1
ATOM 3907 C CA . ALA A 1 488 ? -15.570 19.073 16.260 1.00 97.31 488 ALA A CA 1
ATOM 3908 C C . ALA A 1 488 ? -14.211 18.396 16.048 1.00 97.31 488 ALA A C 1
ATOM 3910 O O . ALA A 1 488 ? -13.180 19.071 15.989 1.00 97.31 488 ALA A O 1
ATOM 3911 N N . THR A 1 489 ? -14.214 17.072 15.942 1.00 97.94 489 THR A N 1
ATOM 3912 C CA . THR A 1 489 ? -13.023 16.259 15.682 1.00 97.94 489 THR A CA 1
ATOM 3913 C C . THR A 1 489 ? -13.080 15.701 14.267 1.00 97.94 489 THR A C 1
ATOM 3915 O O . THR A 1 489 ? -14.117 15.192 13.850 1.00 97.94 489 THR A O 1
ATOM 3918 N N . GLU A 1 490 ? -11.960 15.754 13.557 1.00 96.75 490 GLU A N 1
ATOM 3919 C CA . GLU A 1 490 ? -11.699 15.060 12.300 1.00 96.75 490 GLU A CA 1
ATOM 3920 C C . GLU A 1 490 ? -10.519 14.098 12.503 1.00 96.75 490 GLU A C 1
ATOM 3922 O O . GLU A 1 490 ? -9.477 14.501 13.020 1.00 96.75 490 GLU A O 1
ATOM 3927 N N . ILE A 1 491 ? -10.709 12.829 12.149 1.00 96.69 491 ILE A N 1
ATOM 3928 C CA . ILE A 1 491 ? -9.725 11.746 12.250 1.00 96.69 491 ILE A CA 1
ATOM 3929 C C . ILE A 1 491 ? -9.408 11.315 10.821 1.00 96.69 491 ILE A C 1
ATOM 3931 O O . ILE A 1 491 ? -10.304 10.852 10.117 1.00 96.69 491 ILE A O 1
ATOM 3935 N N . GLU A 1 492 ? -8.162 11.499 10.406 1.00 92.75 492 GLU A N 1
ATOM 3936 C CA . GLU A 1 492 ? -7.638 11.163 9.086 1.00 92.75 492 GLU A CA 1
ATOM 3937 C C . GLU A 1 492 ? -6.826 9.862 9.173 1.00 92.75 492 GLU A C 1
ATOM 3939 O O . GLU A 1 492 ? -5.881 9.743 9.963 1.00 92.75 492 GLU A O 1
ATOM 3944 N N . CYS A 1 493 ? -7.200 8.889 8.345 1.00 90.69 493 CYS A N 1
ATOM 3945 C CA . CYS A 1 493 ? -6.559 7.585 8.244 1.00 90.69 493 CYS A CA 1
ATOM 3946 C C . CYS A 1 493 ? -5.680 7.493 6.987 1.00 90.69 493 CYS A C 1
ATOM 3948 O O . CYS A 1 493 ? -5.922 8.178 5.991 1.00 90.69 493 CYS A O 1
ATOM 3950 N N . SER A 1 494 ? -4.632 6.672 7.029 1.00 80.62 494 SER A N 1
ATOM 3951 C CA . SER A 1 494 ? -3.679 6.466 5.930 1.00 80.62 494 SER A CA 1
ATOM 3952 C C . SER A 1 494 ? -4.321 5.766 4.734 1.00 80.62 494 SER A C 1
ATOM 3954 O O . SER A 1 494 ? -3.960 6.049 3.594 1.00 80.62 494 SER A O 1
ATOM 3956 N N . ASP A 1 495 ? -5.346 4.941 4.976 1.00 70.38 495 ASP A N 1
ATOM 3957 C CA . ASP A 1 495 ? -6.226 4.370 3.947 1.00 70.38 495 ASP A CA 1
ATOM 3958 C C . ASP A 1 495 ? -7.154 5.420 3.297 1.00 70.38 495 ASP A C 1
ATOM 3960 O O . ASP A 1 495 ? -7.944 5.118 2.397 1.00 70.38 495 ASP A O 1
ATOM 3964 N N . GLY A 1 496 ? -7.072 6.672 3.755 1.00 72.12 496 GLY A N 1
ATOM 3965 C CA . GLY A 1 496 ? -7.873 7.787 3.296 1.00 72.12 496 GLY A CA 1
ATOM 3966 C C . GLY A 1 496 ? -9.203 7.961 4.016 1.00 72.12 496 GLY A C 1
ATOM 3967 O O . GLY A 1 496 ? -9.892 8.946 3.743 1.00 72.12 496 GLY A O 1
ATOM 3968 N N . ALA A 1 497 ? -9.619 7.047 4.892 1.00 82.44 497 ALA A N 1
ATOM 3969 C CA . ALA A 1 497 ? -10.850 7.211 5.653 1.00 82.44 497 ALA A CA 1
ATOM 3970 C C . ALA A 1 497 ? -10.798 8.492 6.496 1.00 82.44 497 ALA A C 1
ATOM 3972 O O . ALA A 1 497 ? -9.794 8.809 7.132 1.00 82.44 497 ALA A O 1
ATOM 3973 N N . ILE A 1 498 ? -11.897 9.249 6.486 1.00 89.19 498 ILE A N 1
ATOM 3974 C CA . ILE A 1 498 ? -12.071 10.410 7.356 1.00 89.19 498 ILE A CA 1
ATOM 3975 C C . ILE A 1 498 ? -13.298 10.193 8.229 1.00 89.19 498 ILE A C 1
ATOM 3977 O O . ILE A 1 498 ? -14.428 10.093 7.732 1.00 89.19 498 ILE A O 1
ATOM 3981 N N . TYR A 1 499 ? -13.084 10.195 9.539 1.00 94.56 499 TYR A N 1
ATOM 3982 C CA . TYR A 1 499 ? -14.147 10.168 10.536 1.00 94.56 499 TYR A CA 1
ATOM 3983 C C . TYR A 1 499 ? -14.323 11.552 11.144 1.00 94.56 499 TYR A C 1
ATOM 3985 O O . TYR A 1 499 ? -13.356 12.264 11.394 1.00 94.56 499 TYR A O 1
ATOM 3993 N N . LYS A 1 500 ? -15.571 11.938 11.403 1.00 96.44 500 LYS A N 1
ATOM 3994 C CA . LYS A 1 500 ? -15.910 13.173 12.108 1.00 96.44 500 LYS A CA 1
ATOM 3995 C C . LYS A 1 500 ? -16.714 12.872 13.356 1.00 96.44 500 LYS A C 1
ATOM 3997 O O . LYS A 1 500 ? -17.637 12.059 13.312 1.00 96.44 500 LYS A O 1
ATOM 4002 N N . ALA A 1 501 ? -16.401 13.562 14.444 1.00 97.69 501 ALA A N 1
ATOM 4003 C CA . ALA A 1 501 ? -17.107 13.441 15.709 1.00 97.69 501 ALA A CA 1
ATOM 4004 C C . ALA A 1 501 ? -17.473 14.814 16.285 1.00 97.69 501 ALA A C 1
ATOM 4006 O O . ALA A 1 501 ? -16.735 15.782 16.119 1.00 97.69 501 ALA A O 1
ATOM 4007 N N . GLU A 1 502 ? -18.593 14.884 17.000 1.00 97.88 502 GLU A N 1
ATOM 4008 C CA . GLU A 1 502 ? -18.962 16.026 17.839 1.00 97.88 502 GLU A CA 1
ATOM 4009 C C . GLU A 1 502 ? -18.971 15.594 19.308 1.00 97.88 502 GLU A C 1
ATOM 4011 O O . GLU A 1 502 ? -19.830 14.805 19.715 1.00 97.88 502 GLU A O 1
ATOM 4016 N N . THR A 1 503 ? -18.065 16.139 20.117 1.00 97.12 503 THR A N 1
ATOM 4017 C CA . THR A 1 503 ? -17.957 15.853 21.557 1.00 97.12 503 THR A CA 1
ATOM 4018 C C . THR A 1 503 ? -18.360 17.085 22.356 1.00 97.12 503 THR A C 1
ATOM 4020 O O . THR A 1 503 ? -17.842 18.170 22.113 1.00 97.12 503 THR A O 1
ATOM 4023 N N . ASP A 1 504 ? -19.291 16.970 23.297 1.00 95.06 504 ASP A N 1
ATOM 4024 C CA . ASP A 1 504 ? -19.656 18.110 24.145 1.00 95.06 504 ASP A CA 1
ATOM 4025 C C . ASP A 1 504 ? -18.573 18.433 25.198 1.00 95.06 504 ASP A C 1
ATOM 4027 O O . ASP A 1 504 ? -17.611 17.685 25.391 1.00 95.06 504 ASP A O 1
ATOM 4031 N N . LEU A 1 505 ? -18.721 19.558 25.909 1.00 91.38 505 LEU A N 1
ATOM 4032 C CA . LEU A 1 505 ? -17.770 19.977 26.952 1.00 91.38 505 LEU A CA 1
ATOM 4033 C C . LEU A 1 505 ? -17.717 19.032 28.166 1.00 91.38 505 LEU A C 1
ATOM 4035 O O . LEU A 1 505 ? -16.844 19.197 29.016 1.00 91.38 505 LEU A O 1
ATOM 4039 N N . THR A 1 506 ? -18.631 18.061 28.263 1.00 90.81 506 THR A N 1
ATOM 4040 C CA . THR A 1 506 ? -18.616 17.021 29.303 1.00 90.81 506 THR A CA 1
ATOM 4041 C C . THR A 1 506 ? -17.821 15.782 28.887 1.00 90.81 506 THR A C 1
ATOM 4043 O O . THR A 1 506 ? -17.644 14.877 29.698 1.00 90.81 506 THR A O 1
ATOM 4046 N N . GLY A 1 507 ? -17.326 15.742 27.644 1.00 90.44 507 GLY A N 1
ATOM 4047 C CA . GLY A 1 507 ? -16.607 14.602 27.076 1.00 90.44 507 GLY A CA 1
ATOM 4048 C C . GLY A 1 507 ? -17.515 13.557 26.420 1.00 90.44 507 GLY A C 1
ATOM 4049 O O . GLY A 1 507 ? -17.027 12.512 25.989 1.00 90.44 507 GLY A O 1
ATOM 4050 N N . LYS A 1 508 ? -18.828 13.809 26.311 1.00 95.06 508 LYS A N 1
ATOM 4051 C CA . LYS A 1 508 ? -19.770 12.880 25.676 1.00 95.06 508 LYS A CA 1
ATOM 4052 C C . LYS A 1 508 ? -19.796 13.091 24.163 1.00 95.06 508 LYS A C 1
ATOM 4054 O O . LYS A 1 508 ? -20.034 14.196 23.677 1.00 95.06 508 LYS A O 1
ATOM 4059 N N . VAL A 1 509 ? -19.624 12.005 23.411 1.00 96.81 509 VAL A N 1
ATOM 4060 C CA . VAL A 1 509 ? -19.759 12.013 21.949 1.00 96.81 509 VAL A CA 1
ATOM 4061 C C . VAL A 1 509 ? -21.241 12.043 21.584 1.00 96.81 509 VAL A C 1
ATOM 4063 O O . VAL A 1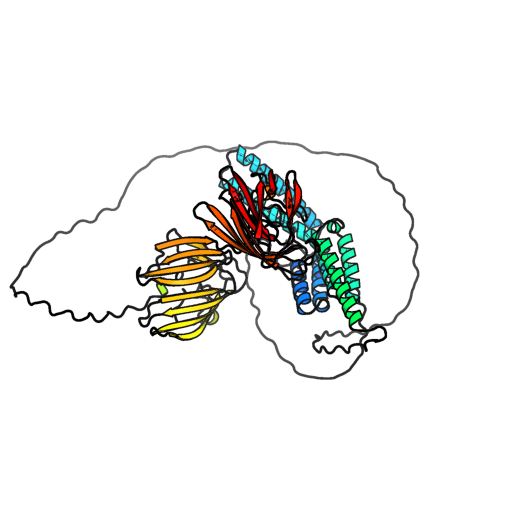 509 ? -22.009 11.154 21.940 1.00 96.81 509 VAL A O 1
ATOM 4066 N N . THR A 1 510 ? -21.651 13.115 20.914 1.00 97.00 510 THR A N 1
ATOM 4067 C CA . THR A 1 510 ? -23.044 13.377 20.523 1.00 97.00 510 THR A CA 1
ATOM 4068 C C . THR A 1 510 ? -23.346 12.991 19.081 1.00 97.00 510 THR A C 1
ATOM 4070 O O . THR A 1 510 ? -24.514 12.853 18.730 1.00 97.00 510 THR A O 1
ATOM 4073 N N . LYS A 1 511 ? -22.307 12.837 18.256 1.00 96.62 511 LYS A N 1
ATOM 4074 C CA . LYS A 1 511 ? -22.403 12.416 16.861 1.00 96.62 511 LYS A CA 1
ATOM 4075 C C . LYS A 1 511 ? -21.068 11.835 16.420 1.00 96.62 511 LYS A C 1
ATOM 4077 O O . LYS A 1 511 ? -20.035 12.436 16.712 1.00 96.62 511 LYS A O 1
ATOM 4082 N N . PHE A 1 512 ? -21.090 10.724 15.696 1.00 96.44 512 PHE A N 1
ATOM 4083 C CA . PHE A 1 512 ? -19.909 10.155 15.058 1.00 96.44 512 PHE A CA 1
ATOM 4084 C C . PHE A 1 512 ? -20.274 9.647 13.661 1.00 96.44 512 PHE A C 1
ATOM 4086 O O . PHE A 1 512 ? -21.180 8.835 13.492 1.00 96.44 512 PHE A O 1
ATOM 4093 N N . THR A 1 513 ? -19.590 10.141 12.636 1.00 93.44 513 THR A N 1
ATOM 4094 C CA . THR A 1 513 ? -19.893 9.829 11.235 1.00 93.44 513 THR A CA 1
ATOM 4095 C C . THR A 1 513 ? -18.618 9.588 10.455 1.00 93.44 513 THR A C 1
ATOM 4097 O O . THR A 1 513 ? -17.692 10.387 10.515 1.00 93.44 513 THR A O 1
ATOM 4100 N N . GLU A 1 514 ? -18.595 8.529 9.663 1.00 88.50 514 GLU A N 1
ATOM 4101 C CA . GLU A 1 514 ? -17.597 8.336 8.616 1.00 88.50 514 GLU A CA 1
ATOM 4102 C C . GLU A 1 514 ? -18.017 9.180 7.407 1.00 88.50 514 GLU A C 1
ATOM 4104 O O . GLU A 1 514 ? -19.129 9.018 6.903 1.00 88.50 514 GLU A O 1
ATOM 4109 N N . VAL A 1 515 ? -17.197 10.159 7.013 1.00 76.19 515 VAL A N 1
ATOM 4110 C CA . VAL A 1 515 ? -17.637 11.223 6.094 1.00 76.19 515 VAL A CA 1
ATOM 4111 C C . VAL A 1 515 ? -17.211 10.973 4.653 1.00 76.19 515 VAL A C 1
ATOM 4113 O O . VAL A 1 515 ? -17.975 11.317 3.756 1.00 76.19 515 VAL A O 1
ATOM 4116 N N . GLN A 1 516 ? -16.054 10.356 4.407 1.00 57.44 516 GLN A N 1
ATOM 4117 C CA . GLN A 1 516 ? -15.649 9.852 3.088 1.00 57.44 516 GLN A CA 1
ATOM 4118 C C . GLN A 1 516 ? -14.239 9.266 3.157 1.00 57.44 516 GLN A C 1
ATOM 4120 O O . GLN A 1 516 ? -13.377 9.790 3.857 1.00 57.44 516 GLN A O 1
ATOM 4125 N N . THR A 1 517 ? -14.000 8.226 2.367 1.00 50.62 517 THR A N 1
ATOM 4126 C CA . THR A 1 517 ? -12.681 7.651 2.104 1.00 50.62 517 THR A CA 1
ATOM 4127 C C . THR A 1 517 ? -12.014 8.434 0.973 1.00 50.62 517 THR A C 1
ATOM 4129 O O . THR A 1 517 ? -12.400 8.338 -0.191 1.00 50.62 517 THR A O 1
ATOM 4132 N N . LYS A 1 518 ? -11.015 9.241 1.308 1.00 43.78 518 LYS A N 1
ATOM 4133 C CA . LYS A 1 518 ? -10.042 9.837 0.396 1.00 43.78 518 LYS A CA 1
ATOM 4134 C C . LYS A 1 518 ? -8.981 8.778 0.067 1.00 43.78 518 LYS A C 1
ATOM 4136 O O . LYS A 1 518 ? -7.825 8.952 0.416 1.00 43.78 518 LYS A O 1
ATOM 4141 N N . VAL A 1 519 ? -9.384 7.643 -0.514 1.00 45.06 519 VAL A N 1
ATOM 4142 C CA . VAL A 1 519 ? -8.488 6.480 -0.662 1.00 45.06 519 VAL A CA 1
ATOM 4143 C C . VAL A 1 519 ? -7.287 6.857 -1.529 1.00 45.06 519 VAL A C 1
ATOM 4145 O O . VAL A 1 519 ? -7.454 7.101 -2.728 1.00 45.06 519 VAL A O 1
ATOM 4148 N N . ASN A 1 520 ? -6.096 6.883 -0.925 1.00 40.09 520 ASN A N 1
ATOM 4149 C CA . ASN A 1 520 ? -4.847 6.638 -1.638 1.00 40.09 520 ASN A CA 1
ATOM 4150 C C . ASN A 1 520 ? -4.854 5.141 -1.953 1.00 40.09 520 ASN A C 1
ATOM 4152 O O . ASN A 1 520 ? -4.763 4.291 -1.073 1.00 40.09 520 ASN A O 1
ATOM 4156 N N . SER A 1 521 ? -5.159 4.814 -3.198 1.00 41.09 521 SER A N 1
ATOM 4157 C CA . SER A 1 521 ? -5.596 3.487 -3.605 1.00 41.09 521 SER A CA 1
ATOM 4158 C C . SER A 1 521 ? -4.441 2.508 -3.805 1.00 41.09 521 SER A C 1
ATOM 4160 O O . SER A 1 521 ? -4.003 2.277 -4.928 1.00 41.09 521 SER A O 1
ATOM 4162 N N . GLU A 1 522 ? -4.064 1.841 -2.716 1.00 35.97 522 GLU A N 1
ATOM 4163 C CA . GLU A 1 522 ? -3.424 0.515 -2.731 1.00 35.97 522 GLU A CA 1
ATOM 4164 C C . GLU A 1 522 ? -4.352 -0.593 -2.194 1.00 35.97 522 GLU A C 1
ATOM 4166 O O . GLU A 1 522 ? -3.899 -1.668 -1.828 1.00 35.97 522 GLU A O 1
ATOM 4171 N N . ALA A 1 523 ? -5.675 -0.387 -2.152 1.00 39.59 523 ALA A N 1
ATOM 4172 C CA . ALA A 1 523 ? -6.595 -1.427 -1.684 1.00 39.59 523 ALA A CA 1
ATOM 4173 C C . ALA A 1 523 ? -6.651 -2.623 -2.672 1.00 39.59 523 ALA A C 1
ATOM 4175 O O . ALA A 1 523 ? -7.199 -2.477 -3.776 1.00 39.59 523 ALA A O 1
ATOM 4176 N N . PRO A 1 524 ? -6.178 -3.829 -2.297 1.00 36.69 524 PRO A N 1
ATOM 4177 C CA . PRO A 1 524 ? -6.337 -5.031 -3.102 1.00 36.69 524 PRO A CA 1
ATOM 4178 C C . PRO A 1 524 ? -7.787 -5.504 -2.960 1.00 36.69 524 PRO A C 1
ATOM 4180 O O . PRO A 1 524 ? -8.248 -5.798 -1.860 1.00 36.69 524 PRO A O 1
ATOM 4183 N N . GLY A 1 525 ? -8.534 -5.587 -4.064 1.00 41.75 525 GLY A N 1
ATOM 4184 C CA . GLY A 1 525 ? -9.866 -6.212 -4.047 1.00 41.75 525 GLY A CA 1
ATOM 4185 C C . GLY A 1 525 ? -11.002 -5.459 -4.733 1.00 41.75 525 GLY A C 1
ATOM 4186 O O . GLY A 1 525 ? -12.151 -5.895 -4.629 1.00 41.75 525 GLY A O 1
ATOM 4187 N N . VAL A 1 526 ? -10.737 -4.383 -5.483 1.00 43.53 526 VAL A N 1
ATOM 4188 C CA . VAL A 1 526 ? -11.748 -3.861 -6.416 1.00 43.53 526 VAL A CA 1
ATOM 4189 C C . VAL A 1 526 ? -12.013 -4.951 -7.458 1.00 43.53 526 VAL A C 1
ATOM 4191 O O . VAL A 1 526 ? -11.181 -5.199 -8.330 1.00 43.53 526 VAL A O 1
ATOM 4194 N N . LYS A 1 527 ? -13.157 -5.646 -7.347 1.00 41.25 527 LYS A N 1
ATOM 4195 C CA . LYS A 1 527 ? -13.650 -6.555 -8.393 1.00 41.25 527 LYS A CA 1
ATOM 4196 C C . LYS A 1 527 ? -13.527 -5.814 -9.716 1.00 41.25 527 LYS A C 1
ATOM 4198 O O . LYS A 1 527 ? -14.113 -4.737 -9.829 1.00 41.25 527 LYS A O 1
ATOM 4203 N N . GLN A 1 528 ? -12.752 -6.370 -10.655 1.00 45.00 528 GLN A N 1
ATOM 4204 C CA . GLN A 1 528 ? -12.571 -5.798 -11.985 1.00 45.00 528 GLN A CA 1
ATOM 4205 C C . GLN A 1 528 ? -13.950 -5.386 -12.497 1.00 45.00 528 GLN A C 1
ATOM 4207 O O . GLN A 1 528 ? -14.838 -6.217 -12.682 1.00 45.00 528 GLN A O 1
ATOM 4212 N N . ALA A 1 529 ? -14.139 -4.073 -12.597 1.00 49.12 529 ALA A N 1
ATOM 4213 C CA . ALA A 1 529 ? -15.282 -3.426 -13.213 1.00 49.12 529 ALA A CA 1
ATOM 4214 C C . ALA A 1 529 ? -15.502 -4.004 -14.630 1.00 49.12 529 ALA A C 1
ATOM 4216 O O . ALA A 1 529 ? -14.685 -4.790 -15.112 1.00 49.12 529 ALA A O 1
ATOM 4217 N N . ASN A 1 530 ? -16.526 -3.565 -15.366 1.00 53.81 530 ASN A N 1
ATOM 4218 C CA . ASN A 1 530 ? -16.727 -3.907 -16.794 1.00 53.81 530 ASN A CA 1
ATOM 4219 C C . ASN A 1 530 ? -15.581 -3.413 -17.735 1.00 53.81 530 ASN A C 1
ATOM 4221 O O . ASN A 1 530 ? -15.757 -3.217 -18.931 1.00 53.81 530 ASN A O 1
ATOM 4225 N N . VAL A 1 531 ? -14.384 -3.211 -17.183 1.00 54.22 531 VAL A N 1
ATOM 4226 C CA . VAL A 1 531 ? -13.086 -2.878 -17.772 1.00 54.22 531 VAL A CA 1
ATOM 4227 C C . VAL A 1 531 ? -12.658 -3.882 -18.832 1.00 54.22 531 VAL A C 1
ATOM 4229 O O . VAL A 1 531 ? -11.977 -3.482 -19.770 1.00 54.22 531 VAL A O 1
ATOM 4232 N N . GLY A 1 532 ? -13.079 -5.147 -18.723 1.00 60.00 532 GLY A N 1
ATOM 4233 C CA . GLY A 1 532 ? -12.820 -6.154 -19.755 1.00 60.00 532 GLY A CA 1
ATOM 4234 C C . GLY A 1 532 ? -13.344 -5.746 -21.137 1.00 60.00 532 GLY A C 1
ATOM 4235 O O . GLY A 1 532 ? -12.713 -6.065 -22.135 1.00 60.00 532 GLY A O 1
ATOM 4236 N N . ASN A 1 533 ? -14.429 -4.965 -21.197 1.00 76.88 533 ASN A N 1
ATOM 4237 C CA . ASN A 1 533 ? -15.012 -4.487 -22.455 1.00 76.88 533 ASN A CA 1
ATOM 4238 C C . ASN A 1 533 ? -14.218 -3.328 -23.083 1.00 76.88 533 ASN A C 1
ATOM 4240 O O . ASN A 1 533 ? -14.369 -3.039 -24.262 1.00 76.88 533 ASN A O 1
ATOM 4244 N N . PHE A 1 534 ? -13.363 -2.655 -22.310 1.00 83.31 534 PHE A N 1
ATOM 4245 C CA . PHE A 1 534 ? -12.552 -1.520 -22.764 1.00 83.31 534 PHE A CA 1
ATOM 4246 C C . PHE A 1 534 ? -11.055 -1.817 -22.627 1.00 83.31 534 PHE A C 1
ATOM 4248 O O . PHE A 1 534 ? -10.262 -0.924 -22.319 1.00 83.31 534 PHE A O 1
ATOM 4255 N N . SER A 1 535 ? -10.676 -3.088 -22.774 1.00 74.06 535 SER A N 1
ATOM 4256 C CA . SER A 1 535 ? -9.290 -3.532 -22.670 1.00 74.06 535 SER A CA 1
ATOM 4257 C C . SER A 1 535 ? -8.450 -3.025 -23.839 1.00 74.06 535 SER A C 1
ATOM 4259 O O . SER A 1 535 ? -8.907 -3.006 -24.982 1.00 74.06 535 SER A O 1
ATOM 4261 N N . ASN A 1 536 ? -7.196 -2.691 -23.555 1.00 79.94 536 ASN A N 1
ATOM 4262 C CA . ASN A 1 536 ? -6.204 -2.381 -24.580 1.00 79.94 536 ASN A CA 1
ATOM 4263 C C . ASN A 1 536 ? -5.570 -3.678 -25.102 1.00 79.94 536 ASN A C 1
ATOM 4265 O O . ASN A 1 536 ? -5.502 -4.670 -24.376 1.00 79.94 536 ASN A O 1
ATOM 4269 N N . SER A 1 537 ? -5.086 -3.662 -26.343 1.00 77.50 537 SER A N 1
ATOM 4270 C CA . SER A 1 537 ? -4.368 -4.782 -26.959 1.00 77.50 537 SER A CA 1
ATOM 4271 C C . SER A 1 537 ? -3.035 -4.287 -27.511 1.00 77.50 537 SER A C 1
ATOM 4273 O O . SER A 1 537 ? -2.985 -3.755 -28.620 1.00 77.50 537 SER A O 1
ATOM 4275 N N . GLY A 1 538 ? -1.956 -4.468 -26.746 1.00 81.06 538 GLY A N 1
ATOM 4276 C CA . GLY A 1 538 ? -0.636 -3.940 -27.106 1.00 81.06 538 GLY A CA 1
ATOM 4277 C C . GLY A 1 538 ? -0.644 -2.410 -27.170 1.00 81.06 538 GLY A C 1
ATOM 4278 O O . GLY A 1 538 ? -1.050 -1.760 -26.210 1.00 81.06 538 GLY A O 1
ATOM 4279 N N . ASP A 1 539 ? -0.248 -1.852 -28.317 1.00 80.69 539 ASP A N 1
ATOM 4280 C CA . ASP A 1 539 ? -0.224 -0.408 -28.604 1.00 80.69 539 ASP A CA 1
ATOM 4281 C C . ASP A 1 539 ? -1.574 0.169 -29.062 1.00 80.69 539 ASP A C 1
ATOM 4283 O O . ASP A 1 539 ? -1.664 1.358 -29.372 1.00 80.69 539 ASP A O 1
ATOM 4287 N N . VAL A 1 540 ? -2.627 -0.651 -29.137 1.00 88.44 540 VAL A N 1
ATOM 4288 C CA . VAL A 1 540 ? -3.964 -0.219 -29.557 1.00 88.44 540 VAL A CA 1
ATOM 4289 C C . VAL A 1 540 ? -4.847 -0.010 -28.329 1.00 88.44 540 VAL A C 1
ATOM 4291 O O . VAL A 1 540 ? -5.208 -0.960 -27.625 1.00 88.44 540 VAL A O 1
ATOM 4294 N N . TYR A 1 541 ? -5.225 1.244 -28.092 1.00 90.75 541 TYR A N 1
ATOM 4295 C CA . TYR A 1 541 ? -6.010 1.658 -26.932 1.00 90.75 541 TYR A CA 1
ATOM 4296 C C . TYR A 1 541 ? -7.502 1.728 -27.254 1.00 90.75 541 TYR A C 1
ATOM 4298 O O . TYR A 1 541 ? -7.911 2.162 -28.334 1.00 90.75 541 TYR A O 1
ATOM 4306 N N . HIS A 1 542 ? -8.354 1.365 -26.299 1.00 94.56 542 HIS A N 1
ATOM 4307 C CA . HIS A 1 542 ? -9.773 1.679 -26.417 1.00 94.56 542 HIS A CA 1
ATOM 4308 C C . HIS A 1 542 ? -9.991 3.174 -26.122 1.00 94.56 542 HIS A C 1
ATOM 4310 O O . HIS A 1 542 ? -9.493 3.687 -25.121 1.00 94.56 542 HIS A O 1
ATOM 4316 N N . VAL A 1 543 ? -10.770 3.890 -26.943 1.00 94.69 543 VAL A N 1
ATOM 4317 C CA . VAL A 1 543 ? -10.960 5.352 -26.792 1.00 94.69 543 VAL A CA 1
ATOM 4318 C C . VAL A 1 543 ? -11.566 5.749 -25.433 1.00 94.69 543 VAL A C 1
ATOM 4320 O O . VAL A 1 543 ? -11.279 6.816 -24.900 1.00 94.69 543 VAL A O 1
ATOM 4323 N N . ALA A 1 544 ? -12.345 4.854 -24.821 1.00 93.81 544 ALA A N 1
ATOM 4324 C CA . ALA A 1 544 ? -12.872 5.028 -23.466 1.00 93.81 544 ALA A CA 1
ATOM 4325 C C . ALA A 1 544 ? -11.794 5.028 -22.368 1.00 93.81 544 ALA A C 1
ATOM 4327 O O . ALA A 1 544 ? -12.020 5.584 -21.294 1.00 93.81 544 ALA A O 1
ATOM 4328 N N . ARG A 1 545 ? -10.649 4.376 -22.596 1.00 92.25 545 ARG A N 1
ATOM 4329 C CA . ARG A 1 545 ? -9.552 4.224 -21.627 1.00 92.25 545 ARG A CA 1
ATOM 4330 C C . ARG A 1 545 ? -8.200 4.373 -22.347 1.00 92.25 545 ARG A C 1
ATOM 4332 O O . ARG A 1 545 ? -7.461 3.398 -22.483 1.00 92.25 545 ARG A O 1
ATOM 4339 N N . PRO A 1 546 ? -7.878 5.585 -22.825 1.00 92.38 546 PRO A N 1
ATOM 4340 C CA . PRO A 1 546 ? -6.613 5.866 -23.505 1.00 92.38 546 PRO A CA 1
ATOM 4341 C C . PRO A 1 546 ? -5.414 5.730 -22.552 1.00 92.38 546 PRO A C 1
ATOM 4343 O O . PRO A 1 546 ? -5.586 5.606 -21.336 1.00 92.38 546 PRO A O 1
ATOM 4346 N N . ILE A 1 547 ? -4.199 5.773 -23.104 1.00 89.75 547 ILE A N 1
ATOM 4347 C CA . ILE A 1 547 ? -2.922 5.773 -22.368 1.00 89.75 547 ILE A CA 1
ATOM 4348 C C . ILE A 1 547 ? -2.946 6.746 -21.169 1.00 89.75 547 ILE A C 1
ATOM 4350 O O . ILE A 1 547 ? -3.443 7.858 -21.299 1.00 89.75 547 ILE A O 1
ATOM 4354 N N . GLY A 1 548 ? -2.490 6.329 -19.984 1.00 87.50 548 GLY A N 1
ATOM 4355 C CA . GLY A 1 548 ? -2.663 7.072 -18.717 1.00 87.50 548 GLY A CA 1
ATOM 4356 C C . GLY A 1 548 ? -3.828 6.571 -17.852 1.00 87.50 548 GLY A C 1
ATOM 4357 O O . GLY A 1 548 ? -3.679 6.385 -16.641 1.00 87.50 548 GLY A O 1
ATOM 4358 N N . ILE A 1 549 ? -4.976 6.258 -18.466 1.00 88.44 549 ILE A N 1
ATOM 4359 C CA . ILE A 1 549 ? -6.132 5.644 -17.782 1.00 88.44 549 ILE A CA 1
ATOM 4360 C C . ILE A 1 549 ? -6.166 4.133 -18.026 1.00 88.44 549 ILE A C 1
ATOM 4362 O O . ILE A 1 549 ? -6.233 3.345 -17.076 1.00 88.44 549 ILE A O 1
ATOM 4366 N N . GLY A 1 550 ? -6.123 3.729 -19.298 1.00 77.56 550 GLY A N 1
ATOM 4367 C CA . GLY A 1 550 ? -6.101 2.333 -19.724 1.00 77.56 550 GLY A CA 1
ATOM 4368 C C . GLY A 1 550 ? -4.779 1.633 -19.423 1.00 77.56 550 GLY A C 1
ATOM 4369 O O . GLY A 1 550 ? -3.793 2.263 -19.062 1.00 77.56 550 GLY A O 1
ATOM 4370 N N . GLY A 1 551 ? -4.772 0.303 -19.542 1.00 71.88 551 GLY A N 1
ATOM 4371 C CA . GLY A 1 551 ? -3.627 -0.547 -19.184 1.00 71.88 551 GLY A CA 1
ATOM 4372 C C . GLY A 1 551 ? -3.572 -0.927 -17.701 1.00 71.88 551 GLY A C 1
ATOM 4373 O O . GLY A 1 551 ? -3.011 -1.960 -17.364 1.00 71.88 551 GLY A O 1
ATOM 4374 N N . ALA A 1 552 ? -4.249 -0.175 -16.828 1.00 74.44 552 ALA A N 1
ATOM 4375 C CA . ALA A 1 552 ? -4.375 -0.489 -15.407 1.00 74.44 552 ALA A CA 1
ATOM 4376 C C . ALA A 1 552 ? -5.843 -0.551 -14.951 1.00 74.44 552 ALA A C 1
ATOM 4378 O O . ALA A 1 552 ? -6.760 -0.014 -15.592 1.00 74.44 552 ALA A O 1
ATOM 4379 N N . ALA A 1 553 ? -6.079 -1.220 -13.821 1.00 79.94 553 ALA A N 1
ATOM 4380 C CA . ALA A 1 553 ? -7.399 -1.274 -13.202 1.00 79.94 553 ALA A CA 1
ATOM 4381 C C . ALA A 1 553 ? -7.862 0.130 -12.764 1.00 79.94 553 ALA A C 1
ATOM 4383 O O . ALA A 1 553 ? -7.025 0.982 -12.435 1.00 79.94 553 ALA A O 1
ATOM 4384 N N . PRO A 1 554 ? -9.182 0.382 -12.739 1.00 80.56 554 PRO A N 1
ATOM 4385 C CA . PRO A 1 554 ? -9.730 1.574 -12.133 1.00 80.56 554 PRO A CA 1
ATOM 4386 C C . PRO A 1 554 ? -9.215 1.816 -10.735 1.00 80.56 554 PRO A C 1
ATOM 4388 O O . PRO A 1 554 ? -9.227 0.932 -9.882 1.00 80.56 554 PRO A O 1
ATOM 4391 N N . GLY A 1 555 ? -8.750 3.034 -10.519 1.00 75.00 555 GLY A N 1
ATOM 4392 C CA . GLY A 1 555 ? -8.227 3.437 -9.229 1.00 75.00 555 GLY A CA 1
ATOM 4393 C C . GLY A 1 555 ? -6.775 3.048 -8.964 1.00 75.00 555 GLY A C 1
ATOM 4394 O O . GLY A 1 555 ? -6.238 3.495 -7.967 1.00 75.00 555 GLY A O 1
ATOM 4395 N N . TRP A 1 556 ? -6.107 2.257 -9.805 1.00 78.94 556 TRP A N 1
ATOM 4396 C CA . TRP A 1 556 ? -4.733 1.833 -9.507 1.00 78.94 556 TRP A CA 1
ATOM 4397 C C . TRP A 1 556 ? -3.785 3.043 -9.419 1.00 78.94 556 TRP A C 1
ATOM 4399 O O . TRP A 1 556 ? -3.766 3.875 -10.327 1.00 78.94 556 TRP A O 1
ATOM 4409 N N . ALA A 1 557 ? -3.051 3.180 -8.320 1.00 73.75 557 ALA A N 1
ATOM 4410 C CA . ALA A 1 557 ? -1.916 4.088 -8.205 1.00 73.75 557 ALA A CA 1
ATOM 4411 C C . ALA A 1 557 ? -0.632 3.262 -8.350 1.00 73.75 557 ALA A C 1
ATOM 4413 O O . ALA A 1 557 ? -0.590 2.116 -7.913 1.00 73.75 557 ALA A O 1
ATOM 4414 N N . GLY A 1 558 ? 0.383 3.818 -8.996 1.00 73.19 558 GLY A N 1
ATOM 4415 C CA . GLY A 1 558 ? 1.635 3.113 -9.242 1.00 73.19 558 GLY A CA 1
ATOM 4416 C C . GLY A 1 558 ? 2.398 3.693 -10.422 1.00 73.19 558 GLY A C 1
ATOM 4417 O O . GLY A 1 558 ? 1.889 4.543 -11.147 1.00 73.19 558 GLY A O 1
ATOM 4418 N N . GLY A 1 559 ? 3.633 3.249 -10.585 1.00 62.66 559 GLY A N 1
ATOM 4419 C CA . GLY A 1 559 ? 4.582 3.707 -11.593 1.00 62.66 559 GLY A CA 1
ATOM 4420 C C . GLY A 1 559 ? 5.599 2.615 -11.896 1.00 62.66 559 GLY A C 1
ATOM 4421 O O . GLY A 1 559 ? 5.619 1.613 -11.182 1.00 62.66 559 GLY A O 1
ATOM 4422 N N . ASP A 1 560 ? 6.401 2.807 -12.935 1.00 60.97 560 ASP A N 1
ATOM 4423 C CA . ASP A 1 560 ? 7.363 1.851 -13.504 1.00 60.97 560 ASP A CA 1
ATOM 4424 C C . ASP A 1 560 ? 6.725 0.660 -14.246 1.00 60.97 560 ASP A C 1
ATOM 4426 O O . ASP A 1 560 ? 7.037 -0.504 -13.984 1.00 60.97 560 ASP A O 1
ATOM 4430 N N . ASN A 1 561 ? 5.835 0.932 -15.203 1.00 68.31 561 ASN A N 1
ATOM 4431 C CA . ASN A 1 561 ? 5.547 -0.033 -16.274 1.00 68.31 561 ASN A CA 1
ATOM 4432 C C . ASN A 1 561 ? 5.923 0.554 -17.637 1.00 68.31 561 ASN A C 1
ATOM 4434 O O . ASN A 1 561 ? 6.123 1.756 -17.733 1.00 68.31 561 ASN A O 1
ATOM 4438 N N . ASP A 1 562 ? 5.944 -0.279 -18.685 1.00 63.12 562 ASP A N 1
ATOM 4439 C CA . ASP A 1 562 ? 6.404 0.065 -20.048 1.00 63.12 562 ASP A CA 1
ATOM 4440 C C . ASP A 1 562 ? 5.784 1.338 -20.676 1.00 63.12 562 ASP A C 1
ATOM 4442 O O . ASP A 1 562 ? 6.203 1.755 -21.759 1.00 63.12 562 ASP A O 1
ATOM 4446 N N . VAL A 1 563 ? 4.741 1.909 -20.062 1.00 74.69 563 VAL A N 1
ATOM 4447 C CA . VAL A 1 563 ? 3.943 3.026 -20.578 1.00 74.69 563 VAL A CA 1
ATOM 4448 C C . VAL A 1 563 ? 3.725 4.144 -19.536 1.00 74.69 563 VAL A C 1
ATOM 4450 O O . VAL A 1 563 ? 3.333 5.250 -19.904 1.00 74.69 563 VAL A O 1
ATOM 4453 N N . LEU A 1 564 ? 3.929 3.898 -18.237 1.00 82.00 564 LEU A N 1
ATOM 4454 C CA . LEU A 1 564 ? 3.673 4.858 -17.155 1.00 82.00 564 LEU A CA 1
ATOM 4455 C C . LEU A 1 564 ? 4.857 4.916 -16.193 1.00 82.00 564 LEU A C 1
ATOM 4457 O O . LEU A 1 564 ? 5.077 3.968 -15.436 1.00 82.00 564 LEU A O 1
ATOM 4461 N N . ASP A 1 565 ? 5.513 6.075 -16.138 1.00 80.50 565 ASP A N 1
ATOM 4462 C CA . ASP A 1 565 ? 6.535 6.371 -15.130 1.00 80.50 565 ASP A CA 1
ATOM 4463 C C . ASP A 1 565 ? 5.900 6.457 -13.747 1.00 80.50 565 ASP A C 1
ATOM 4465 O O . ASP A 1 565 ? 6.341 5.819 -12.796 1.00 80.50 565 ASP A O 1
ATOM 4469 N N . TYR A 1 566 ? 4.804 7.211 -13.623 1.00 84.12 566 TYR A N 1
ATOM 4470 C CA . TYR A 1 566 ? 4.009 7.236 -12.403 1.00 84.12 566 TYR A CA 1
ATOM 4471 C C . TYR A 1 566 ? 2.555 7.607 -12.658 1.00 84.12 566 TYR A C 1
ATOM 4473 O O . TYR A 1 566 ? 2.198 8.298 -13.610 1.00 84.12 566 TYR A O 1
ATOM 4481 N N . ARG A 1 567 ? 1.695 7.184 -11.737 1.00 84.94 567 ARG A N 1
ATOM 4482 C CA . ARG A 1 567 ? 0.295 7.571 -11.653 1.00 84.94 567 ARG A CA 1
ATOM 4483 C C . ARG A 1 567 ? -0.130 7.658 -10.197 1.00 84.94 567 ARG A C 1
ATOM 4485 O O . ARG A 1 567 ? -0.205 6.660 -9.483 1.00 84.94 567 ARG A O 1
ATOM 4492 N N . LYS A 1 568 ? -0.468 8.867 -9.777 1.00 84.75 568 LYS A N 1
ATOM 4493 C CA . LYS A 1 568 ? -1.193 9.158 -8.546 1.00 84.75 568 LYS A CA 1
ATOM 4494 C C . LYS A 1 568 ? -2.677 9.061 -8.827 1.00 84.75 568 LYS A C 1
ATOM 4496 O O . LYS A 1 568 ? -3.155 9.520 -9.864 1.00 84.75 568 LYS A O 1
ATOM 4501 N N . THR A 1 569 ? -3.403 8.504 -7.871 1.00 83.12 569 THR A N 1
ATOM 4502 C CA . THR A 1 569 ? -4.845 8.352 -7.980 1.00 83.12 569 THR A CA 1
ATOM 4503 C C . THR A 1 569 ? -5.527 8.870 -6.731 1.00 83.12 569 THR A C 1
ATOM 4505 O O . THR A 1 569 ? -5.128 8.544 -5.619 1.00 83.12 569 THR A O 1
ATOM 4508 N N . GLN A 1 570 ? -6.596 9.636 -6.924 1.00 81.44 570 GLN A N 1
ATOM 4509 C CA . GLN A 1 570 ? -7.502 10.057 -5.869 1.00 81.44 570 GLN A CA 1
ATOM 4510 C C . GLN A 1 570 ? -8.898 9.505 -6.145 1.00 81.44 570 GLN A C 1
ATOM 4512 O O . GLN A 1 570 ? -9.500 9.801 -7.177 1.00 81.44 570 GLN A O 1
ATOM 4517 N N . MET A 1 571 ? -9.448 8.740 -5.206 1.00 83.06 571 MET A N 1
ATOM 4518 C CA . MET A 1 571 ? -10.813 8.221 -5.292 1.00 83.06 571 MET A CA 1
ATOM 4519 C C . MET A 1 571 ? -11.788 9.082 -4.481 1.00 83.06 571 MET A C 1
ATOM 4521 O O . MET A 1 571 ? -11.472 9.559 -3.393 1.00 83.06 571 MET A O 1
ATOM 4525 N N . THR A 1 572 ? -12.994 9.277 -5.010 1.00 78.75 572 THR A N 1
ATOM 4526 C CA . THR A 1 572 ? -14.127 9.883 -4.302 1.00 78.75 572 THR A CA 1
ATOM 4527 C C . THR A 1 572 ? -15.401 9.103 -4.609 1.00 78.75 572 THR A C 1
ATOM 4529 O O . THR A 1 572 ? -15.646 8.732 -5.754 1.00 78.75 572 THR A O 1
ATOM 4532 N N . ARG A 1 573 ? -16.245 8.851 -3.604 1.00 79.50 573 ARG A N 1
ATOM 4533 C CA . ARG A 1 573 ? -17.550 8.199 -3.789 1.00 79.50 573 ARG A CA 1
ATOM 4534 C C . ARG A 1 573 ? -18.671 9.180 -3.487 1.00 79.50 573 ARG A C 1
ATOM 4536 O O . ARG A 1 573 ? -18.705 9.775 -2.415 1.00 79.50 573 ARG A O 1
ATOM 4543 N N . SER A 1 574 ? -19.584 9.354 -4.429 1.00 76.75 574 SER A N 1
ATOM 4544 C CA . SER A 1 574 ? -20.748 10.229 -4.272 1.00 76.75 574 SER A CA 1
ATOM 4545 C C . SER A 1 574 ? -21.924 9.506 -3.603 1.00 76.75 574 SER A C 1
ATOM 4547 O O . SER A 1 574 ? -21.956 8.278 -3.523 1.00 76.75 574 SER A O 1
ATOM 4549 N N . SER A 1 575 ? -22.905 10.268 -3.112 1.00 69.31 575 SER A N 1
ATOM 4550 C CA . SER A 1 575 ? -24.057 9.742 -2.359 1.00 69.31 575 SER A CA 1
ATOM 4551 C C . SER A 1 575 ? -24.966 8.809 -3.166 1.00 69.31 575 SER A C 1
ATOM 4553 O O . SER A 1 575 ? -25.670 7.994 -2.578 1.00 69.31 575 SER A O 1
ATOM 4555 N N . ASN A 1 576 ? -24.941 8.893 -4.499 1.00 76.69 576 ASN A N 1
ATOM 4556 C CA . ASN A 1 576 ? -25.679 7.988 -5.385 1.00 76.69 576 ASN A CA 1
ATOM 4557 C C . ASN A 1 576 ? -24.930 6.665 -5.661 1.00 76.69 576 ASN A C 1
ATOM 4559 O O . ASN A 1 576 ? -25.400 5.855 -6.456 1.00 76.69 576 ASN A O 1
ATOM 4563 N N . GLY A 1 577 ? -23.773 6.451 -5.026 1.00 76.12 577 GLY A N 1
ATOM 4564 C CA . GLY A 1 577 ? -22.949 5.256 -5.187 1.00 76.12 577 GLY A CA 1
ATOM 4565 C C . GLY A 1 577 ? -21.910 5.336 -6.307 1.00 76.12 577 GLY A C 1
ATOM 4566 O O . GLY A 1 577 ? -21.074 4.438 -6.382 1.00 76.12 577 GLY A O 1
ATOM 4567 N N . ASN A 1 578 ? -21.897 6.392 -7.132 1.00 86.50 578 ASN A N 1
ATOM 4568 C CA . ASN A 1 578 ? -20.883 6.538 -8.179 1.00 86.50 578 ASN A CA 1
ATOM 4569 C C . ASN A 1 578 ? -19.502 6.783 -7.566 1.00 86.50 578 ASN A C 1
ATOM 4571 O O . ASN A 1 578 ? -19.362 7.567 -6.620 1.00 86.50 578 ASN A O 1
ATOM 4575 N N . VAL A 1 579 ? -18.481 6.174 -8.160 1.00 84.81 579 VAL A N 1
ATOM 4576 C CA . VAL A 1 579 ? -17.075 6.319 -7.781 1.00 84.81 579 VAL A CA 1
ATOM 4577 C C . VAL A 1 579 ? -16.357 7.134 -8.847 1.00 84.81 579 VAL A C 1
ATOM 4579 O O . VAL A 1 579 ? -16.379 6.778 -10.016 1.00 84.81 579 VAL A O 1
ATOM 4582 N N . THR A 1 580 ? -15.725 8.232 -8.458 1.00 90.62 580 THR A N 1
ATOM 4583 C CA . THR A 1 580 ? -14.870 9.047 -9.323 1.00 90.62 580 THR A CA 1
ATOM 4584 C C . THR A 1 580 ? -13.421 8.848 -8.921 1.00 90.62 580 THR A C 1
ATOM 4586 O O . THR A 1 580 ? -13.056 9.113 -7.776 1.00 90.62 580 THR A O 1
ATOM 4589 N N . TYR A 1 581 ? -12.598 8.436 -9.871 1.00 90.19 581 TYR A N 1
ATOM 4590 C CA . TYR A 1 581 ? -11.152 8.403 -9.749 1.00 90.19 581 TYR A CA 1
ATOM 4591 C C . TYR A 1 581 ? -10.568 9.576 -10.524 1.00 90.19 581 TYR A C 1
ATOM 4593 O O . TYR A 1 581 ? -10.944 9.795 -11.673 1.00 90.19 581 TYR A O 1
ATOM 4601 N N . LYS A 1 582 ? -9.668 10.330 -9.903 1.00 90.94 582 LYS A N 1
ATOM 4602 C CA . LYS A 1 582 ? -8.853 11.367 -10.537 1.00 90.94 582 LYS A CA 1
ATOM 4603 C C . LYS A 1 582 ? -7.413 10.895 -10.593 1.00 90.94 582 LYS A C 1
ATOM 4605 O O . LYS A 1 582 ? -6.950 10.271 -9.644 1.00 90.94 582 LYS A O 1
ATOM 4610 N N . TYR A 1 583 ? -6.734 11.211 -11.681 1.00 93.06 583 TYR A N 1
ATOM 4611 C CA . TYR A 1 583 ? -5.376 10.783 -11.962 1.00 93.06 583 TYR A CA 1
ATOM 4612 C C . TYR A 1 583 ? -4.485 11.984 -12.219 1.00 93.06 583 TYR A C 1
ATOM 4614 O O . TYR A 1 583 ? -4.884 12.908 -12.926 1.00 93.06 583 TYR A O 1
ATOM 4622 N N . GLU A 1 584 ? -3.267 11.908 -11.712 1.00 93.12 584 GLU A N 1
ATOM 4623 C CA . GLU A 1 584 ? -2.139 12.732 -12.133 1.00 93.12 584 GLU A CA 1
ATOM 4624 C C . GLU A 1 584 ? -0.977 11.781 -12.373 1.00 93.12 584 GLU A C 1
ATOM 4626 O O . GLU A 1 584 ? -0.695 10.935 -11.526 1.00 93.12 584 GLU A O 1
ATOM 4631 N N . GLY A 1 585 ? -0.314 11.865 -13.512 1.00 92.88 585 GLY A N 1
ATOM 4632 C CA . GLY A 1 585 ? 0.754 10.926 -13.819 1.00 92.88 585 GLY A CA 1
ATOM 4633 C C . GLY A 1 585 ? 1.660 11.403 -14.926 1.00 92.88 585 GLY A C 1
ATOM 4634 O O . GLY A 1 585 ? 1.489 12.503 -15.442 1.00 92.88 585 GLY A O 1
ATOM 4635 N N . GLU A 1 586 ? 2.585 10.540 -15.306 1.00 92.12 586 GLU A N 1
ATOM 4636 C CA . GLU A 1 586 ? 3.502 10.723 -16.417 1.00 92.12 586 GLU A CA 1
ATOM 4637 C C . GLU A 1 586 ? 3.523 9.454 -17.268 1.00 92.12 586 GLU A C 1
ATOM 4639 O O . GLU A 1 586 ? 3.530 8.333 -16.755 1.00 92.12 586 GLU A O 1
ATOM 4644 N N . VAL A 1 587 ? 3.426 9.646 -18.580 1.00 87.94 587 VAL A N 1
ATOM 4645 C CA . VAL A 1 587 ? 3.527 8.585 -19.583 1.00 87.94 587 VAL A CA 1
ATOM 4646 C C . VAL A 1 587 ? 4.960 8.571 -20.100 1.00 87.94 587 VAL A C 1
ATOM 4648 O O . VAL A 1 587 ? 5.394 9.578 -20.674 1.00 87.94 587 VAL A O 1
ATOM 4651 N N . GLU A 1 588 ? 5.627 7.429 -19.937 1.00 80.00 588 GLU A N 1
ATOM 4652 C CA . GLU A 1 588 ? 7.003 7.203 -20.386 1.00 80.00 588 GLU A CA 1
ATOM 4653 C C . GLU A 1 588 ? 7.034 7.055 -21.916 1.00 80.00 588 GLU A C 1
ATOM 4655 O O . GLU A 1 588 ? 6.214 6.344 -22.507 1.00 80.00 588 GLU A O 1
ATOM 4660 N N . ASP A 1 589 ? 7.972 7.735 -22.583 1.00 66.38 589 ASP A N 1
ATOM 4661 C CA . ASP A 1 589 ? 8.125 7.696 -24.054 1.00 66.38 589 ASP A CA 1
ATOM 4662 C C . ASP A 1 589 ? 9.267 6.767 -24.518 1.00 66.38 589 ASP A C 1
ATOM 4664 O O . ASP A 1 589 ? 9.565 6.672 -25.710 1.00 66.38 589 ASP A O 1
ATOM 4668 N N . SER A 1 590 ? 9.961 6.108 -23.583 1.00 52.81 590 SER A N 1
ATOM 4669 C CA . SER A 1 590 ? 11.269 5.480 -23.824 1.00 52.81 590 SER A CA 1
ATOM 4670 C C . SER A 1 590 ? 11.203 4.101 -24.498 1.00 52.81 590 SER A C 1
ATOM 4672 O O . SER A 1 590 ? 12.191 3.637 -25.075 1.00 52.81 590 SER A O 1
ATOM 4674 N N . SER A 1 591 ? 10.042 3.444 -24.474 1.00 51.66 591 SER A N 1
ATOM 4675 C CA . SER A 1 591 ? 9.913 2.020 -24.800 1.00 51.66 591 SER A CA 1
ATOM 4676 C C . SER A 1 591 ? 9.685 1.724 -26.296 1.00 51.66 591 SER A C 1
ATOM 4678 O O . SER A 1 591 ? 9.627 0.563 -26.700 1.00 51.66 591 SER A O 1
ATOM 4680 N N . GLY A 1 592 ? 9.601 2.747 -27.160 1.00 52.19 592 GLY A N 1
ATOM 4681 C CA . GLY A 1 592 ? 9.424 2.579 -28.613 1.00 52.19 592 GLY A CA 1
ATOM 4682 C C . GLY A 1 592 ? 8.012 2.153 -29.046 1.00 52.19 592 GLY A C 1
ATOM 4683 O O . GLY A 1 592 ? 7.795 1.858 -30.224 1.00 52.19 592 GLY A O 1
ATOM 4684 N N . TRP A 1 593 ? 7.055 2.133 -28.113 1.00 52.06 593 TRP A N 1
ATOM 4685 C CA . TRP A 1 593 ? 5.646 1.794 -28.351 1.00 52.06 593 TRP A CA 1
ATOM 4686 C C . TRP A 1 593 ? 4.813 2.992 -28.834 1.00 52.06 593 TRP A C 1
ATOM 4688 O O . TRP A 1 593 ? 3.804 2.822 -29.520 1.00 52.06 593 TRP A O 1
ATOM 4698 N N . THR A 1 594 ? 5.260 4.211 -28.546 1.00 51.78 594 THR A N 1
ATOM 4699 C CA . THR A 1 594 ? 4.731 5.467 -29.084 1.00 51.78 594 THR A CA 1
ATOM 4700 C C . THR A 1 594 ? 5.495 5.837 -30.358 1.00 51.78 594 THR A C 1
ATOM 4702 O O . THR A 1 594 ? 6.722 5.907 -30.397 1.00 51.78 594 THR A O 1
ATOM 4705 N N . LEU A 1 595 ? 4.768 6.032 -31.461 1.00 46.47 595 LEU A N 1
ATOM 4706 C CA . LEU A 1 595 ? 5.353 6.318 -32.774 1.00 46.47 595 LEU A CA 1
ATOM 4707 C C . LEU A 1 595 ? 6.039 7.699 -32.792 1.00 46.47 595 LEU A C 1
ATOM 4709 O O . LEU A 1 595 ? 5.426 8.698 -33.151 1.00 46.47 595 LEU A O 1
ATOM 4713 N N . GLY A 1 596 ? 7.336 7.742 -32.480 1.00 47.91 596 GLY A N 1
ATOM 4714 C CA . GLY A 1 596 ? 8.245 8.793 -32.949 1.00 47.91 596 GLY A CA 1
ATOM 4715 C C . GLY A 1 596 ? 8.213 10.133 -32.210 1.00 47.91 596 GLY A C 1
ATOM 4716 O O . GLY A 1 596 ? 8.505 11.156 -32.832 1.00 47.91 596 GLY A O 1
ATOM 4717 N N . MET A 1 597 ? 7.910 10.154 -30.912 1.00 48.97 597 MET A N 1
ATOM 4718 C CA . MET A 1 597 ? 8.098 11.347 -30.081 1.00 48.97 597 MET A CA 1
ATOM 4719 C C . MET A 1 597 ? 9.177 11.111 -29.021 1.00 48.97 597 MET A C 1
ATOM 4721 O O . MET A 1 597 ? 9.437 9.983 -28.626 1.00 48.97 597 MET A O 1
ATOM 4725 N N . ASN A 1 598 ? 9.879 12.190 -28.665 1.00 55.03 598 ASN A N 1
ATOM 4726 C CA . ASN A 1 598 ? 10.913 12.198 -27.639 1.00 55.03 598 ASN A CA 1
ATOM 4727 C C . ASN A 1 598 ? 10.394 13.039 -26.470 1.00 55.03 598 ASN A C 1
ATOM 4729 O O . ASN A 1 598 ? 10.338 14.267 -26.590 1.00 55.03 598 ASN A O 1
ATOM 4733 N N . GLY A 1 599 ? 10.063 12.399 -25.354 1.00 68.69 599 GLY A N 1
ATOM 4734 C CA . GLY A 1 599 ? 9.881 13.059 -24.066 1.00 68.69 599 GLY A CA 1
ATOM 4735 C C . GLY A 1 599 ? 8.642 12.600 -23.312 1.00 68.69 599 GLY A C 1
ATOM 4736 O O . GLY A 1 599 ? 7.543 12.480 -23.869 1.00 68.69 599 GLY A O 1
ATOM 4737 N N . ASP A 1 600 ? 8.831 12.402 -22.017 1.00 84.00 600 ASP A N 1
ATOM 4738 C CA . ASP A 1 600 ? 7.774 12.050 -21.081 1.00 84.00 600 ASP A CA 1
ATOM 4739 C C . ASP A 1 600 ? 6.696 13.142 -21.077 1.00 84.00 600 ASP A C 1
ATOM 4741 O O . ASP A 1 600 ? 6.952 14.326 -21.351 1.00 84.00 600 ASP A O 1
ATOM 4745 N N . THR A 1 601 ? 5.443 12.745 -20.856 1.00 89.94 601 THR A N 1
ATOM 4746 C CA . THR A 1 601 ? 4.341 13.706 -20.768 1.00 89.94 601 THR A CA 1
ATOM 4747 C C . THR A 1 601 ? 3.535 13.498 -19.510 1.00 89.94 601 THR A C 1
ATOM 4749 O O . THR A 1 601 ? 2.986 12.424 -19.268 1.00 89.94 601 THR A O 1
ATOM 4752 N N . ASN A 1 602 ? 3.414 14.569 -18.732 1.00 94.50 602 ASN A N 1
ATOM 4753 C CA . ASN A 1 602 ? 2.481 14.594 -17.623 1.00 94.50 602 ASN A CA 1
ATOM 4754 C C . ASN A 1 602 ? 1.044 14.534 -18.155 1.00 94.50 602 ASN A C 1
ATOM 4756 O O . ASN A 1 602 ? 0.738 15.096 -19.208 1.00 94.50 602 ASN A O 1
ATOM 4760 N N . PHE A 1 603 ? 0.142 13.898 -17.423 1.00 95.50 603 PHE A N 1
ATOM 4761 C CA . PHE A 1 603 ? -1.277 13.866 -17.742 1.00 95.50 603 PHE A CA 1
ATOM 4762 C C . PHE A 1 603 ? -2.138 14.087 -16.503 1.00 95.50 603 PHE A C 1
ATOM 4764 O O . PHE A 1 603 ? -1.780 13.716 -15.386 1.00 95.50 603 PHE A O 1
ATOM 4771 N N . GLU A 1 604 ? -3.320 14.646 -16.739 1.00 96.75 604 GLU A N 1
ATOM 4772 C CA . GLU A 1 604 ? -4.418 14.711 -15.780 1.00 96.75 604 GLU A CA 1
ATOM 4773 C C . GLU A 1 604 ? -5.567 13.863 -16.319 1.00 96.75 604 GLU A C 1
ATOM 4775 O O . GLU A 1 604 ? -5.990 14.031 -17.465 1.00 96.75 604 GLU A O 1
ATOM 4780 N N . GLY A 1 605 ? -6.079 12.946 -15.506 1.00 96.00 605 GLY A N 1
ATOM 4781 C CA . GLY A 1 605 ? -7.145 12.033 -15.894 1.00 96.00 605 GLY A CA 1
ATOM 4782 C C . GLY A 1 605 ? -8.291 11.993 -14.893 1.00 96.00 605 GLY A C 1
ATOM 4783 O O . GLY A 1 605 ? -8.163 12.374 -13.734 1.00 96.00 605 GLY A O 1
ATOM 4784 N N . GLN A 1 606 ? -9.435 11.497 -15.337 1.00 95.75 606 GLN A N 1
ATOM 4785 C CA . GLN A 1 606 ? -10.576 11.193 -14.495 1.00 95.75 606 GLN A CA 1
ATOM 4786 C C . GLN A 1 606 ? -11.385 10.051 -15.112 1.00 95.75 606 GLN A C 1
ATOM 4788 O O . GLN A 1 606 ? -11.635 10.047 -16.314 1.00 95.75 606 GLN A O 1
ATOM 4793 N N . GLU A 1 607 ? -11.874 9.118 -14.303 1.00 94.62 607 GLU A N 1
ATOM 4794 C CA . GLU A 1 607 ? -12.933 8.191 -14.711 1.00 94.62 607 GLU A CA 1
ATOM 4795 C C . GLU A 1 607 ? -14.006 8.082 -13.624 1.00 94.62 607 GLU A C 1
ATOM 4797 O O . GLU A 1 607 ? -13.721 8.140 -12.429 1.00 94.62 607 GLU A O 1
ATOM 4802 N N . ILE A 1 608 ? -15.266 7.979 -14.044 1.00 94.12 608 ILE A N 1
ATOM 4803 C CA . ILE A 1 608 ? -16.430 7.844 -13.169 1.00 94.12 608 ILE A CA 1
ATOM 4804 C C . ILE A 1 608 ? -17.075 6.495 -13.454 1.00 94.12 608 ILE A C 1
ATOM 4806 O O . ILE A 1 608 ? -17.431 6.216 -14.599 1.00 94.12 608 ILE A O 1
ATOM 4810 N N . LEU A 1 609 ? -17.259 5.693 -12.411 1.00 92.19 609 LEU A N 1
ATOM 4811 C CA . LEU A 1 609 ? -17.990 4.435 -12.433 1.00 92.19 609 LEU A CA 1
ATOM 4812 C C . LEU A 1 609 ? -19.319 4.574 -11.679 1.00 92.19 609 LEU A C 1
ATOM 4814 O O . LEU A 1 609 ? -19.394 5.299 -10.686 1.00 92.19 609 LEU A O 1
ATOM 4818 N N . ASP A 1 610 ? -20.363 3.883 -12.132 1.00 88.88 610 ASP A N 1
ATOM 4819 C CA . ASP A 1 610 ? -21.630 3.786 -11.399 1.00 88.88 610 ASP A CA 1
ATOM 4820 C C . ASP A 1 610 ? -21.534 2.807 -10.211 1.00 88.88 610 ASP A C 1
ATOM 4822 O O . ASP A 1 610 ? -20.524 2.126 -10.023 1.00 88.88 610 ASP A O 1
ATOM 4826 N N . GLY A 1 611 ? -22.589 2.713 -9.395 1.00 78.44 611 GLY A N 1
ATOM 4827 C CA . GLY A 1 611 ? -22.637 1.793 -8.247 1.00 78.44 611 GLY A CA 1
ATOM 4828 C C . GLY A 1 611 ? -22.534 0.297 -8.600 1.00 78.44 611 GLY A C 1
ATOM 4829 O O . GLY A 1 611 ? -22.339 -0.523 -7.706 1.00 78.44 611 GLY A O 1
ATOM 4830 N N . ASN A 1 612 ? -22.635 -0.058 -9.887 1.00 82.81 612 ASN A N 1
ATOM 4831 C CA . ASN A 1 612 ? -22.423 -1.408 -10.415 1.00 82.81 612 ASN A CA 1
ATOM 4832 C C . ASN A 1 612 ? -21.045 -1.559 -11.084 1.00 82.81 612 ASN A C 1
ATOM 4834 O O . ASN A 1 612 ? -20.801 -2.557 -11.762 1.00 82.81 612 ASN A O 1
ATOM 4838 N N . ASN A 1 613 ? -20.149 -0.585 -10.906 1.00 80.81 613 ASN A N 1
ATOM 4839 C CA . ASN A 1 613 ? -18.828 -0.528 -11.520 1.00 80.81 613 ASN A CA 1
ATOM 4840 C C . ASN A 1 613 ? -18.845 -0.477 -13.065 1.00 80.81 613 ASN A C 1
ATOM 4842 O O . ASN A 1 613 ? -17.903 -0.944 -13.708 1.00 80.81 613 ASN A O 1
ATOM 4846 N N . ASN A 1 614 ? -19.882 0.080 -13.696 1.00 88.06 614 ASN A N 1
ATOM 4847 C CA . ASN A 1 614 ? -19.845 0.376 -15.133 1.00 88.06 614 ASN A CA 1
ATOM 4848 C C . ASN A 1 614 ? -19.278 1.771 -15.376 1.00 88.06 614 ASN A C 1
ATOM 4850 O O . ASN A 1 614 ? -19.566 2.694 -14.617 1.00 88.06 614 ASN A O 1
ATOM 4854 N N . LEU A 1 615 ? -18.534 1.944 -16.470 1.00 91.75 615 LEU A N 1
ATOM 4855 C CA . LEU A 1 615 ? -18.057 3.261 -16.880 1.00 91.75 615 LEU A CA 1
ATOM 4856 C C . LEU A 1 615 ? -19.247 4.194 -17.162 1.00 91.75 615 LEU A C 1
ATOM 4858 O O . LEU A 1 615 ? -20.161 3.850 -17.907 1.00 91.75 615 LEU A O 1
ATOM 4862 N N . VAL A 1 616 ? -19.225 5.381 -16.565 1.00 94.00 616 VAL A N 1
ATOM 4863 C CA . VAL A 1 616 ? -20.169 6.475 -16.831 1.00 94.00 616 VAL A CA 1
ATOM 4864 C C . VAL A 1 616 ? -19.504 7.519 -17.718 1.00 94.00 616 VAL A C 1
ATOM 4866 O O . VAL A 1 616 ? -20.089 7.971 -18.697 1.00 94.00 616 VAL A O 1
ATOM 4869 N N . SER A 1 617 ? -18.268 7.890 -17.396 1.00 95.69 617 SER A N 1
ATOM 4870 C CA . SER A 1 617 ? -17.486 8.833 -18.194 1.00 95.69 617 SER A CA 1
ATOM 4871 C C . SER A 1 617 ? -15.999 8.680 -17.920 1.00 95.69 617 SER A C 1
ATOM 4873 O O . SER A 1 617 ? -15.619 8.330 -16.803 1.00 95.69 617 SER A O 1
ATOM 4875 N N . SER A 1 618 ? -15.163 9.036 -18.886 1.00 96.50 618 SER A N 1
ATOM 4876 C CA . SER A 1 618 ? -13.724 9.208 -18.687 1.00 96.50 618 SER A CA 1
ATOM 4877 C C . SER A 1 618 ? -13.225 10.481 -19.360 1.00 96.50 618 SER A C 1
ATOM 4879 O O . SER A 1 618 ? -13.850 11.026 -20.271 1.00 96.50 618 SER A O 1
ATOM 4881 N N . PHE A 1 619 ? -12.106 10.988 -18.874 1.00 96.44 619 PHE A N 1
ATOM 4882 C CA . PHE A 1 619 ? -11.458 12.192 -19.354 1.00 96.44 619 PHE A CA 1
ATOM 4883 C C . PHE A 1 619 ? -9.961 12.061 -19.139 1.00 96.44 619 PHE A C 1
ATOM 4885 O O . PHE A 1 619 ? -9.545 11.694 -18.050 1.00 96.44 619 PHE A O 1
ATOM 4892 N N . ILE A 1 620 ? -9.155 12.418 -20.126 1.00 96.88 620 ILE A N 1
ATOM 4893 C CA . ILE A 1 620 ? -7.722 12.613 -19.939 1.00 96.88 620 ILE A CA 1
ATOM 4894 C C . ILE A 1 620 ? -7.244 13.798 -20.761 1.00 96.88 620 ILE A C 1
ATOM 4896 O O . ILE A 1 620 ? -7.763 14.069 -21.847 1.00 96.88 620 ILE A O 1
ATOM 4900 N N . LYS A 1 621 ? -6.236 14.484 -20.240 1.00 97.44 621 LYS A N 1
ATOM 4901 C CA . LYS A 1 621 ? -5.544 15.580 -20.896 1.00 97.44 621 LYS A CA 1
ATOM 4902 C C . LYS A 1 621 ? -4.043 15.418 -20.704 1.00 97.44 621 LYS A C 1
ATOM 4904 O O . LYS A 1 621 ? -3.584 15.243 -19.580 1.00 97.44 621 LYS A O 1
ATOM 4909 N N . TYR A 1 622 ? -3.300 15.514 -21.798 1.00 96.06 622 TYR A N 1
ATOM 4910 C CA . TYR A 1 622 ? -1.844 15.397 -21.810 1.00 96.06 622 TYR A CA 1
ATOM 4911 C C . TYR A 1 622 ? -1.197 16.784 -21.791 1.00 96.06 622 TYR A C 1
ATOM 4913 O O . TYR A 1 622 ? -1.708 17.735 -22.392 1.00 96.06 622 TYR A O 1
ATOM 4921 N N . GLY A 1 623 ? -0.070 16.906 -21.092 1.00 93.88 623 GLY A N 1
ATOM 4922 C CA . GLY A 1 623 ? 0.727 18.128 -21.004 1.00 93.88 623 GLY A CA 1
ATOM 4923 C C . GLY A 1 623 ? 1.443 18.454 -22.316 1.00 93.88 623 GLY A C 1
ATOM 4924 O O . GLY A 1 623 ? 1.656 19.622 -22.635 1.00 93.88 623 GLY A O 1
ATOM 4925 N N . SER A 1 624 ? 1.748 17.430 -23.110 1.00 92.19 624 SER A N 1
ATOM 4926 C CA . SER A 1 624 ? 2.240 17.527 -24.482 1.00 92.19 624 SER A CA 1
ATOM 4927 C C . SER A 1 624 ? 1.467 16.572 -25.393 1.00 92.19 624 SER A C 1
ATOM 4929 O O . SER A 1 624 ? 0.866 15.600 -24.943 1.00 92.19 624 SER A O 1
ATOM 4931 N N . ALA A 1 625 ? 1.421 16.896 -26.684 1.00 92.06 625 ALA A N 1
ATOM 4932 C CA . ALA A 1 625 ? 0.671 16.115 -27.657 1.00 92.06 625 ALA A CA 1
ATOM 4933 C C . ALA A 1 625 ? 1.295 14.724 -27.856 1.00 92.06 625 ALA A C 1
ATOM 4935 O O . ALA A 1 625 ? 2.517 14.598 -27.831 1.00 92.06 625 ALA A O 1
ATOM 4936 N N . LYS A 1 626 ? 0.463 13.702 -28.085 1.00 86.81 626 LYS A N 1
ATOM 4937 C CA . LYS A 1 626 ? 0.904 12.315 -28.286 1.00 86.81 626 LYS A CA 1
ATOM 4938 C C . LYS A 1 626 ? 0.216 11.665 -29.480 1.00 86.81 626 LYS A C 1
ATOM 4940 O O . LYS A 1 626 ? -0.980 11.843 -29.697 1.00 86.81 626 LYS A O 1
ATOM 4945 N N . ASP A 1 627 ? 0.963 10.882 -30.243 1.00 90.31 627 ASP A N 1
ATOM 4946 C CA . ASP A 1 627 ? 0.403 10.055 -31.309 1.00 90.31 627 ASP A CA 1
ATOM 4947 C C . ASP A 1 627 ? -0.179 8.774 -30.705 1.00 90.31 627 ASP A C 1
ATOM 4949 O O . ASP A 1 627 ? 0.482 8.091 -29.925 1.00 90.31 627 ASP A O 1
ATOM 4953 N N . MET A 1 628 ? -1.431 8.453 -31.041 1.00 90.75 628 MET A N 1
ATOM 4954 C CA . MET A 1 628 ? -2.155 7.332 -30.434 1.00 90.75 628 MET A CA 1
ATOM 4955 C C . MET A 1 628 ? -2.820 6.458 -31.484 1.00 90.75 628 MET A C 1
ATOM 4957 O O . MET A 1 628 ? -3.386 6.965 -32.454 1.00 90.75 628 MET A O 1
ATOM 4961 N N . LYS A 1 629 ? -2.800 5.142 -31.253 1.00 93.00 629 LYS A N 1
ATOM 4962 C CA . LYS A 1 629 ? -3.612 4.170 -31.989 1.00 93.00 629 LYS A CA 1
ATOM 4963 C C . LYS A 1 629 ? -4.835 3.794 -31.168 1.00 93.00 629 LYS A C 1
ATOM 4965 O O . LYS A 1 629 ? -4.714 3.362 -30.024 1.00 93.00 629 LYS A O 1
ATOM 4970 N N . PHE A 1 630 ? -6.003 3.918 -31.779 1.00 94.75 630 PHE A N 1
ATOM 4971 C CA . PHE A 1 630 ? -7.278 3.554 -31.184 1.00 94.75 630 PHE A CA 1
ATOM 4972 C C . PHE A 1 630 ? -7.900 2.354 -31.888 1.00 94.75 630 PHE A C 1
ATOM 4974 O O . PHE A 1 630 ? -7.690 2.144 -33.084 1.00 94.75 630 PHE A O 1
ATOM 4981 N N . VAL A 1 631 ? -8.710 1.590 -31.155 1.00 93.38 631 VAL A N 1
ATOM 4982 C CA . VAL A 1 631 ? -9.626 0.604 -31.746 1.00 93.38 631 VAL A CA 1
ATOM 4983 C C . VAL A 1 631 ? -10.645 1.344 -32.619 1.00 93.38 631 VAL A C 1
ATOM 4985 O O . VAL A 1 631 ? -11.299 2.268 -32.145 1.00 93.38 631 VAL A O 1
ATOM 4988 N N . GLY A 1 632 ? -10.778 0.959 -33.888 1.00 94.44 632 GLY A N 1
ATOM 4989 C CA . GLY A 1 632 ? -11.746 1.501 -34.844 1.00 94.44 632 GLY A CA 1
ATOM 4990 C C . GLY A 1 632 ? -12.862 0.518 -35.197 1.00 94.44 632 GLY A C 1
ATOM 4991 O O . GLY A 1 632 ? -13.004 -0.548 -34.592 1.00 94.44 632 GLY A O 1
ATOM 4992 N N . VAL A 1 633 ? -13.675 0.878 -36.197 1.00 95.50 633 VAL A N 1
ATOM 4993 C CA . VAL A 1 633 ? -14.829 0.072 -36.633 1.00 95.50 633 VAL A CA 1
ATOM 4994 C C . VAL A 1 633 ? -14.384 -1.334 -37.047 1.00 95.50 633 VAL A C 1
ATOM 4996 O O . VAL A 1 633 ? -13.439 -1.503 -37.818 1.00 95.50 633 VAL A O 1
ATOM 4999 N N . GLY A 1 634 ? -15.063 -2.357 -36.520 1.00 91.06 634 GLY A N 1
ATOM 5000 C CA . GLY A 1 634 ? -14.708 -3.762 -36.762 1.00 91.06 634 GLY A CA 1
ATOM 5001 C C . GLY A 1 634 ? -13.405 -4.207 -36.084 1.00 91.06 634 GLY A C 1
ATOM 5002 O O . GLY A 1 634 ? -12.803 -5.190 -36.515 1.00 91.06 634 GLY A O 1
ATOM 5003 N N . GLY A 1 635 ? -12.943 -3.472 -35.066 1.00 89.19 635 GLY A N 1
ATOM 5004 C CA . GLY A 1 635 ? -11.717 -3.767 -34.322 1.00 89.19 635 GLY A CA 1
ATOM 5005 C C . GLY A 1 635 ? -10.427 -3.359 -35.040 1.00 89.19 635 GLY A C 1
ATOM 5006 O O . GLY A 1 635 ? -9.341 -3.631 -34.536 1.00 89.19 635 GLY A O 1
ATOM 5007 N N . GLN A 1 636 ? -10.521 -2.719 -36.211 1.00 92.62 636 GLN A N 1
ATOM 5008 C CA . GLN A 1 636 ? -9.347 -2.291 -36.972 1.00 92.62 636 GLN A CA 1
ATOM 5009 C C . GLN A 1 636 ? -8.699 -1.069 -36.314 1.00 92.62 636 GLN A C 1
ATOM 5011 O O . GLN A 1 636 ? -9.404 -0.092 -36.061 1.00 92.62 636 GLN A O 1
ATOM 5016 N N . PRO A 1 637 ? -7.385 -1.079 -36.041 1.00 93.81 637 PRO A N 1
ATOM 5017 C CA . PRO A 1 637 ? -6.724 0.061 -35.429 1.00 93.81 637 PRO A CA 1
ATOM 5018 C C . PRO A 1 637 ? -6.668 1.254 -36.390 1.00 93.81 637 PRO A C 1
ATOM 5020 O O . PRO A 1 637 ? -6.466 1.089 -37.594 1.00 93.81 637 PRO A O 1
ATOM 5023 N N . PHE A 1 638 ? -6.784 2.466 -35.854 1.00 95.06 638 PHE A N 1
ATOM 5024 C CA . PHE A 1 638 ? -6.530 3.706 -36.588 1.00 95.06 638 PHE A CA 1
ATOM 5025 C C . PHE A 1 638 ? -5.740 4.685 -35.719 1.00 95.06 638 PHE A C 1
ATOM 5027 O O . PHE A 1 638 ? -5.838 4.650 -34.494 1.00 95.06 638 PHE A O 1
ATOM 5034 N N . SER A 1 639 ? -4.947 5.551 -36.347 1.00 94.75 639 SER A N 1
ATOM 5035 C CA . SER A 1 639 ? -4.087 6.495 -35.630 1.00 94.75 639 SER A CA 1
ATOM 5036 C C . SER A 1 639 ? -4.659 7.906 -35.652 1.00 94.75 639 SER A C 1
ATOM 5038 O O . SER A 1 639 ? -5.103 8.380 -36.698 1.00 94.75 639 SER A O 1
ATOM 5040 N N . ILE A 1 640 ? -4.566 8.603 -34.521 1.00 95.12 640 ILE A N 1
ATOM 5041 C CA . ILE A 1 640 ? -4.725 10.056 -34.440 1.00 95.12 640 ILE A CA 1
ATOM 5042 C C . ILE A 1 640 ? -3.393 10.628 -33.954 1.00 95.12 640 ILE A C 1
ATOM 5044 O O . ILE A 1 640 ? -2.896 10.245 -32.896 1.00 95.12 640 ILE A O 1
ATOM 5048 N N . SER A 1 641 ? -2.814 11.543 -34.729 1.00 94.50 641 SER A N 1
ATOM 5049 C CA . SER A 1 641 ? -1.580 12.227 -34.339 1.00 94.50 641 SER A CA 1
ATOM 5050 C C . SER A 1 641 ? -1.858 13.442 -33.461 1.00 94.50 641 SER A C 1
ATOM 5052 O O . SER A 1 641 ? -2.859 14.137 -33.638 1.00 94.50 641 SER A O 1
ATOM 5054 N N . ASN A 1 642 ? -0.908 13.760 -32.585 1.00 94.19 642 ASN A N 1
ATOM 5055 C CA . ASN A 1 642 ? -0.912 14.921 -31.703 1.00 94.19 642 ASN A CA 1
ATOM 5056 C C . ASN A 1 642 ? -2.151 15.039 -30.793 1.00 94.19 642 ASN A C 1
ATOM 5058 O O . ASN A 1 642 ? -2.647 16.145 -30.572 1.00 94.19 642 ASN A O 1
ATOM 5062 N N . VAL A 1 643 ? -2.656 13.931 -30.259 1.00 95.69 643 VAL A N 1
ATOM 5063 C CA . VAL A 1 643 ? -3.741 13.912 -29.270 1.00 95.69 643 VAL A CA 1
ATOM 5064 C C . VAL A 1 643 ? -3.325 14.681 -28.019 1.00 95.69 643 VAL A C 1
ATOM 5066 O O . VAL A 1 643 ? -2.256 14.443 -27.464 1.00 95.69 643 VAL A O 1
ATOM 5069 N N . VAL A 1 644 ? -4.181 15.593 -27.560 1.00 97.00 644 VAL A N 1
ATOM 5070 C CA . VAL A 1 644 ? -3.978 16.365 -26.319 1.00 97.00 644 VAL A CA 1
ATOM 5071 C C . VAL A 1 644 ? -5.074 16.121 -25.290 1.00 97.00 644 VAL A C 1
ATOM 5073 O O . VAL A 1 644 ? -4.870 16.372 -24.106 1.00 97.00 644 VAL A O 1
ATOM 5076 N N . GLU A 1 645 ? -6.243 15.646 -25.718 1.00 97.81 645 GLU A N 1
ATOM 5077 C CA . GLU A 1 645 ? -7.385 15.435 -24.835 1.00 97.81 645 GLU A CA 1
ATOM 5078 C C . GLU A 1 645 ? -8.294 14.328 -25.378 1.00 97.81 645 GLU A C 1
ATOM 5080 O O . GLU A 1 645 ? -8.578 14.282 -26.577 1.00 97.81 645 GLU A O 1
ATOM 5085 N N . VAL A 1 646 ? -8.792 13.469 -24.490 1.00 98.00 646 VAL A N 1
ATOM 5086 C CA . VAL A 1 646 ? -9.837 12.485 -24.792 1.00 98.00 646 VAL A CA 1
ATOM 5087 C C . VAL A 1 646 ? -10.936 12.607 -23.745 1.00 98.00 646 VAL A C 1
ATOM 5089 O O . VAL A 1 646 ? -10.666 12.614 -22.546 1.00 98.00 646 VAL A O 1
ATOM 5092 N N . ARG A 1 647 ? -12.190 12.699 -24.187 1.00 98.00 647 ARG A N 1
ATOM 5093 C CA . ARG A 1 647 ? -13.384 12.688 -23.329 1.00 98.00 647 ARG A CA 1
ATOM 5094 C C . ARG A 1 647 ? -14.301 11.575 -23.777 1.00 98.00 647 ARG A C 1
ATOM 5096 O O . ARG A 1 647 ? -14.473 11.396 -24.972 1.00 98.00 647 ARG A O 1
ATOM 5103 N N . THR A 1 648 ? -14.927 10.896 -22.832 1.00 97.69 648 THR A N 1
ATOM 5104 C CA . THR A 1 648 ? -15.884 9.818 -23.071 1.00 97.69 648 THR A CA 1
ATOM 5105 C C . THR A 1 648 ? -17.070 9.995 -22.144 1.00 97.69 648 THR A C 1
ATOM 5107 O O . THR A 1 648 ? -16.884 10.182 -20.942 1.00 97.69 648 THR A O 1
ATOM 5110 N N . GLY A 1 649 ? -18.282 9.893 -22.677 1.00 96.00 649 GLY A N 1
ATOM 5111 C CA . GLY A 1 649 ? -19.516 9.917 -21.899 1.00 96.00 649 GLY A CA 1
ATOM 5112 C C . GLY A 1 649 ? -20.456 8.794 -22.313 1.00 96.00 649 GLY A C 1
ATOM 5113 O O . GLY A 1 649 ? -20.538 8.453 -23.493 1.00 96.00 649 GLY A O 1
ATOM 5114 N N . ARG A 1 650 ? -21.153 8.219 -21.332 1.00 95.62 650 ARG A N 1
ATOM 5115 C CA . ARG A 1 650 ? -22.254 7.285 -21.555 1.00 95.62 650 ARG A CA 1
ATOM 5116 C C . ARG A 1 650 ? -23.510 8.053 -21.955 1.00 95.62 650 ARG A C 1
ATOM 5118 O O . ARG A 1 650 ? -23.923 8.985 -21.267 1.00 95.62 650 ARG A O 1
ATOM 5125 N N . GLU A 1 651 ? -24.116 7.630 -23.049 1.00 95.88 651 GLU A N 1
ATOM 5126 C CA . GLU A 1 651 ? -25.366 8.149 -23.583 1.00 95.88 651 GLU A CA 1
ATOM 5127 C C . GLU A 1 651 ? -26.576 7.515 -22.877 1.00 95.88 651 GLU A C 1
ATOM 5129 O O . GLU A 1 651 ? -26.471 6.513 -22.161 1.00 95.88 651 GLU A O 1
ATOM 5134 N N . ALA A 1 652 ? -27.762 8.091 -23.085 1.00 91.94 652 ALA A N 1
ATOM 5135 C CA . ALA A 1 652 ? -28.997 7.626 -22.448 1.00 91.94 652 ALA A CA 1
ATOM 5136 C C . ALA A 1 652 ? -29.413 6.200 -22.862 1.00 91.94 652 ALA A C 1
ATOM 5138 O O . ALA A 1 652 ? -30.080 5.508 -22.094 1.00 91.94 652 ALA A O 1
ATOM 5139 N N . ASP A 1 653 ? -29.018 5.752 -24.055 1.00 92.19 653 ASP A N 1
ATOM 5140 C CA . ASP A 1 653 ? -29.245 4.390 -24.556 1.00 92.19 653 ASP A CA 1
ATOM 5141 C C . ASP A 1 653 ? -28.231 3.369 -24.001 1.00 92.19 653 ASP A C 1
ATOM 5143 O O . ASP A 1 653 ? -28.328 2.173 -24.276 1.00 92.19 653 ASP A O 1
ATOM 5147 N N . GLY A 1 654 ? -27.275 3.831 -23.189 1.00 90.69 654 GLY A N 1
ATOM 5148 C CA . GLY A 1 654 ? -26.223 3.023 -22.593 1.00 90.69 654 GLY A CA 1
ATOM 5149 C C . GLY A 1 654 ? -24.983 2.843 -23.468 1.00 90.69 654 GLY A C 1
ATOM 5150 O O . GLY A 1 654 ? -24.011 2.281 -22.958 1.00 90.69 654 GLY A O 1
ATOM 5151 N N . ASN A 1 655 ? -24.994 3.326 -24.714 1.00 95.06 655 ASN A N 1
ATOM 5152 C CA . ASN A 1 655 ? -23.814 3.408 -25.573 1.00 95.06 655 ASN A CA 1
ATOM 5153 C C . ASN A 1 655 ? -22.914 4.565 -25.131 1.00 95.06 655 ASN A C 1
ATOM 5155 O O . ASN A 1 655 ? -23.202 5.264 -24.159 1.00 95.06 655 ASN A O 1
ATOM 5159 N N . PHE A 1 656 ? -21.802 4.765 -25.824 1.00 97.25 656 PHE A N 1
ATOM 5160 C CA . PHE A 1 656 ? -20.832 5.789 -25.477 1.00 97.25 656 PHE A CA 1
ATOM 5161 C C . PHE A 1 656 ? -20.430 6.614 -26.691 1.00 97.25 656 PHE A C 1
ATOM 5163 O O . PHE A 1 656 ? -20.291 6.100 -27.805 1.00 97.25 656 PHE A O 1
ATOM 5170 N N . THR A 1 657 ? -20.162 7.887 -26.423 1.00 98.06 657 THR A N 1
ATOM 5171 C CA . THR A 1 657 ? -19.522 8.805 -27.357 1.00 98.06 657 THR A CA 1
ATOM 5172 C C . THR A 1 657 ? -18.210 9.276 -26.748 1.00 98.06 657 THR A C 1
ATOM 5174 O O . THR A 1 657 ? -18.180 9.765 -25.614 1.00 98.06 657 THR A O 1
ATOM 5177 N N . SER A 1 658 ? -17.128 9.171 -27.515 1.00 98.12 658 SER A N 1
ATOM 5178 C CA . SER A 1 658 ? -15.845 9.782 -27.195 1.00 98.12 658 SER A CA 1
ATOM 5179 C C . SER A 1 658 ? -15.480 10.874 -28.185 1.00 98.12 658 SER A C 1
ATOM 5181 O O . SER A 1 658 ? -15.690 10.739 -29.388 1.00 98.12 658 SER A O 1
ATOM 5183 N N . THR A 1 659 ? -14.872 11.940 -27.678 1.00 98.19 659 THR A N 1
ATOM 5184 C CA . THR A 1 659 ? -14.236 12.981 -28.482 1.00 98.19 659 THR A CA 1
ATOM 5185 C C . THR A 1 659 ? -12.736 12.976 -28.234 1.00 98.19 659 THR A C 1
ATOM 5187 O O . THR A 1 659 ? -12.312 13.106 -27.082 1.00 98.19 659 THR A O 1
ATOM 5190 N N . VAL A 1 660 ? -11.941 12.871 -29.297 1.00 98.06 660 VAL A N 1
ATOM 5191 C CA . VAL A 1 660 ? -10.475 12.975 -29.252 1.00 98.06 660 VAL A CA 1
ATOM 5192 C C . VAL A 1 660 ? -10.073 14.290 -29.904 1.00 98.06 660 VAL A C 1
ATOM 5194 O O . VAL A 1 660 ? -10.378 14.517 -31.074 1.00 98.06 660 VAL A O 1
ATOM 5197 N N . LYS A 1 661 ? -9.405 15.166 -29.155 1.00 98.19 661 LYS A N 1
ATOM 5198 C CA . LYS A 1 661 ? -8.943 16.470 -29.637 1.00 98.19 661 LYS A CA 1
ATOM 5199 C C . LYS A 1 661 ? -7.438 16.444 -29.868 1.00 98.19 661 LYS A C 1
ATOM 5201 O O . LYS A 1 661 ? -6.683 16.055 -28.974 1.00 98.19 661 LYS A O 1
ATOM 5206 N N . ASP A 1 662 ? -7.009 16.893 -31.042 1.00 97.31 662 ASP A N 1
ATOM 5207 C CA . ASP A 1 662 ? -5.592 17.061 -31.366 1.00 97.31 662 ASP A CA 1
ATOM 5208 C C . ASP A 1 662 ? -5.071 18.475 -31.029 1.00 97.31 662 ASP A C 1
ATOM 5210 O O . ASP A 1 662 ? -5.829 19.397 -30.703 1.00 97.31 662 ASP A O 1
ATOM 5214 N N . SER A 1 663 ? -3.755 18.666 -31.117 1.00 96.00 663 SER A N 1
ATOM 5215 C CA . SER A 1 663 ? -3.093 19.951 -30.858 1.00 96.00 663 SER A CA 1
ATOM 5216 C C . SER A 1 663 ? -3.449 21.054 -31.865 1.00 96.00 663 SER A C 1
ATOM 5218 O O . SER A 1 663 ? -3.225 22.232 -31.583 1.00 96.00 663 SER A O 1
ATOM 5220 N N . LYS A 1 664 ? -4.035 20.703 -33.019 1.00 96.25 664 LYS A N 1
ATOM 5221 C CA . LYS A 1 664 ? -4.544 21.644 -34.032 1.00 96.25 664 LYS A CA 1
ATOM 5222 C C . LYS A 1 664 ? -5.995 22.053 -33.763 1.00 96.25 664 LYS A C 1
ATOM 5224 O O . LYS A 1 664 ? -6.512 22.942 -34.437 1.00 96.25 664 LYS A O 1
ATOM 5229 N N . GLY A 1 665 ? -6.643 21.437 -32.775 1.00 95.44 665 GLY A N 1
ATOM 5230 C CA . GLY A 1 665 ? -8.042 21.663 -32.435 1.00 95.44 665 GLY A CA 1
ATOM 5231 C C . GLY A 1 665 ? -9.028 20.840 -33.263 1.00 95.44 665 GLY A C 1
ATOM 5232 O O . GLY A 1 665 ? -10.231 21.055 -33.116 1.00 95.44 665 GLY A O 1
ATOM 5233 N N . THR A 1 666 ? -8.558 19.902 -34.090 1.00 97.50 666 THR A N 1
ATOM 5234 C CA . THR A 1 666 ? -9.420 18.915 -34.751 1.00 97.50 666 THR A CA 1
ATOM 5235 C C . THR A 1 666 ? -10.044 18.024 -33.686 1.00 97.50 666 THR A C 1
ATOM 5237 O O . THR A 1 666 ? -9.354 17.581 -32.766 1.00 97.50 666 THR A O 1
ATOM 5240 N N . VAL A 1 667 ? -11.342 17.751 -33.809 1.00 97.75 667 VAL A N 1
ATOM 5241 C CA . VAL A 1 667 ? -12.075 16.875 -32.892 1.00 97.75 667 VAL A CA 1
ATOM 5242 C C . VAL A 1 667 ? -12.621 15.691 -33.671 1.00 97.75 667 VAL A C 1
ATOM 5244 O O . VAL A 1 667 ? -13.443 15.869 -34.565 1.00 97.75 667 VAL A O 1
ATOM 5247 N N . TRP A 1 668 ? -12.180 14.499 -33.293 1.00 98.00 668 TRP A N 1
ATOM 5248 C CA . TRP A 1 668 ? -12.682 13.228 -33.799 1.00 98.00 668 TRP A CA 1
ATOM 5249 C C . TRP A 1 668 ? -13.793 12.741 -32.884 1.00 98.00 668 TRP A C 1
ATOM 5251 O O . TRP A 1 668 ? -13.627 12.763 -31.663 1.00 98.00 668 TRP A O 1
ATOM 5261 N N . THR A 1 669 ? -14.910 12.296 -33.449 1.00 98.06 669 THR A N 1
ATOM 5262 C CA . THR A 1 669 ? -16.035 11.741 -32.686 1.00 98.06 669 THR A CA 1
ATOM 5263 C C . THR A 1 669 ? -16.142 10.249 -32.944 1.00 98.06 669 THR A C 1
ATOM 5265 O O . THR A 1 669 ? -16.319 9.816 -34.079 1.00 98.06 669 THR A O 1
ATOM 5268 N N . ILE A 1 670 ? -16.053 9.453 -31.885 1.00 98.19 670 ILE A N 1
ATOM 5269 C CA . ILE A 1 670 ? -16.051 7.993 -31.953 1.00 98.19 670 ILE A CA 1
ATOM 5270 C C . ILE A 1 670 ? -17.219 7.479 -31.121 1.00 98.19 670 ILE A C 1
ATOM 5272 O O . ILE A 1 670 ? -17.354 7.859 -29.960 1.00 98.19 670 ILE A O 1
ATOM 5276 N N . LYS A 1 671 ? -18.059 6.614 -31.692 1.00 97.88 671 LYS A N 1
ATOM 5277 C CA . LYS A 1 671 ? -19.148 5.959 -30.956 1.00 97.88 671 LYS A CA 1
ATOM 5278 C C . LYS A 1 671 ? -18.920 4.468 -30.843 1.00 97.88 671 LYS A C 1
ATOM 5280 O O . LYS A 1 671 ? -18.413 3.834 -31.771 1.00 97.88 671 LYS A O 1
ATOM 5285 N N . PHE A 1 672 ? -19.321 3.916 -29.708 1.00 96.88 672 PHE A N 1
ATOM 5286 C CA . PHE A 1 672 ? -19.194 2.496 -29.417 1.00 96.88 672 PHE A CA 1
ATOM 5287 C C . PHE A 1 672 ? -20.287 2.019 -28.467 1.00 96.88 672 PHE A C 1
ATOM 5289 O O . PHE A 1 672 ? -20.877 2.794 -27.711 1.00 96.88 672 PHE A O 1
ATOM 5296 N N . ASN A 1 673 ? -20.568 0.724 -28.535 1.00 95.44 673 ASN A N 1
ATOM 5297 C CA . ASN A 1 673 ? -21.581 0.081 -27.711 1.00 95.44 673 ASN A CA 1
ATOM 5298 C C . ASN A 1 673 ? -21.082 -0.132 -26.272 1.00 95.44 673 ASN A C 1
ATOM 5300 O O . ASN A 1 673 ? -19.892 -0.015 -25.976 1.00 95.44 673 ASN A O 1
ATOM 5304 N N . ALA A 1 674 ? -21.985 -0.523 -25.370 1.00 90.69 674 ALA A N 1
ATOM 5305 C CA . ALA A 1 674 ? -21.639 -0.860 -23.984 1.00 90.69 674 ALA A CA 1
ATOM 5306 C C . ALA A 1 674 ? -20.647 -2.038 -23.833 1.00 90.69 674 ALA A C 1
ATOM 5308 O O . ALA A 1 674 ? -20.026 -2.195 -22.781 1.00 90.69 674 ALA A O 1
ATOM 5309 N N . ASP A 1 675 ? -20.498 -2.860 -24.875 1.00 90.88 675 ASP A N 1
ATOM 5310 C CA . ASP A 1 675 ? -19.523 -3.952 -24.951 1.00 90.88 675 ASP A CA 1
ATOM 5311 C C . ASP A 1 675 ? -18.143 -3.519 -25.486 1.00 90.88 675 ASP A C 1
ATOM 5313 O O . ASP A 1 675 ? -17.254 -4.357 -25.593 1.00 90.88 675 ASP A O 1
ATOM 5317 N N . GLY A 1 676 ? -17.954 -2.231 -25.803 1.00 91.56 676 GLY A N 1
ATOM 5318 C CA . GLY A 1 676 ? -16.707 -1.687 -26.356 1.00 91.56 676 GLY A CA 1
ATOM 5319 C C . GLY A 1 676 ? -16.584 -1.774 -27.879 1.00 91.56 676 GLY A C 1
ATOM 5320 O O . GLY A 1 676 ? -15.599 -1.314 -28.452 1.00 91.56 676 GLY A O 1
ATOM 5321 N N . THR A 1 677 ? -17.575 -2.321 -28.586 1.00 94.12 677 THR A N 1
ATOM 5322 C CA . THR A 1 677 ? -17.517 -2.402 -30.051 1.00 94.12 677 THR A CA 1
ATOM 5323 C C . THR A 1 677 ? -17.693 -1.022 -30.679 1.00 94.12 677 THR A C 1
ATOM 5325 O O . THR A 1 677 ? -18.753 -0.407 -30.545 1.00 94.12 677 THR A O 1
ATOM 5328 N N . VAL A 1 678 ? -16.684 -0.552 -31.418 1.00 96.31 678 VAL A N 1
ATOM 5329 C CA . VAL A 1 678 ? -16.723 0.728 -32.144 1.00 96.31 678 VAL A CA 1
ATOM 5330 C C . VAL A 1 678 ? -17.615 0.628 -33.377 1.00 96.31 678 VAL A C 1
ATOM 5332 O O . VAL A 1 678 ? -17.404 -0.211 -34.254 1.00 96.31 678 VAL A O 1
ATOM 5335 N N . THR A 1 679 ? -18.619 1.502 -33.442 1.00 97.25 679 THR A N 1
ATOM 5336 C CA . THR A 1 679 ? -19.647 1.530 -34.492 1.00 97.25 679 THR A CA 1
ATOM 5337 C C . THR A 1 679 ? -19.461 2.686 -35.468 1.00 97.25 679 THR A C 1
ATOM 5339 O O . THR A 1 679 ? -19.890 2.592 -36.617 1.00 97.25 679 THR A O 1
ATOM 5342 N N . GLU A 1 680 ? -18.805 3.766 -35.042 1.00 97.56 680 GLU A N 1
ATOM 5343 C CA . GLU A 1 680 ? -18.649 4.982 -35.838 1.00 97.56 680 GLU A CA 1
ATOM 5344 C C . GLU A 1 680 ? -17.354 5.716 -35.463 1.00 97.56 680 GLU A C 1
ATOM 5346 O O . GLU A 1 680 ? -17.045 5.859 -34.282 1.00 97.56 680 GLU A O 1
ATOM 5351 N N . VAL A 1 681 ? -16.624 6.214 -36.466 1.00 96.81 681 VAL A N 1
ATOM 5352 C CA . VAL A 1 681 ? -15.494 7.148 -36.317 1.00 96.81 681 VAL A CA 1
ATOM 5353 C C . VAL A 1 681 ? -15.715 8.276 -37.324 1.00 96.81 681 VAL A C 1
ATOM 5355 O O . VAL A 1 681 ? -15.884 7.999 -38.514 1.00 96.81 681 VAL A O 1
ATOM 5358 N N . LYS A 1 682 ? -15.768 9.523 -36.852 1.00 95.31 682 LYS A N 1
ATOM 5359 C CA . LYS A 1 682 ? -16.049 10.724 -37.648 1.00 95.31 682 LYS A CA 1
ATOM 5360 C C . LYS A 1 682 ? -15.037 11.828 -37.422 1.00 95.31 682 LYS A C 1
ATOM 5362 O O . LYS A 1 682 ? -14.683 12.058 -36.241 1.00 95.31 682 LYS A O 1
#

Radius of gyration: 37.07 Å; Cα contacts (8 Å, |Δi|>4): 1080; chains: 1; bounding box: 102×114×96 Å

pLDDT: mean 75.09, std 24.29, range [22.17, 98.19]